Protein AF-0000000078974202 (afdb_homodimer)

Sequence (650 aa):
YDWSQITDLAWVPPQRVDVICAAHAAGVRVLLNADDVSLAIADTDFRRKWIAKQVDLARSYWYDGINFDHELPAKMGSDLALNYTALVRDTATAMRQLNPHAKISVDVPWAPFGNDGRDYDYVGLAAAADRLFVMSYDMQAQIFGRCAAAANSPLPQILKGVRQYLDLGISPSKLILGVAWYGYDYPCERDEHGTAPEAHIDVCLIRPVEYRGCPCSDAAGAQRDYKDIMALLRSGRNTTSLVWDPLAESPRFNYVDEKSGAVHQVWFETPESLTLRYALARDLGFRGVGAWNMGSLEHSEGAEPAARAETSAMWGVVKTFTGGPYDWSQITDLAWVPPQRVDVICAAHAAGVRVLLNADDVSLAIADTDFRRKWIAKQVDLARSYWYDGINFDHELPAKMGSDLALNYTALVRDTATAMRQLNPHAKISVDVPWAPFGNDGRDYDYVGLAAAADRLFVMSYDMQAQIFGRCAAAANSPLPQILKGVRQYLDLGISPSKLILGVAWYGYDYPCERDEHGTAPEAHIDVCLIRPVEYRGCPCSDAAGAQRDYKDIMALLRSGRNTTSLVWDPLAESPRFNYVDEKSGAVHQVWFETPESLTLRYALARDLGFRGVGAWNMGSLEHSEGAEPAARAETSAMWGVVKTFTGGP

Structure (mmCIF, N/CA/C/O backbone):
data_AF-0000000078974202-model_v1
#
loop_
_entity.id
_entity.type
_entity.pdbx_description
1 polymer 'GH18 domain-containing protein'
#
loop_
_atom_site.group_PDB
_atom_site.id
_atom_site.type_symbol
_atom_site.label_atom_id
_atom_site.label_alt_id
_atom_site.label_comp_id
_atom_site.label_asym_id
_atom_site.label_entity_id
_atom_site.label_seq_id
_atom_site.pdbx_PDB_ins_code
_atom_site.Cartn_x
_atom_site.Cartn_y
_atom_site.Cartn_z
_atom_site.occupancy
_atom_site.B_iso_or_equiv
_atom_site.auth_seq_id
_atom_site.auth_comp_id
_atom_site.auth_asym_id
_atom_site.auth_atom_id
_atom_site.pdbx_PDB_model_num
ATOM 1 N N . TYR A 1 1 ? 4.863 -34.219 -12.133 1 88.88 1 TYR A N 1
ATOM 2 C CA . TYR A 1 1 ? 4.551 -33.469 -10.906 1 88.88 1 TYR A CA 1
ATOM 3 C C . TYR A 1 1 ? 4.414 -34.438 -9.719 1 88.88 1 TYR A C 1
ATOM 5 O O . TYR A 1 1 ? 4.324 -35.625 -9.898 1 88.88 1 TYR A O 1
ATOM 13 N N . ASP A 1 2 ? 4.559 -33.812 -8.562 1 89.12 2 ASP A N 1
ATOM 14 C CA . ASP A 1 2 ? 4.121 -34.562 -7.41 1 89.12 2 ASP A CA 1
ATOM 15 C C . ASP A 1 2 ? 2.598 -34.562 -7.293 1 89.12 2 ASP A C 1
ATOM 17 O O . ASP A 1 2 ? 2.031 -33.812 -6.508 1 89.12 2 ASP A O 1
ATOM 21 N N . TRP A 1 3 ? 1.969 -35.469 -7.992 1 93.56 3 TRP A N 1
ATOM 22 C CA . TRP A 1 3 ? 0.518 -35.531 -8.141 1 93.56 3 TRP A CA 1
ATOM 23 C C . TRP A 1 3 ? -0.157 -35.75 -6.789 1 93.56 3 TRP A C 1
ATOM 25 O O . TRP A 1 3 ? -1.312 -35.344 -6.594 1 93.56 3 TRP A O 1
ATOM 35 N N . SER A 1 4 ? 0.528 -36.344 -5.852 1 92.94 4 SER A N 1
ATOM 36 C CA . SER A 1 4 ? -0.063 -36.656 -4.559 1 92.94 4 SER A CA 1
ATOM 37 C C . SER A 1 4 ? -0.356 -35.406 -3.752 1 92.94 4 SER A C 1
ATOM 39 O O . SER A 1 4 ? -1.124 -35.438 -2.787 1 92.94 4 SER A O 1
ATOM 41 N N . GLN A 1 5 ? 0.199 -34.281 -4.191 1 94.19 5 GLN A N 1
ATOM 42 C CA . GLN A 1 5 ? 0.045 -33.031 -3.441 1 94.19 5 GLN A CA 1
ATOM 43 C C . GLN A 1 5 ? -0.852 -32.062 -4.184 1 94.19 5 GLN A C 1
ATOM 45 O O . GLN A 1 5 ? -1.026 -30.922 -3.75 1 94.19 5 GLN A O 1
ATOM 50 N N . ILE A 1 6 ? -1.407 -32.438 -5.285 1 96.19 6 ILE A N 1
ATOM 51 C CA . ILE A 1 6 ? -2.217 -31.531 -6.109 1 96.19 6 ILE A CA 1
ATOM 52 C C . ILE A 1 6 ? -3.678 -31.969 -6.062 1 96.19 6 ILE A C 1
ATOM 54 O O . ILE A 1 6 ? -3.982 -33.156 -6.211 1 96.19 6 ILE A O 1
ATOM 58 N N . THR A 1 7 ? -4.535 -31.062 -5.742 1 97.06 7 THR A N 1
ATOM 59 C CA . THR A 1 7 ? -5.961 -31.359 -5.801 1 97.06 7 THR A CA 1
ATOM 60 C C . THR A 1 7 ? -6.578 -30.812 -7.086 1 97.06 7 THR A C 1
ATOM 62 O O . THR A 1 7 ? -7.461 -31.453 -7.672 1 97.06 7 THR A O 1
ATOM 65 N N . ASP A 1 8 ? -6.059 -29.641 -7.512 1 97.75 8 ASP A N 1
ATOM 66 C CA . ASP A 1 8 ? -6.559 -28.984 -8.719 1 97.75 8 ASP A CA 1
ATOM 67 C C . ASP A 1 8 ? -5.41 -28.453 -9.562 1 97.75 8 ASP A C 1
ATOM 69 O O . ASP A 1 8 ? -4.461 -27.859 -9.039 1 97.75 8 ASP A O 1
ATOM 73 N N . LEU A 1 9 ? -5.453 -28.719 -10.781 1 97.81 9 LEU A N 1
ATOM 74 C CA . LEU A 1 9 ? -4.562 -28.125 -11.773 1 97.81 9 LEU A CA 1
ATOM 75 C C . LEU A 1 9 ? -5.332 -27.219 -12.719 1 97.81 9 LEU A C 1
ATOM 77 O O . LEU A 1 9 ? -6.148 -27.688 -13.516 1 97.81 9 LEU A O 1
ATOM 81 N N . ALA A 1 10 ? -5.004 -25.922 -12.641 1 97.94 10 ALA A N 1
ATOM 82 C CA . ALA A 1 10 ? -5.758 -24.953 -13.43 1 97.94 10 ALA A CA 1
ATOM 83 C C . ALA A 1 10 ? -5.008 -24.578 -14.703 1 97.94 10 ALA A C 1
ATOM 85 O O . ALA A 1 10 ? -3.791 -24.766 -14.789 1 97.94 10 ALA A O 1
ATOM 86 N N . TRP A 1 11 ? -5.668 -24.156 -15.695 1 97.31 11 TRP A N 1
ATOM 87 C CA . TRP A 1 11 ? -5.18 -23.562 -16.938 1 97.31 11 TRP A CA 1
ATOM 88 C C . TRP A 1 11 ? -4.531 -24.625 -17.828 1 97.31 11 TRP A C 1
ATOM 90 O O . TRP A 1 11 ? -3.494 -24.375 -18.438 1 97.31 11 TRP A O 1
ATOM 100 N N . VAL A 1 12 ? -5.066 -25.797 -17.812 1 95.38 12 VAL A N 1
ATOM 101 C CA . VAL A 1 12 ? -4.59 -26.828 -18.719 1 95.38 12 VAL A CA 1
ATOM 102 C C . VAL A 1 12 ? -5.254 -26.656 -20.094 1 95.38 12 VAL A C 1
ATOM 104 O O . VAL A 1 12 ? -6.48 -26.734 -20.203 1 95.38 12 VAL A O 1
ATOM 107 N N . PRO A 1 13 ? -4.477 -26.406 -21.109 1 95.25 13 PRO A N 1
ATOM 108 C CA . PRO A 1 13 ? -5.09 -26.25 -22.438 1 95.25 13 PRO A CA 1
ATOM 109 C C . PRO A 1 13 ? -5.746 -27.547 -22.938 1 95.25 13 PRO A C 1
ATOM 111 O O . PRO A 1 13 ? -5.242 -28.641 -22.672 1 95.25 13 PRO A O 1
ATOM 114 N N . PRO A 1 14 ? -6.812 -27.359 -23.703 1 93 14 PRO A N 1
ATOM 115 C CA . PRO A 1 14 ? -7.531 -28.547 -24.188 1 93 14 PRO A CA 1
ATOM 116 C C . PRO A 1 14 ? -6.66 -29.438 -25.062 1 93 14 PRO A C 1
ATOM 118 O O . PRO A 1 14 ? -6.902 -30.641 -25.156 1 93 14 PRO A O 1
ATOM 121 N N . GLN A 1 15 ? -5.617 -28.906 -25.625 1 91.5 15 GLN A N 1
ATOM 122 C CA . GLN A 1 15 ? -4.742 -29.672 -26.516 1 91.5 15 GLN A CA 1
ATOM 123 C C . GLN A 1 15 ? -3.848 -30.609 -25.719 1 91.5 15 GLN A C 1
ATOM 125 O O . GLN A 1 15 ? -3.277 -31.547 -26.266 1 91.5 15 GLN A O 1
ATOM 130 N N . ARG A 1 16 ? -3.748 -30.344 -24.422 1 94.06 16 ARG A N 1
ATOM 131 C CA . ARG A 1 16 ? -2.871 -31.172 -23.594 1 94.06 16 ARG A CA 1
ATOM 132 C C . ARG A 1 16 ? -3.646 -32.312 -22.922 1 94.06 16 ARG A C 1
ATOM 134 O O . ARG A 1 16 ? -3.662 -32.406 -21.703 1 94.06 16 ARG A O 1
ATOM 141 N N . VAL A 1 17 ? -4.16 -33.125 -23.781 1 93.25 17 VAL A N 1
ATOM 142 C CA . VAL A 1 17 ? -4.949 -34.281 -23.344 1 93.25 17 VAL A CA 1
ATOM 143 C C . VAL A 1 17 ? -4.09 -35.188 -22.469 1 93.25 17 VAL A C 1
ATOM 145 O O . VAL A 1 17 ? -4.582 -35.812 -21.531 1 93.25 17 VAL A O 1
ATOM 148 N N . ASP A 1 18 ? -2.848 -35.219 -22.781 1 93.56 18 ASP A N 1
ATOM 149 C CA . ASP A 1 18 ? -1.915 -36.031 -22.016 1 93.56 18 ASP A CA 1
ATOM 150 C C . ASP A 1 18 ? -1.861 -35.562 -20.562 1 93.56 18 ASP A C 1
ATOM 152 O O . ASP A 1 18 ? -1.845 -36.375 -19.641 1 93.56 18 ASP A O 1
ATOM 156 N N . VAL A 1 19 ? -1.84 -34.281 -20.328 1 94.38 19 VAL A N 1
ATOM 157 C CA . VAL A 1 19 ? -1.789 -33.688 -18.984 1 94.38 19 VAL A CA 1
ATOM 158 C C . VAL A 1 19 ? -3.125 -33.938 -18.281 1 94.38 19 VAL A C 1
ATOM 160 O O . VAL A 1 19 ? -3.16 -34.281 -17.094 1 94.38 19 VAL A O 1
ATOM 163 N N . ILE A 1 20 ? -4.219 -33.75 -19 1 96.44 20 ILE A N 1
ATOM 164 C CA . ILE A 1 20 ? -5.551 -33.969 -18.453 1 96.44 20 ILE A CA 1
ATOM 165 C C . ILE A 1 20 ? -5.707 -35.406 -17.984 1 96.44 20 ILE A C 1
ATOM 167 O O . ILE A 1 20 ? -6.133 -35.656 -16.844 1 96.44 20 ILE A O 1
ATOM 171 N N . CYS A 1 21 ? -5.273 -36.344 -18.812 1 96.56 21 CYS A N 1
ATOM 172 C CA . CYS A 1 21 ? -5.387 -37.75 -18.5 1 96.56 21 CYS A CA 1
ATOM 173 C C . CYS A 1 21 ? -4.508 -38.125 -17.312 1 96.56 21 CYS A C 1
ATOM 175 O O . CYS A 1 21 ? -4.934 -38.844 -16.422 1 96.56 21 CYS A O 1
ATOM 177 N N . ALA A 1 22 ? -3.342 -37.594 -17.328 1 95.62 22 ALA A N 1
ATOM 178 C CA . ALA A 1 22 ? -2.424 -37.875 -16.219 1 95.62 22 ALA A CA 1
ATOM 179 C C . ALA A 1 22 ? -2.982 -37.344 -14.898 1 95.62 22 ALA A C 1
ATOM 181 O O . ALA A 1 22 ? -2.891 -38 -13.867 1 95.62 22 ALA A O 1
ATOM 182 N N . ALA A 1 23 ? -3.545 -36.156 -14.906 1 97.5 23 ALA A N 1
ATOM 183 C CA . ALA A 1 23 ? -4.145 -35.562 -13.711 1 97.5 23 ALA A CA 1
ATOM 184 C C . ALA A 1 23 ? -5.309 -36.406 -13.203 1 97.5 23 ALA A C 1
ATOM 186 O O . ALA A 1 23 ? -5.355 -36.75 -12.023 1 97.5 23 ALA A O 1
ATOM 187 N N . HIS A 1 24 ? -6.188 -36.812 -14.086 1 97.56 24 HIS A N 1
ATOM 188 C CA . HIS A 1 24 ? -7.348 -37.625 -13.711 1 97.56 24 HIS A CA 1
ATOM 189 C C . HIS A 1 24 ? -6.926 -38.969 -13.164 1 97.56 24 HIS A C 1
ATOM 191 O O . HIS A 1 24 ? -7.516 -39.469 -12.203 1 97.56 24 HIS A O 1
ATOM 197 N N . ALA A 1 25 ? -5.949 -39.5 -13.812 1 97.88 25 ALA A N 1
ATOM 198 C CA . ALA A 1 25 ? -5.441 -40.781 -13.344 1 97.88 25 ALA A CA 1
ATOM 199 C C . ALA A 1 25 ? -4.926 -40.688 -11.906 1 97.88 25 ALA A C 1
ATOM 201 O O . ALA A 1 25 ? -4.996 -41.656 -11.148 1 97.88 25 ALA A O 1
ATOM 202 N N . ALA A 1 26 ? -4.469 -39.562 -11.555 1 97.56 26 ALA A N 1
ATOM 203 C CA . ALA A 1 26 ? -3.906 -39.344 -10.227 1 97.56 26 ALA A CA 1
ATOM 204 C C . ALA A 1 26 ? -4.965 -38.812 -9.266 1 97.56 26 ALA A C 1
ATOM 206 O O . ALA A 1 26 ? -4.664 -38.5 -8.109 1 97.56 26 ALA A O 1
ATOM 207 N N . GLY A 1 27 ? -6.211 -38.562 -9.742 1 97.56 27 GLY A N 1
ATOM 208 C CA . GLY A 1 27 ? -7.289 -38.062 -8.906 1 97.56 27 GLY A CA 1
ATOM 209 C C . GLY A 1 27 ? -7.277 -36.562 -8.758 1 97.56 27 GLY A C 1
ATOM 210 O O . GLY A 1 27 ? -7.859 -36 -7.816 1 97.56 27 GLY A O 1
ATOM 211 N N . VAL A 1 28 ? -6.562 -35.906 -9.641 1 98.12 28 VAL A N 1
ATOM 212 C CA . VAL A 1 28 ? -6.441 -34.438 -9.617 1 98.12 28 VAL A CA 1
ATOM 213 C C . VAL A 1 28 ? -7.453 -33.844 -10.578 1 98.12 28 VAL A C 1
ATOM 215 O O . VAL A 1 28 ? -7.59 -34.281 -11.719 1 98.12 28 VAL A O 1
ATOM 218 N N . ARG A 1 29 ? -8.156 -32.844 -10.078 1 98.12 29 ARG A N 1
ATOM 219 C CA . ARG A 1 29 ? -9.102 -32.125 -10.938 1 98.12 29 ARG A CA 1
ATOM 220 C C . ARG A 1 29 ? -8.383 -31.203 -11.906 1 98.12 29 ARG A C 1
ATOM 222 O O . ARG A 1 29 ? -7.336 -30.641 -11.57 1 98.12 29 ARG A O 1
ATOM 229 N N . VAL A 1 30 ? -8.969 -31.062 -13.07 1 98.31 30 VAL A N 1
ATOM 230 C CA . VAL A 1 30 ? -8.422 -30.172 -14.086 1 98.31 30 VAL A CA 1
ATOM 231 C C . VAL A 1 30 ? -9.414 -29.047 -14.367 1 98.31 30 VAL A C 1
ATOM 233 O O . VAL A 1 30 ? -10.578 -29.297 -14.68 1 98.31 30 VAL A O 1
ATOM 236 N N . LEU A 1 31 ? -8.945 -27.781 -14.242 1 98.44 31 LEU A N 1
ATOM 237 C CA . LEU A 1 31 ? -9.805 -26.625 -14.43 1 98.44 31 LEU A CA 1
ATOM 238 C C . LEU A 1 31 ? -9.43 -25.875 -15.703 1 98.44 31 LEU A C 1
ATOM 240 O O . LEU A 1 31 ? -8.25 -25.625 -15.961 1 98.44 31 LEU A O 1
ATOM 244 N N . LEU A 1 32 ? -10.453 -25.5 -16.422 1 97.56 32 LEU A N 1
ATOM 245 C CA . LEU A 1 32 ? -10.312 -24.672 -17.609 1 97.56 32 LEU A CA 1
ATOM 246 C C . LEU A 1 32 ? -9.938 -23.234 -17.234 1 97.56 32 LEU A C 1
ATOM 248 O O . LEU A 1 32 ? -10.297 -22.766 -16.156 1 97.56 32 LEU A O 1
ATOM 252 N N . ASN A 1 33 ? -9.117 -22.594 -18.125 1 98.12 33 ASN A N 1
ATOM 253 C CA . ASN A 1 33 ? -8.859 -21.156 -18.031 1 98.12 33 ASN A CA 1
ATOM 254 C C . ASN A 1 33 ? -9.977 -20.344 -18.672 1 98.12 33 ASN A C 1
ATOM 256 O O . ASN A 1 33 ? -10.227 -20.469 -19.875 1 98.12 33 ASN A O 1
ATOM 260 N N . ALA A 1 34 ? -10.578 -19.469 -17.891 1 98.44 34 ALA A N 1
ATOM 261 C CA . ALA A 1 34 ? -11.656 -18.656 -18.438 1 98.44 34 ALA A CA 1
ATOM 262 C C . ALA A 1 34 ? -11.141 -17.688 -19.5 1 98.44 34 ALA A C 1
ATOM 264 O O . ALA A 1 34 ? -11.914 -17.172 -20.312 1 98.44 34 ALA A O 1
ATOM 265 N N . ASP A 1 35 ? -9.891 -17.438 -19.422 1 96.75 35 ASP A N 1
ATOM 266 C CA . ASP A 1 35 ? -9.25 -16.531 -20.359 1 96.75 35 ASP A CA 1
ATOM 267 C C . ASP A 1 35 ? -9.875 -15.133 -20.281 1 96.75 35 ASP A C 1
ATOM 269 O O . ASP A 1 35 ? -10.195 -14.648 -19.203 1 96.75 35 ASP A O 1
ATOM 273 N N . ASP A 1 36 ? -9.938 -14.398 -21.469 1 97.44 36 ASP A N 1
ATOM 274 C CA . ASP A 1 36 ? -10.477 -13.039 -21.469 1 97.44 36 ASP A CA 1
ATOM 275 C C . ASP A 1 36 ? -12 -13.055 -21.328 1 97.44 36 ASP A C 1
ATOM 277 O O . ASP A 1 36 ? -12.703 -13.539 -22.219 1 97.44 36 ASP A O 1
ATOM 281 N N . VAL A 1 37 ? -12.484 -12.453 -20.266 1 98.56 37 VAL A N 1
ATOM 282 C CA . VAL A 1 37 ? -13.922 -12.484 -20 1 98.56 37 VAL A CA 1
ATOM 283 C C . VAL A 1 37 ? -14.484 -11.062 -20.062 1 98.56 37 VAL A C 1
ATOM 285 O O . VAL A 1 37 ? -15.594 -10.812 -19.578 1 98.56 37 VAL A O 1
ATOM 288 N N . SER A 1 38 ? -13.742 -10.094 -20.609 1 98.12 38 SER A N 1
ATOM 289 C CA . SER A 1 38 ? -14.117 -8.68 -20.609 1 98.12 38 SER A CA 1
ATOM 290 C C . SER A 1 38 ? -15.484 -8.477 -21.266 1 98.12 38 SER A C 1
ATOM 292 O O . SER A 1 38 ? -16.344 -7.805 -20.719 1 98.12 38 SER A O 1
ATOM 294 N N . LEU A 1 39 ? -15.68 -9.102 -22.406 1 97.94 39 LEU A N 1
ATOM 295 C CA . LEU A 1 39 ? -16.938 -8.93 -23.125 1 97.94 39 LEU A CA 1
ATOM 296 C C . LEU A 1 39 ? -18.078 -9.617 -22.391 1 97.94 39 LEU A C 1
ATOM 298 O O . LEU A 1 39 ? -19.219 -9.109 -22.391 1 97.94 39 LEU A O 1
ATOM 302 N N . ALA A 1 40 ? -17.781 -10.789 -21.766 1 98.5 40 ALA A N 1
ATOM 303 C CA . ALA A 1 40 ? -18.812 -11.5 -21.016 1 98.5 40 ALA A CA 1
ATOM 304 C C . ALA A 1 40 ? -19.25 -10.703 -19.781 1 98.5 40 ALA A C 1
ATOM 306 O O . ALA A 1 40 ? -20.375 -10.836 -19.312 1 98.5 40 ALA A O 1
ATOM 307 N N . ILE A 1 41 ? -18.344 -9.883 -19.266 1 98.56 41 ILE A N 1
ATOM 308 C CA . ILE A 1 41 ? -18.656 -9.008 -18.141 1 98.56 41 ILE A CA 1
ATOM 309 C C . ILE A 1 41 ? -19.5 -7.828 -18.625 1 98.56 41 ILE A C 1
ATOM 311 O O . ILE A 1 41 ? -20.484 -7.461 -17.984 1 98.56 41 ILE A O 1
ATOM 315 N N . ALA A 1 42 ? -19.219 -7.297 -19.812 1 96.88 42 ALA A N 1
ATOM 316 C CA . ALA A 1 42 ? -19.797 -6.039 -20.281 1 96.88 42 ALA A CA 1
ATOM 317 C C . ALA A 1 42 ? -21.156 -6.262 -20.906 1 96.88 42 ALA A C 1
ATOM 319 O O . ALA A 1 42 ? -21.984 -5.352 -20.953 1 96.88 42 ALA A O 1
ATOM 320 N N . ASP A 1 43 ? -21.375 -7.551 -21.453 1 97.06 43 ASP A N 1
ATOM 321 C CA . ASP A 1 43 ? -22.562 -7.797 -22.266 1 97.06 43 ASP A CA 1
ATOM 322 C C . ASP A 1 43 ? -23.266 -9.086 -21.844 1 97.06 43 ASP A C 1
ATOM 324 O O . ASP A 1 43 ? -22.703 -10.18 -22 1 97.06 43 ASP A O 1
ATOM 328 N N . THR A 1 44 ? -24.578 -8.961 -21.469 1 96.06 44 THR A N 1
ATOM 329 C CA . THR A 1 44 ? -25.328 -10.086 -20.938 1 96.06 44 THR A CA 1
ATOM 330 C C . THR A 1 44 ? -25.594 -11.133 -22.016 1 96.06 44 THR A C 1
ATOM 332 O O . THR A 1 44 ? -25.578 -12.328 -21.734 1 96.06 44 THR A O 1
ATOM 335 N N . ASP A 1 45 ? -25.906 -10.695 -23.172 1 97.25 45 ASP A N 1
ATOM 336 C CA . ASP A 1 45 ? -26.109 -11.648 -24.25 1 97.25 45 ASP A CA 1
ATOM 337 C C . ASP A 1 45 ? -24.828 -12.406 -24.578 1 97.25 45 ASP A C 1
ATOM 339 O O . ASP A 1 45 ? -24.859 -13.625 -24.766 1 97.25 45 ASP A O 1
ATOM 343 N N . PHE A 1 46 ? -23.797 -11.664 -24.656 1 98.19 46 PHE A N 1
ATOM 344 C CA . PHE A 1 46 ? -22.516 -12.312 -24.875 1 98.19 46 PHE A CA 1
ATOM 345 C C . PHE A 1 46 ? -22.172 -13.25 -23.719 1 98.19 46 PHE A C 1
ATOM 347 O O . PHE A 1 46 ? -21.594 -14.32 -23.938 1 98.19 46 PHE A O 1
ATOM 354 N N . ARG A 1 47 ? -22.5 -12.891 -22.531 1 98.56 47 ARG A N 1
ATOM 355 C CA . ARG A 1 47 ? -22.25 -13.711 -21.344 1 98.56 47 ARG A CA 1
ATOM 356 C C . ARG A 1 47 ? -22.875 -15.094 -21.5 1 98.56 47 ARG A C 1
ATOM 358 O O . ARG A 1 47 ? -22.203 -16.109 -21.266 1 98.56 47 ARG A O 1
ATOM 365 N N . ARG A 1 48 ? -24.094 -15.109 -21.922 1 98.25 48 ARG A N 1
ATOM 366 C CA . ARG A 1 48 ? -24.797 -16.375 -22.094 1 98.25 48 ARG A CA 1
ATOM 367 C C . ARG A 1 48 ? -24.109 -17.266 -23.125 1 98.25 48 ARG A C 1
ATOM 369 O O . ARG A 1 48 ? -23.938 -18.453 -22.906 1 98.25 48 ARG A O 1
ATOM 376 N N . LYS A 1 49 ? -23.719 -16.656 -24.203 1 98.44 49 LYS A N 1
ATOM 377 C CA . LYS A 1 49 ? -23.031 -17.406 -25.266 1 98.44 49 LYS A CA 1
ATOM 378 C C . LYS A 1 49 ? -21.672 -17.906 -24.797 1 98.44 49 LYS A C 1
ATOM 380 O O . LYS A 1 49 ? -21.281 -19.031 -25.109 1 98.44 49 LYS A O 1
ATOM 385 N N . TRP A 1 50 ? -20.969 -17.031 -24.125 1 98.81 50 TRP A N 1
ATOM 386 C CA . TRP A 1 50 ? -19.656 -17.391 -23.594 1 98.81 50 TRP A CA 1
ATOM 387 C C . TRP A 1 50 ? -19.75 -18.562 -22.641 1 98.81 50 TRP A C 1
ATOM 389 O O . TRP A 1 50 ? -18.984 -19.516 -22.734 1 98.81 50 TRP A O 1
ATOM 399 N N . ILE A 1 51 ? -20.734 -18.562 -21.766 1 98.81 51 ILE A N 1
ATOM 400 C CA . ILE A 1 51 ? -20.922 -19.625 -20.781 1 98.81 51 ILE A CA 1
ATOM 401 C C . ILE A 1 51 ? -21.234 -20.938 -21.484 1 98.81 51 ILE A C 1
ATOM 403 O O . ILE A 1 51 ? -20.656 -21.984 -21.156 1 98.81 51 ILE A O 1
ATOM 407 N N . ALA A 1 52 ? -22.094 -20.875 -22.453 1 98.44 52 ALA A N 1
ATOM 408 C CA . ALA A 1 52 ? -22.422 -22.078 -23.203 1 98.44 52 ALA A CA 1
ATOM 409 C C . ALA A 1 52 ? -21.188 -22.688 -23.859 1 98.44 52 ALA A C 1
ATOM 411 O O . ALA A 1 52 ? -21 -23.906 -23.859 1 98.44 52 ALA A O 1
ATOM 412 N N . LYS A 1 53 ? -20.391 -21.812 -24.375 1 98.19 53 LYS A N 1
ATOM 413 C CA . LYS A 1 53 ? -19.156 -22.266 -25 1 98.19 53 LYS A CA 1
ATOM 414 C C . LYS A 1 53 ? -18.234 -22.938 -23.984 1 98.19 53 LYS A C 1
ATOM 416 O O . LYS A 1 53 ? -17.609 -23.953 -24.297 1 98.19 53 LYS A O 1
ATOM 421 N N . GLN A 1 54 ? -18.078 -22.375 -22.812 1 98.31 54 GLN A N 1
ATOM 422 C CA . GLN A 1 54 ? -17.219 -22.953 -21.781 1 98.31 54 GLN A CA 1
ATOM 423 C C . GLN A 1 54 ? -17.766 -24.297 -21.297 1 98.31 54 GLN A C 1
ATOM 425 O O . GLN A 1 54 ? -16.984 -25.219 -21.047 1 98.31 54 GLN A O 1
ATOM 430 N N . VAL A 1 55 ? -19.078 -24.391 -21.172 1 98.38 55 VAL A N 1
ATOM 431 C CA . VAL A 1 55 ? -19.688 -25.656 -20.766 1 98.38 55 VAL A CA 1
ATOM 432 C C . VAL A 1 55 ? -19.422 -26.734 -21.828 1 98.38 55 VAL A C 1
ATOM 434 O O . VAL A 1 55 ? -19.094 -27.875 -21.484 1 98.38 55 VAL A O 1
ATOM 437 N N . ASP A 1 56 ? -19.5 -26.344 -23.078 1 98 56 ASP A N 1
ATOM 438 C CA . ASP A 1 56 ? -19.219 -27.281 -24.156 1 98 56 ASP A CA 1
ATOM 439 C C . ASP A 1 56 ? -17.766 -27.734 -24.125 1 98 56 ASP A C 1
ATOM 441 O O . ASP A 1 56 ? -17.469 -28.906 -24.344 1 98 56 ASP A O 1
ATOM 445 N N . LEU A 1 57 ? -16.922 -26.797 -23.875 1 97 57 LEU A N 1
ATOM 446 C CA . LEU A 1 57 ? -15.5 -27.125 -23.766 1 97 57 LEU A CA 1
ATOM 447 C C . LEU A 1 57 ? -15.25 -28.062 -22.594 1 97 57 LEU A C 1
ATOM 449 O O . LEU A 1 57 ? -14.5 -29.031 -22.719 1 97 57 LEU A O 1
ATOM 453 N N . ALA A 1 58 ? -15.867 -27.766 -21.5 1 97.69 58 ALA A N 1
ATOM 454 C CA . ALA A 1 58 ? -15.719 -28.625 -20.328 1 97.69 58 ALA A CA 1
ATOM 455 C C . ALA A 1 58 ? -16.234 -30.031 -20.594 1 97.69 58 ALA A C 1
ATOM 457 O O . ALA A 1 58 ? -15.617 -31.016 -20.172 1 97.69 58 ALA A O 1
ATOM 458 N N . ARG A 1 59 ? -17.344 -30.125 -21.297 1 97 59 ARG A N 1
ATOM 459 C CA . ARG A 1 59 ? -17.906 -31.422 -21.656 1 97 59 ARG A CA 1
ATOM 460 C C . ARG A 1 59 ? -16.984 -32.188 -22.609 1 97 59 ARG A C 1
ATOM 462 O O . ARG A 1 59 ? -16.672 -33.344 -22.375 1 97 59 ARG A O 1
ATOM 469 N N . SER A 1 60 ? -16.453 -31.516 -23.531 1 96.88 60 SER A N 1
ATOM 470 C CA . SER A 1 60 ? -15.695 -32.156 -24.609 1 96.88 60 SER A CA 1
ATOM 471 C C . SER A 1 60 ? -14.336 -32.656 -24.109 1 96.88 60 SER A C 1
ATOM 473 O O . SER A 1 60 ? -13.828 -33.656 -24.594 1 96.88 60 SER A O 1
ATOM 475 N N . TYR A 1 61 ? -13.812 -31.906 -23.141 1 96 61 TYR A N 1
ATOM 476 C CA . TYR A 1 61 ? -12.461 -32.25 -22.734 1 96 61 TYR A CA 1
ATOM 477 C C . TYR A 1 61 ? -12.43 -32.688 -21.281 1 96 61 TYR A C 1
ATOM 479 O O . TYR A 1 61 ? -11.359 -32.781 -20.672 1 96 61 TYR A O 1
ATOM 487 N N . TRP A 1 62 ? -13.602 -32.906 -20.734 1 95.75 62 TRP A N 1
ATOM 488 C CA . TRP A 1 62 ? -13.766 -33.5 -19.422 1 95.75 62 TRP A CA 1
ATOM 489 C C . TRP A 1 62 ? -13.109 -32.656 -18.344 1 95.75 62 TRP A C 1
ATOM 491 O O . TRP A 1 62 ? -12.398 -33.156 -17.469 1 95.75 62 TRP A O 1
ATOM 501 N N . TYR A 1 63 ? -13.234 -31.344 -18.5 1 98.12 63 TYR A N 1
ATOM 502 C CA . TYR A 1 63 ? -12.773 -30.453 -17.438 1 98.12 63 TYR A CA 1
ATOM 503 C C . TYR A 1 63 ? -13.633 -30.594 -16.188 1 98.12 63 TYR A C 1
ATOM 505 O O . TYR A 1 63 ? -14.82 -30.922 -16.281 1 98.12 63 TYR A O 1
ATOM 513 N N . ASP A 1 64 ? -13.023 -30.375 -15.039 1 98.5 64 ASP A N 1
ATOM 514 C CA . ASP A 1 64 ? -13.688 -30.531 -13.75 1 98.5 64 ASP A CA 1
ATOM 515 C C . ASP A 1 64 ? -14.148 -29.188 -13.203 1 98.5 64 ASP A C 1
ATOM 517 O O . ASP A 1 64 ? -14.625 -29.109 -12.062 1 98.5 64 ASP A O 1
ATOM 521 N N . GLY A 1 65 ? -14.008 -28.141 -13.93 1 98.56 65 GLY A N 1
ATOM 522 C CA . GLY A 1 65 ? -14.375 -26.797 -13.523 1 98.56 65 GLY A CA 1
ATOM 523 C C . GLY A 1 65 ? -13.664 -25.703 -14.312 1 98.56 65 GLY A C 1
ATOM 524 O O . GLY A 1 65 ? -13.234 -25.953 -15.445 1 98.56 65 GLY A O 1
ATOM 525 N N . ILE A 1 66 ? -13.656 -24.531 -13.711 1 98.81 66 ILE A N 1
ATOM 526 C CA . ILE A 1 66 ? -13.117 -23.391 -14.438 1 98.81 66 ILE A CA 1
ATOM 527 C C . ILE A 1 66 ? -12.492 -22.391 -13.461 1 98.81 66 ILE A C 1
ATOM 529 O O . ILE A 1 66 ? -12.953 -22.25 -12.328 1 98.81 66 ILE A O 1
ATOM 533 N N . ASN A 1 67 ? -11.391 -21.844 -13.883 1 98.88 67 ASN A N 1
ATOM 534 C CA . ASN A 1 67 ? -10.703 -20.797 -13.133 1 98.88 67 ASN A CA 1
ATOM 535 C C . ASN A 1 67 ? -10.797 -19.438 -13.828 1 98.88 67 ASN A C 1
ATOM 537 O O . ASN A 1 67 ? -10.578 -19.344 -15.039 1 98.88 67 ASN A O 1
ATOM 541 N N . PHE A 1 68 ? -11.18 -18.406 -13.047 1 98.94 68 PHE A N 1
ATOM 542 C CA . PHE A 1 68 ? -11.25 -17.031 -13.539 1 98.94 68 PHE A CA 1
ATOM 543 C C . PHE A 1 68 ? -10.047 -16.234 -13.055 1 98.94 68 PHE A C 1
ATOM 545 O O . PHE A 1 68 ? -9.641 -16.344 -11.898 1 98.94 68 PHE A O 1
ATOM 552 N N . ASP A 1 69 ? -9.508 -15.422 -13.984 1 98.5 69 ASP A N 1
ATOM 553 C CA . ASP A 1 69 ? -8.398 -14.539 -13.641 1 98.5 69 ASP A CA 1
ATOM 554 C C . ASP A 1 69 ? -8.516 -13.203 -14.383 1 98.5 69 ASP A C 1
ATOM 556 O O . ASP A 1 69 ? -7.59 -12.789 -15.078 1 98.5 69 ASP A O 1
ATOM 560 N N . HIS A 1 70 ? -9.656 -12.547 -14.188 1 98.25 70 HIS A N 1
ATOM 561 C CA . HIS A 1 70 ? -9.828 -11.203 -14.727 1 98.25 70 HIS A CA 1
ATOM 562 C C . HIS A 1 70 ? -9.031 -10.18 -13.914 1 98.25 70 HIS A C 1
ATOM 564 O O . HIS A 1 70 ? -9.18 -10.094 -12.695 1 98.25 70 HIS A O 1
ATOM 570 N N . GLU A 1 71 ? -8.18 -9.375 -14.633 1 97.12 71 GLU A N 1
ATOM 571 C CA . GLU A 1 71 ? -7.281 -8.508 -13.867 1 97.12 71 GLU A CA 1
ATOM 572 C C . GLU A 1 71 ? -7.332 -7.07 -14.375 1 97.12 71 GLU A C 1
ATOM 574 O O . GLU A 1 71 ? -6.41 -6.293 -14.133 1 97.12 71 GLU A O 1
ATOM 579 N N . LEU A 1 72 ? -8.398 -6.684 -15.023 1 96.88 72 LEU A N 1
ATOM 580 C CA . LEU A 1 72 ? -8.578 -5.297 -15.438 1 96.88 72 LEU A CA 1
ATOM 581 C C . LEU A 1 72 ? -9.219 -4.473 -14.328 1 96.88 72 LEU A C 1
ATOM 583 O O . LEU A 1 72 ? -10.016 -5 -13.539 1 96.88 72 LEU A O 1
ATOM 587 N N . PRO A 1 73 ? -8.898 -3.195 -14.273 1 94.81 73 PRO A N 1
ATOM 588 C CA . PRO A 1 73 ? -9.438 -2.354 -13.203 1 94.81 73 PRO A CA 1
ATOM 589 C C . PRO A 1 73 ? -10.961 -2.244 -13.25 1 94.81 73 PRO A C 1
ATOM 591 O O . PRO A 1 73 ? -11.547 -2.281 -14.336 1 94.81 73 PRO A O 1
ATOM 594 N N . ALA A 1 74 ? -11.523 -2.195 -12.117 1 94.81 74 ALA A N 1
ATOM 595 C CA . ALA A 1 74 ? -12.938 -1.886 -11.914 1 94.81 74 ALA A CA 1
ATOM 596 C C . ALA A 1 74 ? -13.156 -1.149 -10.602 1 94.81 74 ALA A C 1
ATOM 598 O O . ALA A 1 74 ? -12.617 -1.541 -9.562 1 94.81 74 ALA A O 1
ATOM 599 N N . LYS A 1 75 ? -13.969 -0.09 -10.664 1 90.25 75 LYS A N 1
ATOM 600 C CA . LYS A 1 75 ? -14.266 0.682 -9.461 1 90.25 75 LYS A CA 1
ATOM 601 C C . LYS A 1 75 ? -15.164 -0.107 -8.508 1 90.25 75 LYS A C 1
ATOM 603 O O . LYS A 1 75 ? -16 -0.896 -8.945 1 90.25 75 LYS A O 1
ATOM 608 N N . MET A 1 76 ? -14.961 0.161 -7.277 1 89.38 76 MET A N 1
ATOM 609 C CA . MET A 1 76 ? -15.797 -0.475 -6.262 1 89.38 76 MET A CA 1
ATOM 610 C C . MET A 1 76 ? -17.266 -0.183 -6.512 1 89.38 76 MET A C 1
ATOM 612 O O . MET A 1 76 ? -17.656 0.968 -6.73 1 89.38 76 MET A O 1
ATOM 616 N N . GLY A 1 77 ? -18 -1.228 -6.551 1 90.19 77 GLY A N 1
ATOM 617 C CA . GLY A 1 77 ? -19.438 -1.08 -6.699 1 90.19 77 GLY A CA 1
ATOM 618 C C . GLY A 1 77 ? -19.875 -0.8 -8.125 1 90.19 77 GLY A C 1
ATOM 619 O O . GLY A 1 77 ? -21.062 -0.68 -8.414 1 90.19 77 GLY A O 1
ATOM 620 N N . SER A 1 78 ? -18.969 -0.741 -9.023 1 93.62 78 SER A N 1
ATOM 621 C CA . SER A 1 78 ? -19.297 -0.459 -10.414 1 93.62 78 SER A CA 1
ATOM 622 C C . SER A 1 78 ? -20.016 -1.635 -11.062 1 93.62 78 SER A C 1
ATOM 624 O O . SER A 1 78 ? -20 -2.746 -10.531 1 93.62 78 SER A O 1
ATOM 626 N N . ASP A 1 79 ? -20.625 -1.339 -12.195 1 96.12 79 ASP A N 1
ATOM 627 C CA . ASP A 1 79 ? -21.266 -2.387 -12.977 1 96.12 79 ASP A CA 1
ATOM 628 C C . ASP A 1 79 ? -20.266 -3.459 -13.398 1 96.12 79 ASP A C 1
ATOM 630 O O . ASP A 1 79 ? -20.578 -4.652 -13.375 1 96.12 79 ASP A O 1
ATOM 634 N N . LEU A 1 80 ? -19.094 -3.041 -13.688 1 96.56 80 LEU A N 1
ATOM 635 C CA . LEU A 1 80 ? -18.078 -3.994 -14.109 1 96.56 80 LEU A CA 1
ATOM 636 C C . LEU A 1 80 ? -17.75 -4.969 -12.984 1 96.56 80 LEU A C 1
ATOM 638 O O . LEU A 1 80 ? -17.656 -6.18 -13.211 1 96.56 80 LEU A O 1
ATOM 642 N N . ALA A 1 81 ? -17.578 -4.441 -11.805 1 96.62 81 ALA A N 1
ATOM 643 C CA . ALA A 1 81 ? -17.266 -5.281 -10.648 1 96.62 81 ALA A CA 1
ATOM 644 C C . ALA A 1 81 ? -18.406 -6.246 -10.344 1 96.62 81 ALA A C 1
ATOM 646 O O . ALA A 1 81 ? -18.188 -7.441 -10.141 1 96.62 81 ALA A O 1
ATOM 647 N N . LEU A 1 82 ? -19.625 -5.75 -10.359 1 98 82 LEU A N 1
ATOM 648 C CA . LEU A 1 82 ? -20.797 -6.555 -10.031 1 98 82 LEU A CA 1
ATOM 649 C C . LEU A 1 82 ? -21.078 -7.57 -11.133 1 98 82 LEU A C 1
ATOM 651 O O . LEU A 1 82 ? -21.484 -8.703 -10.852 1 98 82 LEU A O 1
ATOM 655 N N . ASN A 1 83 ? -20.844 -7.137 -12.375 1 98.69 83 ASN A N 1
ATOM 656 C CA . ASN A 1 83 ? -21.047 -8.039 -13.5 1 98.69 83 ASN A CA 1
ATOM 657 C C . ASN A 1 83 ? -20.047 -9.188 -13.492 1 98.69 83 ASN A C 1
ATOM 659 O O . ASN A 1 83 ? -20.359 -10.297 -13.906 1 98.69 83 ASN A O 1
ATOM 663 N N . TYR A 1 84 ? -18.844 -8.961 -13.062 1 98.81 84 TYR A N 1
ATOM 664 C CA . TYR A 1 84 ? -17.875 -10.039 -12.93 1 98.81 84 TYR A CA 1
ATOM 665 C C . TYR A 1 84 ? -18.391 -11.109 -11.969 1 98.81 84 TYR A C 1
ATOM 667 O O . TYR A 1 84 ? -18.297 -12.305 -12.266 1 98.81 84 TYR A O 1
ATOM 675 N N . THR A 1 85 ? -18.953 -10.656 -10.867 1 98.81 85 THR A N 1
ATOM 676 C CA . THR A 1 85 ? -19.547 -11.578 -9.906 1 98.81 85 THR A CA 1
ATOM 677 C C . THR A 1 85 ? -20.703 -12.352 -10.531 1 98.81 85 THR A C 1
ATOM 679 O O . THR A 1 85 ? -20.812 -13.562 -10.352 1 98.81 85 THR A O 1
ATOM 682 N N . ALA A 1 86 ? -21.516 -11.648 -11.258 1 98.81 86 ALA A N 1
ATOM 683 C CA . ALA A 1 86 ? -22.641 -12.297 -11.922 1 98.81 86 ALA A CA 1
ATOM 684 C C . ALA A 1 86 ? -22.156 -13.352 -12.914 1 98.81 86 ALA A C 1
ATOM 686 O O . ALA A 1 86 ? -22.734 -14.438 -13 1 98.81 86 ALA A O 1
ATOM 687 N N . LEU A 1 87 ? -21.109 -12.977 -13.641 1 98.94 87 LEU A N 1
ATOM 688 C CA . LEU A 1 87 ? -20.547 -13.93 -14.586 1 98.94 87 LEU A CA 1
ATOM 689 C C . LEU A 1 87 ? -20.078 -15.203 -13.875 1 98.94 87 LEU A C 1
ATOM 691 O O . LEU A 1 87 ? -20.391 -16.312 -14.312 1 98.94 87 LEU A O 1
ATOM 695 N N . VAL A 1 88 ? -19.344 -15.062 -12.805 1 98.94 88 VAL A N 1
ATOM 696 C CA . VAL A 1 88 ? -18.844 -16.203 -12.055 1 98.94 88 VAL A CA 1
ATOM 697 C C . VAL A 1 88 ? -20 -17.031 -11.523 1 98.94 88 VAL A C 1
ATOM 699 O O . VAL A 1 88 ? -20 -18.266 -11.648 1 98.94 88 VAL A O 1
ATOM 702 N N . ARG A 1 89 ? -21 -16.375 -10.984 1 98.88 89 ARG A N 1
ATOM 703 C CA . ARG A 1 89 ? -22.172 -17.047 -10.43 1 98.88 89 ARG A CA 1
ATOM 704 C C . ARG A 1 89 ? -22.922 -17.844 -11.508 1 98.88 89 ARG A C 1
ATOM 706 O O . ARG A 1 89 ? -23.25 -19.016 -11.305 1 98.88 89 ARG A O 1
ATOM 713 N N . ASP A 1 90 ? -23.172 -17.188 -12.617 1 98.81 90 ASP A N 1
ATOM 714 C CA . ASP A 1 90 ? -23.891 -17.828 -13.703 1 98.81 90 ASP A CA 1
ATOM 715 C C . ASP A 1 90 ? -23.109 -19 -14.273 1 98.81 90 ASP A C 1
ATOM 717 O O . ASP A 1 90 ? -23.688 -20.031 -14.609 1 98.81 90 ASP A O 1
ATOM 721 N N . THR A 1 91 ? -21.828 -18.828 -14.383 1 98.94 91 THR A N 1
ATOM 722 C CA . THR A 1 91 ? -20.969 -19.906 -14.875 1 98.94 91 THR A CA 1
ATOM 723 C C . THR A 1 91 ? -20.984 -21.094 -13.914 1 98.94 91 THR A C 1
ATOM 725 O O . THR A 1 91 ? -21.062 -22.25 -14.352 1 98.94 91 THR A O 1
ATOM 728 N N . ALA A 1 92 ? -20.891 -20.797 -12.641 1 98.88 92 ALA A N 1
ATOM 729 C CA . ALA A 1 92 ? -20.953 -21.844 -11.625 1 98.88 92 ALA A CA 1
ATOM 730 C C . ALA A 1 92 ? -22.234 -22.672 -11.766 1 98.88 92 ALA A C 1
ATOM 732 O O . ALA A 1 92 ? -22.188 -23.906 -11.758 1 98.88 92 ALA A O 1
ATOM 733 N N . THR A 1 93 ? -23.312 -22.016 -11.945 1 98.75 93 THR A N 1
ATOM 734 C CA . THR A 1 93 ? -24.594 -22.672 -12.094 1 98.75 93 THR A CA 1
ATOM 735 C C . THR A 1 93 ? -24.609 -23.578 -13.32 1 98.75 93 THR A C 1
ATOM 737 O O . THR A 1 93 ? -25 -24.75 -13.234 1 98.75 93 THR A O 1
ATOM 740 N N . ALA A 1 94 ? -24.156 -23.078 -14.391 1 98.81 94 ALA A N 1
ATOM 741 C CA . ALA A 1 94 ? -24.172 -23.828 -15.641 1 98.81 94 ALA A CA 1
ATOM 742 C C . ALA A 1 94 ? -23.234 -25.031 -15.57 1 98.81 94 ALA A C 1
ATOM 744 O O . ALA A 1 94 ? -23.594 -26.125 -16.016 1 98.81 94 ALA A O 1
ATOM 745 N N . MET A 1 95 ? -22.031 -24.828 -15.039 1 98.75 95 MET A N 1
ATOM 746 C CA . MET A 1 95 ? -21.047 -25.906 -14.922 1 98.75 95 MET A CA 1
ATOM 747 C C . MET A 1 95 ? -21.578 -27.016 -14.031 1 98.75 95 MET A C 1
ATOM 749 O O . MET A 1 95 ? -21.344 -28.203 -14.297 1 98.75 95 MET A O 1
ATOM 753 N N . ARG A 1 96 ? -22.312 -26.672 -13.039 1 98.38 96 ARG A N 1
ATOM 754 C CA . ARG A 1 96 ? -22.797 -27.656 -12.078 1 98.38 96 ARG A CA 1
ATOM 755 C C . ARG A 1 96 ? -24 -28.406 -12.617 1 98.38 96 ARG A C 1
ATOM 757 O O . ARG A 1 96 ? -24.359 -29.469 -12.102 1 98.38 96 ARG A O 1
ATOM 764 N N . GLN A 1 97 ? -24.656 -27.859 -13.578 1 98.12 97 GLN A N 1
ATOM 765 C CA . GLN A 1 97 ? -25.656 -28.625 -14.305 1 98.12 97 GLN A CA 1
ATOM 766 C C . GLN A 1 97 ? -25 -29.766 -15.094 1 98.12 97 GLN A C 1
ATOM 768 O O . GLN A 1 97 ? -25.594 -30.844 -15.234 1 98.12 97 GLN A O 1
ATOM 773 N N . LEU A 1 98 ? -23.844 -29.484 -15.547 1 97.19 98 LEU A N 1
ATOM 774 C CA . LEU A 1 98 ? -23.062 -30.484 -16.266 1 97.19 98 LEU A CA 1
ATOM 775 C C . LEU A 1 98 ? -22.422 -31.469 -15.289 1 97.19 98 LEU A C 1
ATOM 777 O O . LEU A 1 98 ? -22.438 -32.688 -15.516 1 97.19 98 LEU A O 1
ATOM 781 N N . ASN A 1 99 ? -21.781 -31 -14.305 1 97.5 99 ASN A N 1
ATOM 782 C CA . ASN A 1 99 ? -21.078 -31.719 -13.25 1 97.5 99 ASN A CA 1
ATOM 783 C C . ASN A 1 99 ? -21.359 -31.109 -11.875 1 97.5 99 ASN A C 1
ATOM 785 O O . ASN A 1 99 ? -20.797 -30.062 -11.531 1 97.5 99 ASN A O 1
ATOM 789 N N . PRO A 1 100 ? -22.156 -31.75 -11.07 1 97.62 100 PRO A N 1
ATOM 790 C CA . PRO A 1 100 ? -22.562 -31.188 -9.781 1 97.62 100 PRO A CA 1
ATOM 791 C C . PRO A 1 100 ? -21.359 -30.891 -8.875 1 97.62 100 PRO A C 1
ATOM 793 O O . PRO A 1 100 ? -21.5 -30.156 -7.895 1 97.62 100 PRO A O 1
ATOM 796 N N . HIS A 1 101 ? -20.25 -31.406 -9.164 1 97.19 101 HIS A N 1
ATOM 797 C CA . HIS A 1 101 ? -19.062 -31.219 -8.328 1 97.19 101 HIS A CA 1
ATOM 798 C C . HIS A 1 101 ? -18.047 -30.297 -9.008 1 97.19 101 HIS A C 1
ATOM 800 O O . HIS A 1 101 ? -16.891 -30.234 -8.594 1 97.19 101 HIS A O 1
ATOM 806 N N . ALA A 1 102 ? -18.469 -29.594 -10.023 1 98.5 102 ALA A N 1
ATOM 807 C CA . ALA A 1 102 ? -17.562 -28.688 -10.734 1 98.5 102 ALA A CA 1
ATOM 808 C C . ALA A 1 102 ? -16.953 -27.672 -9.789 1 98.5 102 ALA A C 1
ATOM 810 O O . ALA A 1 102 ? -17.641 -27.094 -8.945 1 98.5 102 ALA A O 1
ATOM 811 N N . LYS A 1 103 ? -15.648 -27.469 -9.93 1 98.62 103 LYS A N 1
ATOM 812 C CA . LYS A 1 103 ? -14.922 -26.516 -9.094 1 98.62 103 LYS A CA 1
ATOM 813 C C . LYS A 1 103 ? -14.773 -25.172 -9.789 1 98.62 103 LYS A C 1
ATOM 815 O O . LYS A 1 103 ? -14.289 -25.109 -10.922 1 98.62 103 LYS A O 1
ATOM 820 N N . ILE A 1 104 ? -15.258 -24.141 -9.094 1 98.88 104 ILE A N 1
ATOM 821 C CA . ILE A 1 104 ? -15.156 -22.766 -9.578 1 98.88 104 ILE A CA 1
ATOM 822 C C . ILE A 1 104 ? -14.148 -22 -8.719 1 98.88 104 ILE A C 1
ATOM 824 O O . ILE A 1 104 ? -14.297 -21.922 -7.5 1 98.88 104 ILE A O 1
ATOM 828 N N . SER A 1 105 ? -13.102 -21.484 -9.359 1 98.81 105 SER A N 1
ATOM 829 C CA . SER A 1 105 ? -12.117 -20.703 -8.617 1 98.81 105 SER A CA 1
ATOM 830 C C . SER A 1 105 ? -11.859 -19.359 -9.289 1 98.81 105 SER A C 1
ATOM 832 O O . SER A 1 105 ? -12.031 -19.219 -10.5 1 98.81 105 SER A O 1
ATOM 834 N N . VAL A 1 106 ? -11.562 -18.391 -8.5 1 98.94 106 VAL A N 1
ATOM 835 C CA . VAL A 1 106 ? -11.25 -17.031 -8.961 1 98.94 106 VAL A CA 1
ATOM 836 C C . VAL A 1 106 ? -9.906 -16.594 -8.391 1 98.94 106 VAL A C 1
ATOM 838 O O . VAL A 1 106 ? -9.688 -16.656 -7.176 1 98.94 106 VAL A O 1
ATOM 841 N N . ASP A 1 107 ? -8.992 -16.203 -9.312 1 98.75 107 ASP A N 1
ATOM 842 C CA . ASP A 1 107 ? -7.766 -15.555 -8.867 1 98.75 107 ASP A CA 1
ATOM 843 C C . ASP A 1 107 ? -8.031 -14.102 -8.477 1 98.75 107 ASP A C 1
ATOM 845 O O . ASP A 1 107 ? -8.664 -13.359 -9.219 1 98.75 107 ASP A O 1
ATOM 849 N N . VAL A 1 108 ? -7.609 -13.766 -7.289 1 98.69 108 VAL A N 1
ATOM 850 C CA . VAL A 1 108 ? -7.82 -12.422 -6.77 1 98.69 108 VAL A CA 1
ATOM 851 C C . VAL A 1 108 ? -6.484 -11.805 -6.355 1 98.69 108 VAL A C 1
ATOM 853 O O . VAL A 1 108 ? -5.527 -12.531 -6.062 1 98.69 108 VAL A O 1
ATOM 856 N N . PRO A 1 109 ? -6.391 -10.469 -6.359 1 98.12 109 PRO A N 1
ATOM 857 C CA . PRO A 1 109 ? -5.125 -9.844 -5.969 1 98.12 109 PRO A CA 1
ATOM 858 C C . PRO A 1 109 ? -4.734 -10.148 -4.523 1 98.12 109 PRO A C 1
ATOM 860 O O . PRO A 1 109 ? -5.52 -10.742 -3.781 1 98.12 109 PRO A O 1
ATOM 863 N N . TRP A 1 110 ? -3.527 -9.75 -4.18 1 97.81 110 TRP A N 1
ATOM 864 C CA . TRP A 1 110 ? -2.975 -10.109 -2.879 1 97.81 110 TRP A CA 1
ATOM 865 C C . TRP A 1 110 ? -3.74 -9.43 -1.75 1 97.81 110 TRP A C 1
ATOM 867 O O . TRP A 1 110 ? -3.646 -9.836 -0.591 1 97.81 110 TRP A O 1
ATOM 877 N N . ALA A 1 111 ? -4.504 -8.398 -2.094 1 96.12 111 ALA A N 1
ATOM 878 C CA . ALA A 1 111 ? -5.371 -7.699 -1.15 1 96.12 111 ALA A CA 1
ATOM 879 C C . ALA A 1 111 ? -6.629 -7.18 -1.843 1 96.12 111 ALA A C 1
ATOM 881 O O . ALA A 1 111 ? -6.613 -6.906 -3.045 1 96.12 111 ALA A O 1
ATOM 882 N N . PRO A 1 112 ? -7.699 -7.008 -1.111 1 94.94 112 PRO A N 1
ATOM 883 C CA . PRO A 1 112 ? -8.977 -6.684 -1.75 1 94.94 112 PRO A CA 1
ATOM 884 C C . PRO A 1 112 ? -9.141 -5.191 -2.025 1 94.94 112 PRO A C 1
ATOM 886 O O . PRO A 1 112 ? -10.055 -4.789 -2.75 1 94.94 112 PRO A O 1
ATOM 889 N N . PHE A 1 113 ? -8.211 -4.344 -1.476 1 88.5 113 PHE A N 1
ATOM 890 C CA . PHE A 1 113 ? -8.422 -2.912 -1.644 1 88.5 113 PHE A CA 1
ATOM 891 C C . PHE A 1 113 ? -7.18 -2.244 -2.221 1 88.5 113 PHE A C 1
ATOM 893 O O . PHE A 1 113 ? -6.062 -2.527 -1.789 1 88.5 113 PHE A O 1
ATOM 900 N N . GLY A 1 114 ? -7.371 -1.471 -3.229 1 78.12 114 GLY A N 1
ATOM 901 C CA . GLY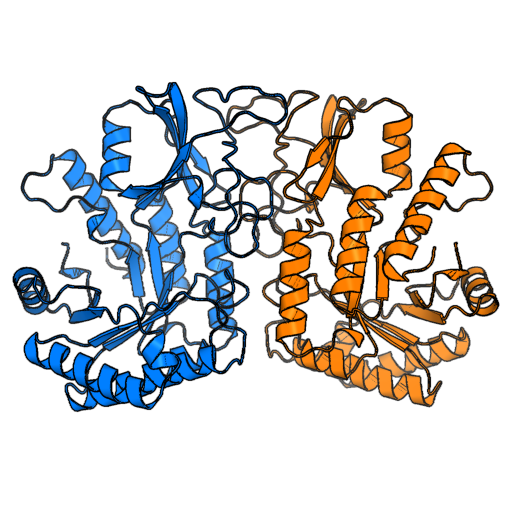 A 1 114 ? -6.348 -0.551 -3.697 1 78.12 114 GLY A CA 1
ATOM 902 C C . GLY A 1 114 ? -5.25 -1.233 -4.492 1 78.12 114 GLY A C 1
ATOM 903 O O . GLY A 1 114 ? -4.172 -0.668 -4.688 1 78.12 114 GLY A O 1
ATOM 904 N N . ASN A 1 115 ? -5.555 -2.416 -4.891 1 89.06 115 ASN A N 1
ATOM 905 C CA . ASN A 1 115 ? -4.531 -3.113 -5.66 1 89.06 115 ASN A CA 1
ATOM 906 C C . ASN A 1 115 ? -4.703 -2.885 -7.16 1 89.06 115 ASN A C 1
ATOM 908 O O . ASN A 1 115 ? -5.406 -3.641 -7.832 1 89.06 115 ASN A O 1
ATOM 912 N N . ASP A 1 116 ? -4.008 -1.873 -7.613 1 91.06 116 ASP A N 1
ATOM 913 C CA . ASP A 1 116 ? -3.9 -1.495 -9.016 1 91.06 116 ASP A CA 1
ATOM 914 C C . ASP A 1 116 ? -5.281 -1.304 -9.648 1 91.06 116 ASP A C 1
ATOM 916 O O . ASP A 1 116 ? -5.504 -1.688 -10.797 1 91.06 116 ASP A O 1
ATOM 920 N N . GLY A 1 117 ? -6.223 -0.949 -8.859 1 90.88 117 GLY A N 1
ATOM 921 C CA . GLY A 1 117 ? -7.539 -0.56 -9.344 1 90.88 117 GLY A CA 1
ATOM 922 C C . GLY A 1 117 ? -8.523 -1.711 -9.383 1 90.88 117 GLY A C 1
ATOM 923 O O . GLY A 1 117 ? -9.68 -1.534 -9.789 1 90.88 117 GLY A O 1
ATOM 924 N N . ARG A 1 118 ? -8.141 -2.873 -9 1 95.19 118 ARG A N 1
ATOM 925 C CA . ARG A 1 118 ? -9.023 -4.035 -9.016 1 95.19 118 ARG A CA 1
ATOM 926 C C . ARG A 1 118 ? -9.867 -4.098 -7.746 1 95.19 118 ARG A C 1
ATOM 928 O O . ARG A 1 118 ? -9.531 -4.824 -6.809 1 95.19 118 ARG A O 1
ATOM 935 N N . ASP A 1 119 ? -10.891 -3.359 -7.789 1 93.94 119 ASP A N 1
ATOM 936 C CA . ASP A 1 119 ? -11.812 -3.309 -6.656 1 93.94 119 ASP A CA 1
ATOM 937 C C . ASP A 1 119 ? -13.102 -4.062 -6.965 1 93.94 119 ASP A C 1
ATOM 939 O O . ASP A 1 119 ? -14.156 -3.451 -7.16 1 93.94 119 ASP A O 1
ATOM 943 N N . TYR A 1 120 ? -12.992 -5.355 -6.91 1 97.12 120 TYR A N 1
ATOM 944 C CA . TYR A 1 120 ? -14.109 -6.23 -7.254 1 97.12 120 TYR A CA 1
ATOM 945 C C . TYR A 1 120 ? -15 -6.477 -6.047 1 97.12 120 TYR A C 1
ATOM 947 O O . TYR A 1 120 ? -14.742 -5.953 -4.961 1 97.12 120 TYR A O 1
ATOM 955 N N . ASP A 1 121 ? -16.109 -7.125 -6.32 1 97 121 ASP A N 1
ATOM 956 C CA . ASP A 1 121 ? -17 -7.602 -5.273 1 97 121 ASP A CA 1
ATOM 957 C C . ASP A 1 121 ? -16.5 -8.906 -4.668 1 97 121 ASP A C 1
ATOM 959 O O . ASP A 1 121 ? -17.062 -9.977 -4.906 1 97 121 ASP A O 1
ATOM 963 N N . TYR A 1 122 ? -15.555 -8.781 -3.791 1 97.94 122 TYR A N 1
ATOM 964 C CA . TYR A 1 122 ? -14.836 -9.961 -3.328 1 97.94 122 TYR A CA 1
ATOM 965 C C . TYR A 1 122 ? -15.727 -10.836 -2.457 1 97.94 122 TYR A C 1
ATOM 967 O O . TYR A 1 122 ? -15.586 -12.062 -2.445 1 97.94 122 TYR A O 1
ATOM 975 N N . VAL A 1 123 ? -16.578 -10.219 -1.697 1 97.56 123 VAL A N 1
ATOM 976 C CA . VAL A 1 123 ? -17.516 -11.008 -0.906 1 97.56 123 VAL A CA 1
ATOM 977 C C . VAL A 1 123 ? -18.453 -11.781 -1.833 1 97.56 123 VAL A C 1
ATOM 979 O O . VAL A 1 123 ? -18.688 -12.977 -1.637 1 97.56 123 VAL A O 1
ATOM 982 N N . GLY A 1 124 ? -18.938 -11.086 -2.834 1 98.62 124 GLY A N 1
ATOM 983 C CA . GLY A 1 124 ? -19.781 -11.742 -3.824 1 98.62 124 GLY A CA 1
ATOM 984 C C . GLY A 1 124 ? -19.047 -12.828 -4.598 1 98.62 124 GLY A C 1
ATOM 985 O O . GLY A 1 124 ? -19.609 -13.891 -4.863 1 98.62 124 GLY A O 1
ATOM 986 N N . LEU A 1 125 ? -17.797 -12.578 -4.965 1 98.88 125 LEU A N 1
ATOM 987 C CA . LEU A 1 125 ? -16.984 -13.562 -5.672 1 98.88 125 LEU A CA 1
ATOM 988 C C . LEU A 1 125 ? -16.75 -14.805 -4.812 1 98.88 125 LEU A C 1
ATOM 990 O O . LEU A 1 125 ? -16.812 -15.93 -5.305 1 98.88 125 LEU A O 1
ATOM 994 N N . ALA A 1 126 ? -16.516 -14.523 -3.555 1 98.81 126 ALA A N 1
ATOM 995 C CA . ALA A 1 126 ? -16.312 -15.641 -2.633 1 98.81 126 ALA A CA 1
ATOM 996 C C . ALA A 1 126 ? -17.578 -16.484 -2.521 1 98.81 126 ALA A C 1
ATOM 998 O O . ALA A 1 126 ? -17.5 -17.719 -2.412 1 98.81 126 ALA A O 1
ATOM 999 N N . ALA A 1 127 ? -18.703 -15.867 -2.545 1 98.69 127 ALA A N 1
ATOM 1000 C CA . ALA A 1 127 ? -19.969 -16.594 -2.463 1 98.69 127 ALA A CA 1
ATOM 1001 C C . ALA A 1 127 ? -20.25 -17.375 -3.742 1 98.69 127 ALA A C 1
ATOM 1003 O O . ALA A 1 127 ? -20.781 -18.484 -3.695 1 98.69 127 ALA A O 1
ATOM 1004 N N . ALA A 1 128 ? -19.828 -16.844 -4.844 1 98.75 128 ALA A N 1
ATOM 1005 C CA . ALA A 1 128 ? -20.141 -17.422 -6.145 1 98.75 128 ALA A CA 1
ATOM 1006 C C . ALA A 1 128 ? -19.172 -18.547 -6.488 1 98.75 128 ALA A C 1
ATOM 1008 O O . ALA A 1 128 ? -19.531 -19.453 -7.246 1 98.75 128 ALA A O 1
ATOM 1009 N N . ALA A 1 129 ? -17.969 -18.5 -5.93 1 98.81 129 ALA A N 1
ATOM 1010 C CA . ALA A 1 129 ? -16.938 -19.469 -6.273 1 98.81 129 ALA A CA 1
ATOM 1011 C C . ALA A 1 129 ? -16.703 -20.453 -5.129 1 98.81 129 ALA A C 1
ATOM 1013 O O . ALA A 1 129 ? -17.188 -20.25 -4.016 1 98.81 129 ALA A O 1
ATOM 1014 N N . ASP A 1 130 ? -16.016 -21.531 -5.457 1 98.69 130 ASP A N 1
ATOM 1015 C CA . ASP A 1 130 ? -15.609 -22.484 -4.422 1 98.69 130 ASP A CA 1
ATOM 1016 C C . ASP A 1 130 ? -14.375 -21.969 -3.682 1 98.69 130 ASP A C 1
ATOM 1018 O O . ASP A 1 130 ? -14.227 -22.203 -2.479 1 98.69 130 ASP A O 1
ATOM 1022 N N . ARG A 1 131 ? -13.516 -21.312 -4.469 1 98.5 131 ARG A N 1
ATOM 1023 C CA . ARG A 1 131 ? -12.234 -20.875 -3.92 1 98.5 131 ARG A CA 1
ATOM 1024 C C . ARG A 1 131 ? -11.828 -19.531 -4.508 1 98.5 131 ARG A C 1
ATOM 1026 O O . ARG A 1 131 ? -12.062 -19.266 -5.688 1 98.5 131 ARG A O 1
ATOM 1033 N N . LEU A 1 132 ? -11.281 -18.75 -3.648 1 98.88 132 LEU A N 1
ATOM 1034 C CA . LEU A 1 132 ? -10.492 -17.609 -4.09 1 98.88 132 LEU A CA 1
ATOM 1035 C C . LEU A 1 132 ? -9 -17.906 -3.98 1 98.88 132 LEU A C 1
ATOM 1037 O O . LEU A 1 132 ? -8.508 -18.266 -2.908 1 98.88 132 LEU A O 1
ATOM 1041 N N . PHE A 1 133 ? -8.32 -17.875 -5.109 1 98.81 133 PHE A N 1
ATOM 1042 C CA . PHE A 1 133 ? -6.871 -18.016 -5.172 1 98.81 133 PHE A CA 1
ATOM 1043 C C . PHE A 1 133 ? -6.188 -16.672 -5.012 1 98.81 133 PHE A C 1
ATOM 1045 O O . PHE A 1 133 ? -6.152 -15.867 -5.949 1 98.81 133 PHE A O 1
ATOM 1052 N N . VAL A 1 134 ? -5.656 -16.375 -3.824 1 98.88 134 VAL A N 1
ATOM 1053 C CA . VAL A 1 134 ? -5.055 -15.086 -3.521 1 98.88 134 VAL A CA 1
ATOM 1054 C C . VAL A 1 134 ? -3.641 -15.023 -4.102 1 98.88 134 VAL A C 1
ATOM 1056 O O . VAL A 1 134 ? -2.756 -15.766 -3.67 1 98.88 134 VAL A O 1
ATOM 1059 N N . MET A 1 135 ? -3.447 -14.148 -5.008 1 98.62 135 MET A N 1
ATOM 1060 C CA . MET A 1 135 ? -2.17 -14.047 -5.707 1 98.62 135 MET A CA 1
ATOM 1061 C C . MET A 1 135 ? -1.164 -13.242 -4.895 1 98.62 135 MET A C 1
ATOM 1063 O O . MET A 1 135 ? -0.834 -12.109 -5.254 1 98.62 135 MET A O 1
ATOM 1067 N N . SER A 1 136 ? -0.65 -13.875 -3.852 1 98.06 136 SER A N 1
ATOM 1068 C CA . SER A 1 136 ? 0.285 -13.219 -2.947 1 98.06 136 SER A CA 1
ATOM 1069 C C . SER A 1 136 ? 1.674 -13.109 -3.568 1 98.06 136 SER A C 1
ATOM 1071 O O . SER A 1 136 ? 2.666 -13.516 -2.957 1 98.06 136 SER A O 1
ATOM 1073 N N . TYR A 1 137 ? 1.741 -12.633 -4.793 1 97.56 137 TYR A N 1
ATOM 1074 C CA . TYR A 1 137 ? 2.975 -12.391 -5.535 1 97.56 137 TYR A CA 1
ATOM 1075 C C . TYR A 1 137 ? 2.838 -11.18 -6.445 1 97.56 137 TYR A C 1
ATOM 1077 O O . TYR A 1 137 ? 1.77 -10.57 -6.52 1 97.56 137 TYR A O 1
ATOM 1085 N N . ASP A 1 138 ? 3.977 -10.734 -6.98 1 97.25 138 ASP A N 1
ATOM 1086 C CA . ASP A 1 138 ? 4.051 -9.539 -7.812 1 97.25 138 ASP A CA 1
ATOM 1087 C C . ASP A 1 138 ? 3.574 -8.305 -7.051 1 97.25 138 ASP A C 1
ATOM 1089 O O . ASP A 1 138 ? 2.879 -7.453 -7.605 1 97.25 138 ASP A O 1
ATOM 1093 N N . MET A 1 139 ? 3.973 -8.258 -5.824 1 97.25 139 MET A N 1
ATOM 1094 C CA . MET A 1 139 ? 3.486 -7.195 -4.953 1 97.25 139 MET A CA 1
ATOM 1095 C C . MET A 1 139 ? 4.305 -5.922 -5.145 1 97.25 139 MET A C 1
ATOM 1097 O O . MET A 1 139 ? 3.969 -4.875 -4.586 1 97.25 139 MET A O 1
ATOM 1101 N N . GLN A 1 140 ? 5.363 -5.988 -6.016 1 97.69 140 GLN A N 1
ATOM 1102 C CA . GLN A 1 140 ? 6.094 -4.816 -6.473 1 97.69 140 GLN A CA 1
ATOM 1103 C C . GLN A 1 140 ? 5.48 -4.246 -7.75 1 97.69 140 GLN A C 1
ATOM 1105 O O . GLN A 1 140 ? 6.09 -3.406 -8.414 1 97.69 140 GLN A O 1
ATOM 1110 N N . ALA A 1 141 ? 4.301 -4.629 -8.023 1 97.19 141 ALA A N 1
ATOM 1111 C CA . ALA A 1 141 ? 3.629 -4.059 -9.188 1 97.19 141 ALA A CA 1
ATOM 1112 C C . ALA A 1 141 ? 3.424 -2.557 -9.031 1 97.19 141 ALA A C 1
ATOM 1114 O O . ALA A 1 141 ? 3.338 -1.825 -10.016 1 97.19 141 ALA A O 1
ATOM 1115 N N . GLN A 1 142 ? 3.324 -2.102 -7.797 1 96.44 142 GLN A N 1
ATOM 1116 C CA . GLN A 1 142 ? 3.246 -0.673 -7.504 1 96.44 142 GLN A CA 1
ATOM 1117 C C . GLN A 1 142 ? 4.199 -0.289 -6.375 1 96.44 142 GLN A C 1
ATOM 1119 O O . GLN A 1 142 ? 4.066 -0.779 -5.254 1 96.44 142 GLN A O 1
ATOM 1124 N N . ILE A 1 143 ? 5.121 0.555 -6.695 1 97.75 143 ILE A N 1
ATOM 1125 C CA . ILE A 1 143 ? 6.141 1.004 -5.75 1 97.75 143 ILE A CA 1
ATOM 1126 C C . ILE A 1 143 ? 6.031 2.516 -5.559 1 97.75 143 ILE A C 1
ATOM 1128 O O . ILE A 1 143 ? 6.418 3.289 -6.434 1 97.75 143 ILE A O 1
ATOM 1132 N N . PHE A 1 144 ? 5.578 2.943 -4.375 1 96.25 144 PHE A N 1
ATOM 1133 C CA . PHE A 1 144 ? 5.355 4.367 -4.16 1 96.25 144 PHE A CA 1
ATOM 1134 C C . PHE A 1 144 ? 6.516 4.992 -3.395 1 96.25 144 PHE A C 1
ATOM 1136 O O . PHE A 1 144 ? 6.645 6.215 -3.336 1 96.25 144 PHE A O 1
ATOM 1143 N N . GLY A 1 145 ? 7.402 4.105 -2.805 1 96.94 145 GLY A N 1
ATOM 1144 C CA . GLY A 1 145 ? 8.617 4.578 -2.156 1 96.94 145 GLY A CA 1
ATOM 1145 C C . GLY A 1 145 ? 9.789 4.711 -3.107 1 96.94 145 GLY A C 1
ATOM 1146 O O . GLY A 1 145 ? 9.625 5.156 -4.246 1 96.94 145 GLY A O 1
ATOM 1147 N N . ARG A 1 146 ? 10.969 4.43 -2.578 1 98.12 146 ARG A N 1
ATOM 1148 C CA . ARG A 1 146 ? 12.125 4.434 -3.467 1 98.12 146 ARG A CA 1
ATOM 1149 C C . ARG A 1 146 ? 11.992 3.363 -4.547 1 98.12 146 ARG A C 1
ATOM 1151 O O . ARG A 1 146 ? 11.578 2.236 -4.262 1 98.12 146 ARG A O 1
ATOM 1158 N N . CYS A 1 147 ? 12.266 3.75 -5.77 1 98.56 147 CYS A N 1
ATOM 1159 C CA . CYS A 1 147 ? 12.18 2.809 -6.879 1 98.56 147 CYS A CA 1
ATOM 1160 C C . CYS A 1 147 ? 13.359 1.838 -6.859 1 98.56 147 CYS A C 1
ATOM 1162 O O . CYS A 1 147 ? 14.367 2.061 -7.535 1 98.56 147 CYS A O 1
ATOM 1164 N N . ALA A 1 148 ? 13.211 0.77 -6.086 1 98.81 148 ALA A N 1
ATOM 1165 C CA . ALA A 1 148 ? 14.289 -0.191 -5.848 1 98.81 148 ALA A CA 1
ATOM 1166 C C . ALA A 1 148 ? 13.758 -1.623 -5.883 1 98.81 148 ALA A C 1
ATOM 1168 O O . ALA A 1 148 ? 12.594 -1.868 -5.578 1 98.81 148 ALA A O 1
ATOM 1169 N N . ALA A 1 149 ? 14.602 -2.523 -6.266 1 98.88 149 ALA A N 1
ATOM 1170 C CA . ALA A 1 149 ? 14.273 -3.945 -6.199 1 98.88 149 ALA A CA 1
ATOM 1171 C C . ALA A 1 149 ? 14.016 -4.383 -4.762 1 98.88 149 ALA A C 1
ATOM 1173 O O . ALA A 1 149 ? 14.703 -3.947 -3.838 1 98.88 149 ALA A O 1
ATOM 1174 N N . ALA A 1 150 ? 13 -5.145 -4.586 1 98.81 150 ALA A N 1
ATOM 1175 C CA . ALA A 1 150 ? 12.625 -5.754 -3.312 1 98.81 150 ALA A CA 1
ATOM 1176 C C . ALA A 1 150 ? 11.859 -7.055 -3.535 1 98.81 150 ALA A C 1
ATOM 1178 O O . ALA A 1 150 ? 11.656 -7.477 -4.676 1 98.81 150 ALA A O 1
ATOM 1179 N N . ALA A 1 151 ? 11.539 -7.633 -2.41 1 98.69 151 ALA A N 1
ATOM 1180 C CA . ALA A 1 151 ? 10.773 -8.875 -2.506 1 98.69 151 ALA A CA 1
ATOM 1181 C C . ALA A 1 151 ? 9.422 -8.641 -3.172 1 98.69 151 ALA A C 1
ATOM 1183 O O . ALA A 1 151 ? 8.734 -7.668 -2.855 1 98.69 151 ALA A O 1
ATOM 1184 N N . ASN A 1 152 ? 9.078 -9.539 -4.074 1 98.06 152 ASN A N 1
ATOM 1185 C CA . ASN A 1 152 ? 7.801 -9.422 -4.766 1 98.06 152 ASN A CA 1
ATOM 1186 C C . ASN A 1 152 ? 6.688 -10.141 -4.012 1 98.06 152 ASN A C 1
ATOM 1188 O O . ASN A 1 152 ? 5.527 -10.102 -4.426 1 98.06 152 ASN A O 1
ATOM 1192 N N . SER A 1 153 ? 7.031 -10.773 -2.949 1 98.12 153 SER A N 1
ATOM 1193 C CA . SER A 1 153 ? 6.074 -11.438 -2.074 1 98.12 153 SER A CA 1
ATOM 1194 C C . SER A 1 153 ? 6.496 -11.336 -0.613 1 98.12 153 SER A C 1
ATOM 1196 O O . SER A 1 153 ? 6.574 -12.352 0.088 1 98.12 153 SER A O 1
ATOM 1198 N N . PRO A 1 154 ? 6.664 -10.148 -0.104 1 98.56 154 PRO A N 1
ATOM 1199 C CA . PRO A 1 154 ? 7.102 -10.039 1.291 1 98.56 154 PRO A CA 1
ATOM 1200 C C . PRO A 1 154 ? 6.047 -10.539 2.277 1 98.56 154 PRO A C 1
ATOM 1202 O O . PRO A 1 154 ? 4.879 -10.156 2.184 1 98.56 154 PRO A O 1
ATOM 1205 N N . LEU A 1 155 ? 6.457 -11.344 3.225 1 98.75 155 LEU A N 1
ATOM 1206 C CA . LEU A 1 155 ? 5.555 -12.086 4.102 1 98.75 155 LEU A CA 1
ATOM 1207 C C . LEU A 1 155 ? 4.66 -11.133 4.887 1 98.75 155 LEU A C 1
ATOM 1209 O O . LEU A 1 155 ? 3.445 -11.336 4.965 1 98.75 155 LEU A O 1
ATOM 1213 N N . PRO A 1 156 ? 5.152 -9.992 5.461 1 98.19 156 PRO A N 1
ATOM 1214 C CA . PRO A 1 156 ? 4.266 -9.117 6.223 1 98.19 156 PRO A CA 1
ATOM 1215 C C . PRO A 1 156 ? 3.166 -8.492 5.363 1 98.19 156 PRO A C 1
ATOM 1217 O O . PRO A 1 156 ? 2.053 -8.266 5.848 1 98.19 156 PRO A O 1
ATOM 1220 N N . GLN A 1 157 ? 3.521 -8.227 4.16 1 97 157 GLN A N 1
ATOM 1221 C CA . GLN A 1 157 ? 2.525 -7.66 3.26 1 97 157 GLN A CA 1
ATOM 1222 C C . GLN A 1 157 ? 1.485 -8.703 2.859 1 97 157 GLN A C 1
ATOM 1224 O O . GLN A 1 157 ? 0.307 -8.383 2.697 1 97 157 GLN A O 1
ATOM 1229 N N . ILE A 1 158 ? 1.927 -9.969 2.666 1 98.5 158 ILE A N 1
ATOM 1230 C CA . ILE A 1 158 ? 0.99 -11.062 2.441 1 98.5 158 ILE A CA 1
ATOM 1231 C C . ILE A 1 158 ? -0.001 -11.141 3.602 1 98.5 158 ILE A C 1
ATOM 1233 O O . ILE A 1 158 ? -1.214 -11.195 3.387 1 98.5 158 ILE A O 1
ATOM 1237 N N . LEU A 1 159 ? 0.546 -11.109 4.777 1 97.44 159 LEU A N 1
ATOM 1238 C CA . LEU A 1 159 ? -0.297 -11.188 5.965 1 97.44 159 LEU A CA 1
ATOM 1239 C C . LEU A 1 159 ? -1.3 -10.039 5.996 1 97.44 159 LEU A C 1
ATOM 1241 O O . LEU A 1 159 ? -2.482 -10.25 6.277 1 97.44 159 LEU A O 1
ATOM 1245 N N . LYS A 1 160 ? -0.844 -8.852 5.676 1 95.25 160 LYS A N 1
ATOM 1246 C CA . LYS A 1 160 ? -1.725 -7.691 5.625 1 95.25 160 LYS A CA 1
ATOM 1247 C C . LYS A 1 160 ? -2.875 -7.914 4.648 1 95.25 160 LYS A C 1
ATOM 1249 O O . LYS A 1 160 ? -4.035 -7.676 4.984 1 95.25 160 LYS A O 1
ATOM 1254 N N . GLY A 1 161 ? -2.553 -8.383 3.471 1 95.81 161 GLY A N 1
ATOM 1255 C CA . GLY A 1 161 ? -3.555 -8.586 2.438 1 95.81 161 GLY A CA 1
ATOM 1256 C C . GLY A 1 161 ? -4.57 -9.656 2.789 1 95.81 161 GLY A C 1
ATOM 1257 O O . GLY A 1 161 ? -5.777 -9.43 2.689 1 95.81 161 GLY A O 1
ATOM 1258 N N . VAL A 1 162 ? -4.094 -10.797 3.23 1 97.06 162 VAL A N 1
ATOM 1259 C CA . VAL A 1 162 ? -5.004 -11.906 3.488 1 97.06 162 VAL A CA 1
ATOM 1260 C C . VAL A 1 162 ? -5.891 -11.578 4.688 1 97.06 162 VAL A C 1
ATOM 1262 O O . VAL A 1 162 ? -7.051 -11.984 4.738 1 97.06 162 VAL A O 1
ATOM 1265 N N . ARG A 1 163 ? -5.398 -10.805 5.652 1 93.81 163 ARG A N 1
ATOM 1266 C CA . ARG A 1 163 ? -6.219 -10.383 6.781 1 93.81 163 ARG A CA 1
ATOM 1267 C C . ARG A 1 163 ? -7.375 -9.5 6.324 1 93.81 163 ARG A C 1
ATOM 1269 O O . ARG A 1 163 ? -8.469 -9.562 6.891 1 93.81 163 ARG A O 1
ATOM 1276 N N . GLN A 1 164 ? -7.137 -8.742 5.328 1 93.75 164 GLN A N 1
ATOM 1277 C CA . GLN A 1 164 ? -8.211 -7.902 4.812 1 93.75 164 GLN A CA 1
ATOM 1278 C C . GLN A 1 164 ? -9.328 -8.742 4.199 1 93.75 164 GLN A C 1
ATOM 1280 O O . GLN A 1 164 ? -10.508 -8.414 4.328 1 93.75 164 GLN A O 1
ATOM 1285 N N . TYR A 1 165 ? -8.953 -9.797 3.523 1 96.75 165 TYR A N 1
ATOM 1286 C CA . TYR A 1 165 ? -9.969 -10.703 3.016 1 96.75 165 TYR A CA 1
ATOM 1287 C C . TYR A 1 165 ? -10.781 -11.312 4.156 1 96.75 165 TYR A C 1
ATOM 1289 O O . TYR A 1 165 ? -12.008 -11.422 4.066 1 96.75 165 TYR A O 1
ATOM 1297 N N . LEU A 1 166 ? -10.094 -11.68 5.203 1 95.62 166 LEU A N 1
ATOM 1298 C CA . LEU A 1 166 ? -10.766 -12.25 6.363 1 95.62 166 LEU A CA 1
ATOM 1299 C C . LEU A 1 166 ? -11.656 -11.219 7.047 1 95.62 166 LEU A C 1
ATOM 1301 O O . LEU A 1 166 ? -12.766 -11.539 7.469 1 95.62 166 LEU A O 1
ATOM 1305 N N . ASP A 1 167 ? -11.234 -10.039 7.078 1 90.06 167 ASP A N 1
ATOM 1306 C CA . ASP A 1 167 ? -11.984 -8.961 7.719 1 90.06 167 ASP A CA 1
ATOM 1307 C C . ASP A 1 167 ? -13.273 -8.656 6.957 1 90.06 167 ASP A C 1
ATOM 1309 O O . ASP A 1 167 ? -14.219 -8.117 7.523 1 90.06 167 ASP A O 1
ATOM 1313 N N . LEU A 1 168 ? -13.281 -8.977 5.691 1 92.75 168 LEU A N 1
ATOM 1314 C CA . LEU A 1 168 ? -14.484 -8.812 4.883 1 92.75 168 LEU A CA 1
ATOM 1315 C C . LEU A 1 168 ? -15.516 -9.883 5.219 1 92.75 168 LEU A C 1
ATOM 1317 O O . LEU A 1 168 ? -16.641 -9.859 4.691 1 92.75 168 LEU A O 1
ATOM 1321 N N . GLY A 1 169 ? -15.102 -10.828 6.023 1 94.62 169 GLY A N 1
ATOM 1322 C CA . GLY A 1 169 ? -15.992 -11.906 6.41 1 94.62 169 GLY A CA 1
ATOM 1323 C C . GLY A 1 169 ? -15.883 -13.125 5.52 1 94.62 169 GLY A C 1
ATOM 1324 O O . GLY A 1 169 ? -16.703 -14.039 5.602 1 94.62 169 GLY A O 1
ATOM 1325 N N . ILE A 1 170 ? -14.914 -13.156 4.691 1 97.94 170 ILE A N 1
ATOM 1326 C CA . ILE A 1 170 ? -14.703 -14.32 3.838 1 97.94 170 ILE A CA 1
ATOM 1327 C C . ILE A 1 170 ? -14.07 -15.445 4.652 1 97.94 170 ILE A C 1
ATOM 1329 O O . ILE A 1 170 ? -13.039 -15.258 5.293 1 97.94 170 ILE A O 1
ATOM 1333 N N . SER A 1 171 ? -14.68 -16.562 4.609 1 98.31 171 SER A N 1
ATOM 1334 C CA . SER A 1 171 ? -14.195 -17.703 5.375 1 98.31 171 SER A CA 1
ATOM 1335 C C . SER A 1 171 ? -12.812 -18.141 4.891 1 98.31 171 SER A C 1
ATOM 1337 O O . SER A 1 171 ? -12.562 -18.219 3.688 1 98.31 171 SER A O 1
ATOM 1339 N N . PRO A 1 172 ? -11.93 -18.453 5.82 1 98.44 172 PRO A N 1
ATOM 1340 C CA . PRO A 1 172 ? -10.617 -18.953 5.402 1 98.44 172 PRO A CA 1
ATOM 1341 C C . PRO A 1 172 ? -10.719 -20.234 4.562 1 98.44 172 PRO A C 1
ATOM 1343 O O . PRO A 1 172 ? -9.852 -20.5 3.734 1 98.44 172 PRO A O 1
ATOM 1346 N N . SER A 1 173 ? -11.789 -20.938 4.695 1 98.25 173 SER A N 1
ATOM 1347 C CA . SER A 1 173 ? -11.977 -22.172 3.951 1 98.25 173 SER A CA 1
ATOM 1348 C C . SER A 1 173 ? -12.242 -21.906 2.477 1 98.25 173 SER A C 1
ATOM 1350 O O . SER A 1 173 ? -12.242 -22.828 1.656 1 98.25 173 SER A O 1
ATOM 1352 N N . LYS A 1 174 ? -12.422 -20.641 2.131 1 98.44 174 LYS A N 1
ATOM 1353 C CA . LYS A 1 174 ? -12.609 -20.234 0.741 1 98.44 174 LYS A CA 1
ATOM 1354 C C . LYS A 1 174 ? -11.289 -19.797 0.114 1 98.44 174 LYS A C 1
ATOM 1356 O O . LYS A 1 174 ? -11.203 -19.594 -1.099 1 98.44 174 LYS A O 1
ATOM 1361 N N . LEU A 1 175 ? -10.25 -19.734 0.893 1 98.88 175 LEU A N 1
ATOM 1362 C CA . LEU A 1 175 ? -9.047 -19.062 0.428 1 98.88 175 LEU A CA 1
ATOM 1363 C C . LEU A 1 175 ? -7.926 -20.062 0.173 1 98.88 175 LEU A C 1
ATOM 1365 O O . LEU A 1 175 ? -7.75 -21.016 0.939 1 98.88 175 LEU A O 1
ATOM 1369 N N . ILE A 1 176 ? -7.262 -19.922 -0.942 1 98.81 176 ILE A N 1
ATOM 1370 C CA . ILE A 1 176 ? -6.008 -20.578 -1.299 1 98.81 176 ILE A CA 1
ATOM 1371 C C . ILE A 1 176 ? -4.883 -19.547 -1.34 1 98.81 176 ILE A C 1
ATOM 1373 O O . ILE A 1 176 ? -5.008 -18.5 -1.995 1 98.81 176 ILE A O 1
ATOM 1377 N N . LEU A 1 177 ? -3.838 -19.781 -0.584 1 98.81 177 LEU A N 1
ATOM 1378 C CA . LEU A 1 177 ? -2.697 -18.875 -0.679 1 98.81 177 LEU A CA 1
ATOM 1379 C C . LEU A 1 177 ? -1.842 -19.203 -1.898 1 98.81 177 LEU A C 1
ATOM 1381 O O . LEU A 1 177 ? -1.186 -20.25 -1.938 1 98.81 177 LEU A O 1
ATOM 1385 N N . GLY A 1 178 ? -1.88 -18.328 -2.875 1 98.69 178 GLY A N 1
ATOM 1386 C CA . GLY A 1 178 ? -0.987 -18.453 -4.016 1 98.69 178 GLY A CA 1
ATOM 1387 C C . GLY A 1 178 ? 0.415 -17.953 -3.736 1 98.69 178 GLY A C 1
ATOM 1388 O O . GLY A 1 178 ? 0.591 -16.844 -3.229 1 98.69 178 GLY A O 1
ATOM 1389 N N . VAL A 1 179 ? 1.396 -18.766 -4.055 1 98.38 179 VAL A N 1
ATOM 1390 C CA . VAL A 1 179 ? 2.787 -18.375 -3.869 1 98.38 179 VAL A CA 1
ATOM 1391 C C . VAL A 1 179 ? 3.521 -18.422 -5.207 1 98.38 179 VAL A C 1
ATOM 1393 O O . VAL A 1 179 ? 3.072 -19.078 -6.148 1 98.38 179 VAL A O 1
ATOM 1396 N N . ALA A 1 180 ? 4.621 -17.719 -5.285 1 98.06 180 ALA A N 1
ATOM 1397 C CA . ALA A 1 180 ? 5.398 -17.672 -6.52 1 98.06 180 ALA A CA 1
ATOM 1398 C C . ALA A 1 180 ? 6.473 -18.766 -6.531 1 98.06 180 ALA A C 1
ATOM 1400 O O . ALA A 1 180 ? 7.258 -18.875 -5.586 1 98.06 180 ALA A O 1
ATOM 1401 N N . TRP A 1 181 ? 6.492 -19.531 -7.539 1 98.31 181 TRP A N 1
ATOM 1402 C CA . TRP A 1 181 ? 7.613 -20.422 -7.812 1 98.31 181 TRP A CA 1
ATOM 1403 C C . TRP A 1 181 ? 8.531 -19.844 -8.883 1 98.31 181 TRP A C 1
ATOM 1405 O O . TRP A 1 181 ? 9.102 -20.578 -9.688 1 98.31 181 TRP A O 1
ATOM 1415 N N . TYR A 1 182 ? 8.516 -18.578 -8.984 1 98.38 182 TYR A N 1
ATOM 1416 C CA . TYR A 1 182 ? 9.391 -17.75 -9.797 1 98.38 182 TYR A CA 1
ATOM 1417 C C . TYR A 1 182 ? 9.906 -16.562 -9.008 1 98.38 182 TYR A C 1
ATOM 1419 O O . TYR A 1 182 ? 9.586 -16.406 -7.824 1 98.38 182 TYR A O 1
ATOM 1427 N N . GLY A 1 183 ? 10.805 -15.852 -9.641 1 98.62 183 GLY A N 1
ATOM 1428 C CA . GLY A 1 183 ? 11.328 -14.633 -9.055 1 98.62 183 GLY A CA 1
ATOM 1429 C C . GLY A 1 183 ? 11.438 -13.492 -10.055 1 98.62 183 GLY A C 1
ATOM 1430 O O . GLY A 1 183 ? 10.93 -13.586 -11.172 1 98.62 183 GLY A O 1
ATOM 1431 N N . TYR A 1 184 ? 11.969 -12.414 -9.555 1 98.81 184 TYR A N 1
ATOM 1432 C CA . TYR A 1 184 ? 12.195 -11.258 -10.406 1 98.81 184 TYR A CA 1
ATOM 1433 C C . TYR A 1 184 ? 13.68 -10.938 -10.523 1 98.81 184 TYR A C 1
ATOM 1435 O O . TYR A 1 184 ? 14.414 -11 -9.531 1 98.81 184 TYR A O 1
ATOM 1443 N N . ASP A 1 185 ? 14.094 -10.734 -11.734 1 98.88 185 ASP A N 1
ATOM 1444 C CA . ASP A 1 185 ? 15.438 -10.312 -12.109 1 98.88 185 ASP A CA 1
ATOM 1445 C C . ASP A 1 185 ? 15.469 -8.836 -12.492 1 98.88 185 ASP A C 1
ATOM 1447 O O . ASP A 1 185 ? 14.938 -8.453 -13.539 1 98.88 185 ASP A O 1
ATOM 1451 N N . TYR A 1 186 ? 16.125 -8.023 -11.602 1 98.94 186 TYR A N 1
ATOM 1452 C CA . TYR A 1 186 ? 16.109 -6.574 -11.797 1 98.94 186 TYR A CA 1
ATOM 1453 C C . TYR A 1 186 ? 17.484 -6.078 -12.227 1 98.94 186 TYR A C 1
ATOM 1455 O O . TYR A 1 186 ? 18.484 -6.285 -11.523 1 98.94 186 TYR A O 1
ATOM 1463 N N . PRO A 1 187 ? 17.625 -5.445 -13.414 1 98.88 187 PRO A N 1
ATOM 1464 C CA . PRO A 1 187 ? 18.844 -4.68 -13.656 1 98.88 187 PRO A CA 1
ATOM 1465 C C . PRO A 1 187 ? 18.969 -3.451 -12.766 1 98.88 187 PRO A C 1
ATOM 1467 O O . PRO A 1 187 ? 18 -2.707 -12.594 1 98.88 187 PRO A O 1
ATOM 1470 N N . CYS A 1 188 ? 20.109 -3.252 -12.195 1 98.88 188 CYS A N 1
ATOM 1471 C CA . CYS A 1 188 ? 20.328 -2.135 -11.289 1 98.88 188 CYS A CA 1
ATOM 1472 C C . CYS A 1 188 ? 20.781 -0.892 -12.047 1 98.88 188 CYS A C 1
ATOM 1474 O O . CYS A 1 188 ? 21.578 -0.983 -12.969 1 98.88 188 CYS A O 1
ATOM 1476 N N . GLU A 1 189 ? 20.25 0.228 -11.648 1 98.5 189 GLU A N 1
ATOM 1477 C CA . GLU A 1 189 ? 20.516 1.506 -12.297 1 98.5 189 GLU A CA 1
ATOM 1478 C C . GLU A 1 189 ? 21.531 2.328 -11.492 1 98.5 189 GLU A C 1
ATOM 1480 O O . GLU A 1 189 ? 21.781 2.033 -10.32 1 98.5 189 GLU A O 1
ATOM 1485 N N . ARG A 1 190 ? 22.094 3.326 -12.188 1 98.06 190 ARG A N 1
ATOM 1486 C CA . ARG A 1 190 ? 22.922 4.324 -11.508 1 98.06 190 ARG A CA 1
ATOM 1487 C C . ARG A 1 190 ? 22.094 5.133 -10.516 1 98.06 190 ARG A C 1
ATOM 1489 O O . ARG A 1 190 ? 20.891 5.297 -10.695 1 98.06 190 ARG A O 1
ATOM 1496 N N . ASP A 1 191 ? 22.766 5.586 -9.477 1 96.38 191 ASP A N 1
ATOM 1497 C CA . ASP A 1 191 ? 22.047 6.391 -8.492 1 96.38 191 ASP A CA 1
ATOM 1498 C C . ASP A 1 191 ? 21.938 7.844 -8.953 1 96.38 191 ASP A C 1
ATOM 1500 O O . ASP A 1 191 ? 22.25 8.164 -10.094 1 96.38 191 ASP A O 1
ATOM 1504 N N . GLU A 1 192 ? 21.391 8.688 -8.078 1 93.12 192 GLU A N 1
ATOM 1505 C CA . GLU A 1 192 ? 21.078 10.07 -8.422 1 93.12 192 GLU A CA 1
ATOM 1506 C C . GLU A 1 192 ? 22.344 10.844 -8.781 1 93.12 192 GLU A C 1
ATOM 1508 O O . GLU A 1 192 ? 22.281 11.883 -9.438 1 93.12 192 GLU A O 1
ATOM 1513 N N . HIS A 1 193 ? 23.5 10.383 -8.383 1 93.25 193 HIS A N 1
ATOM 1514 C CA . HIS A 1 193 ? 24.766 11.055 -8.641 1 93.25 193 HIS A CA 1
ATOM 1515 C C . HIS A 1 193 ? 25.469 10.461 -9.867 1 93.25 193 HIS A C 1
ATOM 1517 O O . HIS A 1 193 ? 26.594 10.836 -10.188 1 93.25 193 HIS A O 1
ATOM 1523 N N . GLY A 1 194 ? 24.828 9.516 -10.508 1 95.38 194 GLY A N 1
ATOM 1524 C CA . GLY A 1 194 ? 25.406 8.883 -11.688 1 95.38 194 GLY A CA 1
ATOM 1525 C C . GLY A 1 194 ? 26.359 7.754 -11.352 1 95.38 194 GLY A C 1
ATOM 1526 O O . GLY A 1 194 ? 27.062 7.246 -12.227 1 95.38 194 GLY A O 1
ATOM 1527 N N . THR A 1 195 ? 26.391 7.359 -10.094 1 95.62 195 THR A N 1
ATOM 1528 C CA . THR A 1 195 ? 27.297 6.297 -9.664 1 95.62 195 THR A CA 1
ATOM 1529 C C . THR A 1 195 ? 26.781 4.934 -10.102 1 95.62 195 THR A C 1
ATOM 1531 O O . THR A 1 195 ? 25.625 4.59 -9.836 1 95.62 195 THR A O 1
ATOM 1534 N N . ALA A 1 196 ? 27.594 4.18 -10.766 1 97.31 196 ALA A N 1
ATOM 1535 C CA . ALA A 1 196 ? 27.234 2.834 -11.203 1 97.31 196 ALA A CA 1
ATOM 1536 C C . ALA A 1 196 ? 27.156 1.875 -10.016 1 97.31 196 ALA A C 1
ATOM 1538 O O . ALA A 1 196 ? 27.969 1.948 -9.094 1 97.31 196 ALA A O 1
ATOM 1539 N N . PRO A 1 197 ? 26.203 0.97 -10.078 1 98.06 197 PRO A N 1
ATOM 1540 C CA . PRO A 1 197 ? 26.125 -0.015 -8.992 1 98.06 197 PRO A CA 1
ATOM 1541 C C . PRO A 1 197 ? 27.312 -0.991 -9.016 1 98.06 197 PRO A C 1
ATOM 1543 O O . PRO A 1 197 ? 27.734 -1.42 -10.086 1 98.06 197 PRO A O 1
ATOM 1546 N N . GLU A 1 198 ? 27.797 -1.278 -7.836 1 97 198 GLU A N 1
ATOM 1547 C CA . GLU A 1 198 ? 28.812 -2.318 -7.703 1 97 198 GLU A CA 1
ATOM 1548 C C . GLU A 1 198 ? 28.188 -3.709 -7.73 1 97 198 GLU A C 1
ATOM 1550 O O . GLU A 1 198 ? 27 -3.859 -7.477 1 97 198 GLU A O 1
ATOM 1555 N N . ALA A 1 199 ? 28.969 -4.734 -7.953 1 98 199 ALA A N 1
ATOM 1556 C CA . ALA A 1 199 ? 28.516 -6.109 -8.141 1 98 199 ALA A CA 1
ATOM 1557 C C . ALA A 1 199 ? 27.797 -6.625 -6.898 1 98 199 ALA A C 1
ATOM 1559 O O . ALA A 1 199 ? 26.953 -7.52 -6.984 1 98 199 ALA A O 1
ATOM 1560 N N . HIS A 1 200 ? 28.109 -6.035 -5.715 1 97.62 200 HIS A N 1
ATOM 1561 C CA . HIS A 1 200 ? 27.531 -6.508 -4.469 1 97.62 200 HIS A CA 1
ATOM 1562 C C . HIS A 1 200 ? 26.594 -5.465 -3.867 1 97.62 200 HIS A C 1
ATOM 1564 O O . HIS A 1 200 ? 26.328 -5.484 -2.664 1 97.62 200 HIS A O 1
ATOM 1570 N N . ILE A 1 201 ? 26.094 -4.555 -4.738 1 97.94 201 ILE A N 1
ATOM 1571 C CA . ILE A 1 201 ? 25.266 -3.457 -4.262 1 97.94 201 ILE A CA 1
ATOM 1572 C C . ILE A 1 201 ? 24.125 -4.012 -3.414 1 97.94 201 ILE A C 1
ATOM 1574 O O . ILE A 1 201 ? 23.531 -5.047 -3.746 1 97.94 201 ILE A O 1
ATOM 1578 N N . ASP A 1 202 ? 23.797 -3.373 -2.307 1 98 202 ASP A N 1
ATOM 1579 C CA . ASP A 1 202 ? 22.703 -3.779 -1.417 1 98 202 ASP A CA 1
ATOM 1580 C C . ASP A 1 202 ? 21.344 -3.342 -1.968 1 98 202 ASP A C 1
ATOM 1582 O O . ASP A 1 202 ? 20.5 -4.18 -2.275 1 98 202 ASP A O 1
ATOM 1586 N N . VAL A 1 203 ? 21.266 -2.027 -2.213 1 98.5 203 VAL A N 1
ATOM 1587 C CA . VAL A 1 203 ? 20 -1.514 -2.744 1 98.5 203 VAL A CA 1
ATOM 1588 C C . VAL A 1 203 ? 20.125 -1.309 -4.25 1 98.5 203 VAL A C 1
ATOM 1590 O O . VAL A 1 203 ? 20.859 -0.431 -4.707 1 98.5 203 VAL A O 1
ATOM 1593 N N . CYS A 1 204 ? 19.438 -2.125 -5.008 1 98.75 204 CYS A N 1
ATOM 1594 C CA . CYS A 1 204 ? 19.375 -2.045 -6.465 1 98.75 204 CYS A CA 1
ATOM 1595 C C . CYS A 1 204 ? 18.281 -1.079 -6.91 1 98.75 204 CYS A C 1
ATOM 1597 O O . CYS A 1 204 ? 17.094 -1.417 -6.879 1 98.75 204 CYS A O 1
ATOM 1599 N N . LEU A 1 205 ? 18.656 0.152 -7.234 1 98.81 205 LEU A N 1
ATOM 1600 C CA . LEU A 1 205 ? 17.688 1.046 -7.875 1 98.81 205 LEU A CA 1
ATOM 1601 C C . LEU A 1 205 ? 17.297 0.525 -9.25 1 98.81 205 LEU A C 1
ATOM 1603 O O . LEU A 1 205 ? 18.141 0.008 -9.992 1 98.81 205 LEU A O 1
ATOM 1607 N N . ILE A 1 206 ? 16.062 0.639 -9.539 1 98.88 206 ILE A N 1
ATOM 1608 C CA . ILE A 1 206 ? 15.594 0.111 -10.82 1 98.88 206 ILE A CA 1
ATOM 1609 C C . ILE A 1 206 ? 14.992 1.238 -11.648 1 98.88 206 ILE A C 1
ATOM 1611 O O . ILE A 1 206 ? 14.648 2.297 -11.117 1 98.88 206 ILE A O 1
ATOM 1615 N N . ARG A 1 207 ? 14.914 1.016 -12.953 1 98.44 207 ARG A N 1
ATOM 1616 C CA . ARG A 1 207 ? 14.305 2 -13.844 1 98.44 207 ARG A CA 1
ATOM 1617 C C . ARG A 1 207 ? 12.836 2.219 -13.492 1 98.44 207 ARG A C 1
ATOM 1619 O O . ARG A 1 207 ? 12.07 1.259 -13.359 1 98.44 207 ARG A O 1
ATOM 1626 N N . PRO A 1 208 ? 12.438 3.484 -13.336 1 98.56 208 PRO A N 1
ATOM 1627 C CA . PRO A 1 208 ? 11.008 3.719 -13.117 1 98.56 208 PRO A CA 1
ATOM 1628 C C . PRO A 1 208 ? 10.148 3.32 -14.312 1 98.56 208 PRO A C 1
ATOM 1630 O O . PRO A 1 208 ? 10.406 3.762 -15.438 1 98.56 208 PRO A O 1
ATOM 1633 N N . VAL A 1 209 ? 9.234 2.465 -14.117 1 98.69 209 VAL A N 1
ATOM 1634 C CA . VAL A 1 209 ? 8.234 2.086 -15.109 1 98.69 209 VAL A CA 1
ATOM 1635 C C . VAL A 1 209 ? 6.836 2.244 -14.508 1 98.69 209 VAL A C 1
ATOM 1637 O O . VAL A 1 209 ? 6.484 1.559 -13.547 1 98.69 209 VAL A O 1
ATOM 1640 N N . GLU A 1 210 ? 6.082 3.129 -15.062 1 97.88 210 GLU A N 1
ATOM 1641 C CA . GLU A 1 210 ? 4.746 3.428 -14.555 1 97.88 210 GLU A CA 1
ATOM 1642 C C . GLU A 1 210 ? 3.799 2.252 -14.773 1 97.88 210 GLU A C 1
ATOM 1644 O O . GLU A 1 210 ? 3.848 1.589 -15.805 1 97.88 210 GLU A O 1
ATOM 1649 N N . TYR A 1 211 ? 3 1.97 -13.828 1 97.62 211 TYR A N 1
ATOM 1650 C CA . TYR A 1 211 ? 1.938 0.976 -13.93 1 97.62 211 TYR A CA 1
ATOM 1651 C C . TYR A 1 211 ? 0.699 1.423 -13.164 1 97.62 211 TYR A C 1
ATOM 1653 O O . TYR A 1 211 ? 0.708 1.47 -11.93 1 97.62 211 TYR A O 1
ATOM 1661 N N . ARG A 1 212 ? -0.367 1.792 -13.883 1 95.44 212 ARG A N 1
ATOM 1662 C CA . ARG A 1 212 ? -1.688 2.145 -13.375 1 95.44 212 ARG A CA 1
ATOM 1663 C C . ARG A 1 212 ? -1.587 3.211 -12.289 1 95.44 212 ARG A C 1
ATOM 1665 O O . ARG A 1 212 ? -2.145 3.051 -11.195 1 95.44 212 ARG A O 1
ATOM 1672 N N . GLY A 1 213 ? -0.868 4.273 -12.57 1 94.25 213 GLY A N 1
ATOM 1673 C CA . GLY A 1 213 ? -0.83 5.441 -11.703 1 94.25 213 GLY A CA 1
ATOM 1674 C C . GLY A 1 213 ? 0.332 5.422 -10.727 1 94.25 213 GLY A C 1
ATOM 1675 O O . GLY A 1 213 ? 0.562 6.398 -10.008 1 94.25 213 GLY A O 1
ATOM 1676 N N . CYS A 1 214 ? 1.04 4.348 -10.703 1 97.31 214 CYS A N 1
ATOM 1677 C CA . CYS A 1 214 ? 2.223 4.25 -9.852 1 97.31 214 CYS A CA 1
ATOM 1678 C C . CYS A 1 214 ? 3.496 4.461 -10.664 1 97.31 214 CYS A C 1
ATOM 1680 O O . CYS A 1 214 ? 3.695 3.809 -11.688 1 97.31 214 CYS A O 1
ATOM 1682 N N . PRO A 1 215 ? 4.344 5.293 -10.188 1 98.06 215 PRO A N 1
ATOM 1683 C CA . PRO A 1 215 ? 5.457 5.727 -11.039 1 98.06 215 PRO A CA 1
ATOM 1684 C C . PRO A 1 215 ? 6.527 4.652 -11.203 1 98.06 215 PRO A C 1
ATOM 1686 O O . PRO A 1 215 ? 7.398 4.77 -12.062 1 98.06 215 PRO A O 1
ATOM 1689 N N . CYS A 1 216 ? 6.543 3.664 -10.367 1 98.56 216 CYS A N 1
ATOM 1690 C CA . CYS A 1 216 ? 7.539 2.602 -10.406 1 98.56 216 CYS A CA 1
ATOM 1691 C C . CYS A 1 216 ? 6.891 1.237 -10.195 1 98.56 216 CYS A C 1
ATOM 1693 O O . CYS A 1 216 ? 5.91 1.12 -9.461 1 98.56 216 CYS A O 1
ATOM 1695 N N . SER A 1 217 ? 7.422 0.221 -10.852 1 98.56 217 SER A N 1
ATOM 1696 C CA . SER A 1 217 ? 6.836 -1.114 -10.781 1 98.56 217 SER A CA 1
ATOM 1697 C C . SER A 1 217 ? 7.875 -2.189 -11.086 1 98.56 217 SER A C 1
ATOM 1699 O O . SER A 1 217 ? 8.977 -1.882 -11.531 1 98.56 217 SER A O 1
ATOM 1701 N N . ASP A 1 218 ? 7.523 -3.379 -10.859 1 98.31 218 ASP A N 1
ATOM 1702 C CA . ASP A 1 218 ? 8.414 -4.508 -11.117 1 98.31 218 ASP A CA 1
ATOM 1703 C C . ASP A 1 218 ? 8.492 -4.82 -12.609 1 98.31 218 ASP A C 1
ATOM 1705 O O . ASP A 1 218 ? 9.25 -5.691 -13.031 1 98.31 218 ASP A O 1
ATOM 1709 N N . ALA A 1 219 ? 7.75 -4.023 -13.414 1 98.31 219 ALA A N 1
ATOM 1710 C CA . ALA A 1 219 ? 7.883 -4.141 -14.867 1 98.31 219 ALA A CA 1
ATOM 1711 C C . ALA A 1 219 ? 9.289 -3.762 -15.32 1 98.31 219 ALA A C 1
ATOM 1713 O O . ALA A 1 219 ? 9.688 -4.051 -16.453 1 98.31 219 ALA A O 1
ATOM 1714 N N . ALA A 1 220 ? 10.016 -3.146 -14.438 1 98.62 220 ALA A N 1
ATOM 1715 C CA . ALA A 1 220 ? 11.414 -2.803 -14.695 1 98.62 220 ALA A CA 1
ATOM 1716 C C . ALA A 1 220 ? 12.281 -4.055 -14.766 1 98.62 220 ALA A C 1
ATOM 1718 O O . ALA A 1 220 ? 13.414 -4.008 -15.25 1 98.62 220 ALA A O 1
ATOM 1719 N N . GLY A 1 221 ? 11.812 -5.152 -14.148 1 98.5 221 GLY A N 1
ATOM 1720 C CA . GLY A 1 221 ? 12.531 -6.414 -14.164 1 98.5 221 GLY A CA 1
ATOM 1721 C C . GLY A 1 221 ? 11.883 -7.461 -15.055 1 98.5 221 GLY A C 1
ATOM 1722 O O . GLY A 1 221 ? 11.156 -7.121 -15.992 1 98.5 221 GLY A O 1
ATOM 1723 N N . ALA A 1 222 ? 12.305 -8.68 -14.852 1 98.31 222 ALA A N 1
ATOM 1724 C CA . ALA A 1 222 ? 11.758 -9.812 -15.602 1 98.31 222 ALA A CA 1
ATOM 1725 C C . ALA A 1 222 ? 11.5 -11 -14.68 1 98.31 222 ALA A C 1
ATOM 1727 O O . ALA A 1 222 ? 12.305 -11.297 -13.789 1 98.31 222 ALA A O 1
ATOM 1728 N N . GLN A 1 223 ? 10.391 -11.602 -14.945 1 98.19 223 GLN A N 1
ATOM 1729 C CA . GLN A 1 223 ? 10.133 -12.852 -14.234 1 98.19 223 GLN A CA 1
ATOM 1730 C C . GLN A 1 223 ? 11.062 -13.961 -14.711 1 98.19 223 GLN A C 1
ATOM 1732 O O . GLN A 1 223 ? 11.336 -14.078 -15.906 1 98.19 223 GLN A O 1
ATOM 1737 N N . ARG A 1 224 ? 11.57 -14.672 -13.766 1 98.5 224 ARG A N 1
ATOM 1738 C CA . ARG A 1 224 ? 12.398 -15.844 -14.039 1 98.5 224 ARG A CA 1
ATOM 1739 C C . ARG A 1 224 ? 11.898 -17.062 -13.273 1 98.5 224 ARG A C 1
ATOM 1741 O O . ARG A 1 224 ? 11.594 -16.969 -12.086 1 98.5 224 ARG A O 1
ATOM 1748 N N . ASP A 1 225 ? 11.82 -18.156 -14 1 98.5 225 ASP A N 1
ATOM 1749 C CA . ASP A 1 225 ? 11.406 -19.391 -13.352 1 98.5 225 ASP A CA 1
ATOM 1750 C C . ASP A 1 225 ? 12.406 -19.812 -12.281 1 98.5 225 ASP A C 1
ATOM 1752 O O . ASP A 1 225 ? 13.617 -19.609 -12.438 1 98.5 225 ASP A O 1
ATOM 1756 N N . TYR A 1 226 ? 11.898 -20.453 -11.234 1 98.62 226 TYR A N 1
ATOM 1757 C CA . TYR A 1 226 ? 12.742 -20.953 -10.156 1 98.62 226 TYR A CA 1
ATOM 1758 C C . TYR A 1 226 ? 13.898 -21.781 -10.711 1 98.62 226 TYR A C 1
ATOM 1760 O O . TYR A 1 226 ? 15.047 -21.609 -10.297 1 98.62 226 TYR A O 1
ATOM 1768 N N . LYS A 1 227 ? 13.625 -22.672 -11.695 1 98.25 227 LYS A N 1
ATOM 1769 C CA . LYS A 1 227 ? 14.656 -23.547 -12.25 1 98.25 227 LYS A CA 1
ATOM 1770 C C . LYS A 1 227 ? 15.773 -22.75 -12.906 1 98.25 227 LYS A C 1
ATOM 1772 O O . LYS A 1 227 ? 16.938 -23.125 -12.828 1 98.25 227 LYS A O 1
ATOM 1777 N N . ASP A 1 228 ? 15.383 -21.625 -13.539 1 98.06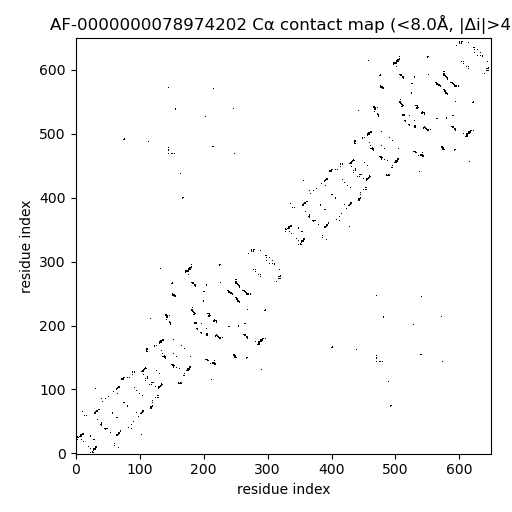 228 ASP A N 1
ATOM 1778 C CA . ASP A 1 228 ? 16.375 -20.797 -14.203 1 98.06 228 ASP A CA 1
ATOM 1779 C C . ASP A 1 228 ? 17.203 -20.016 -13.188 1 98.06 228 ASP A C 1
ATOM 1781 O O . ASP A 1 228 ? 18.422 -19.828 -13.367 1 98.06 228 ASP A O 1
ATOM 1785 N N . ILE A 1 229 ? 16.562 -19.562 -12.156 1 98.56 229 ILE A N 1
ATOM 1786 C CA . ILE A 1 229 ? 17.266 -18.859 -11.094 1 98.56 229 ILE A CA 1
ATOM 1787 C C . ILE A 1 229 ? 18.281 -19.781 -10.43 1 98.56 229 ILE A C 1
ATOM 1789 O O . ILE A 1 229 ? 19.438 -19.406 -10.227 1 98.56 229 ILE A O 1
ATOM 1793 N N . MET A 1 230 ? 17.828 -21 -10.156 1 98.25 230 MET A N 1
ATOM 1794 C CA . MET A 1 230 ? 18.703 -21.969 -9.508 1 98.25 230 MET A CA 1
ATOM 1795 C C . MET A 1 230 ? 19.859 -22.359 -10.422 1 98.25 230 MET A C 1
ATOM 1797 O O . MET A 1 230 ? 20.984 -22.594 -9.953 1 98.25 230 MET A O 1
ATOM 1801 N N . ALA A 1 231 ? 19.594 -22.469 -11.695 1 97.62 231 ALA A N 1
ATOM 1802 C CA . ALA A 1 231 ? 20.656 -22.766 -12.648 1 97.62 231 ALA A CA 1
ATOM 1803 C C . ALA A 1 231 ? 21.719 -21.672 -12.625 1 97.62 231 ALA A C 1
ATOM 1805 O O . ALA A 1 231 ? 22.922 -21.969 -12.695 1 97.62 231 ALA A O 1
ATOM 1806 N N . LEU A 1 232 ? 21.312 -20.438 -12.523 1 97.62 232 LEU A N 1
ATOM 1807 C CA . LEU A 1 232 ? 22.234 -19.328 -12.414 1 97.62 232 LEU A CA 1
ATOM 1808 C C . LEU A 1 232 ? 23.094 -19.438 -11.156 1 97.62 232 LEU A C 1
ATOM 1810 O O . LEU A 1 232 ? 24.312 -19.266 -11.211 1 97.62 232 LEU A O 1
ATOM 1814 N N . LEU A 1 233 ? 22.5 -19.75 -10.086 1 97.75 233 LEU A N 1
ATOM 1815 C CA . LEU A 1 233 ? 23.219 -19.906 -8.828 1 97.75 233 LEU A CA 1
ATOM 1816 C C . LEU A 1 233 ? 24.203 -21.078 -8.914 1 97.75 233 LEU A C 1
ATOM 1818 O O . LEU A 1 233 ? 25.359 -20.953 -8.477 1 97.75 233 LEU A O 1
ATOM 1822 N N . ARG A 1 234 ? 23.797 -22.188 -9.523 1 96.38 234 ARG A N 1
ATOM 1823 C CA . ARG A 1 234 ? 24.656 -23.359 -9.656 1 96.38 234 ARG A CA 1
ATOM 1824 C C . ARG A 1 234 ? 25.875 -23.047 -10.531 1 96.38 234 ARG A C 1
ATOM 1826 O O . ARG A 1 234 ? 26.938 -23.641 -10.352 1 96.38 234 ARG A O 1
ATOM 1833 N N . SER A 1 235 ? 25.703 -22.172 -11.43 1 96.06 235 SER A N 1
ATOM 1834 C CA . SER A 1 235 ? 26.766 -21.828 -12.352 1 96.06 235 SER A CA 1
ATOM 1835 C C . SER A 1 235 ? 27.891 -21.062 -11.648 1 96.06 235 SER A C 1
ATOM 1837 O O . SER A 1 235 ? 28.984 -20.938 -12.18 1 96.06 235 SER A O 1
ATOM 1839 N N . GLY A 1 236 ? 27.562 -20.469 -10.523 1 96.25 236 GLY A N 1
ATOM 1840 C CA . GLY A 1 236 ? 28.562 -19.703 -9.797 1 96.25 236 GLY A CA 1
ATOM 1841 C C . GLY A 1 236 ? 28.75 -18.297 -10.336 1 96.25 236 GLY A C 1
ATOM 1842 O O . GLY A 1 236 ? 29.719 -17.609 -9.992 1 96.25 236 GLY A O 1
ATOM 1843 N N . ARG A 1 237 ? 27.828 -17.828 -11.094 1 96 237 ARG A N 1
ATOM 1844 C CA . ARG A 1 237 ? 27.938 -16.531 -11.727 1 96 237 ARG A CA 1
ATOM 1845 C C . ARG A 1 237 ? 27.469 -15.414 -10.805 1 96 237 ARG A C 1
ATOM 1847 O O . ARG A 1 237 ? 27.609 -14.234 -11.109 1 96 237 ARG A O 1
ATOM 1854 N N . ASN A 1 2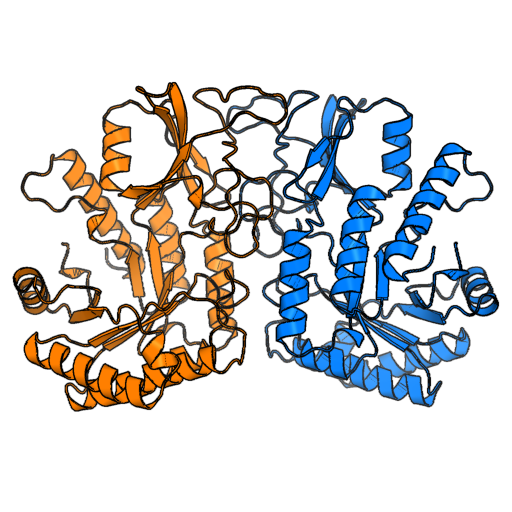38 ? 26.828 -15.797 -9.727 1 97.94 238 ASN A N 1
ATOM 1855 C CA . ASN A 1 238 ? 26.406 -14.789 -8.758 1 97.94 238 ASN A CA 1
ATOM 1856 C C . ASN A 1 238 ? 27.609 -14.07 -8.141 1 97.94 238 ASN A C 1
ATOM 1858 O O . ASN A 1 238 ? 28.656 -14.672 -7.934 1 97.94 238 ASN A O 1
ATOM 1862 N N . THR A 1 239 ? 27.438 -12.82 -7.844 1 98.06 239 THR A N 1
ATOM 1863 C CA . THR A 1 239 ? 28.516 -12.023 -7.25 1 98.06 239 THR A CA 1
ATOM 1864 C C . THR A 1 239 ? 28.297 -11.867 -5.746 1 98.06 239 THR A C 1
ATOM 1866 O O . THR A 1 239 ? 29.188 -11.383 -5.039 1 98.06 239 THR A O 1
ATOM 1869 N N . THR A 1 240 ? 27.156 -12.164 -5.258 1 97.62 240 THR A N 1
ATOM 1870 C CA . THR A 1 240 ? 26.891 -12.289 -3.83 1 97.62 240 THR A CA 1
ATOM 1871 C C . THR A 1 240 ? 26.375 -13.688 -3.498 1 97.62 240 THR A C 1
ATOM 1873 O O . THR A 1 240 ? 25.859 -14.391 -4.371 1 97.62 240 THR A O 1
ATOM 1876 N N . SER A 1 241 ? 26.594 -14.102 -2.227 1 96.12 241 SER A N 1
ATOM 1877 C CA . SER A 1 241 ? 25.828 -15.25 -1.738 1 96.12 241 SER A CA 1
ATOM 1878 C C . SER A 1 241 ? 24.344 -14.938 -1.659 1 96.12 241 SER A C 1
ATOM 1880 O O . SER A 1 241 ? 23.922 -13.82 -1.974 1 96.12 241 SER A O 1
ATOM 1882 N N . LEU A 1 242 ? 23.625 -15.945 -1.406 1 97.38 242 LEU A N 1
ATOM 1883 C CA . LEU A 1 242 ? 22.219 -15.695 -1.068 1 97.38 242 LEU A CA 1
ATOM 1884 C C . LEU A 1 242 ? 22.109 -14.836 0.191 1 97.38 242 LEU A C 1
ATOM 1886 O O . LEU A 1 242 ? 22.625 -15.219 1.248 1 97.38 242 LEU A O 1
ATOM 1890 N N . VAL A 1 243 ? 21.5 -13.695 0.007 1 97.56 243 VAL A N 1
ATOM 1891 C CA . VAL A 1 243 ? 21.328 -12.773 1.127 1 97.56 243 VAL A CA 1
ATOM 1892 C C . VAL A 1 243 ? 19.875 -12.789 1.595 1 97.56 243 VAL A C 1
ATOM 1894 O O . VAL A 1 243 ? 18.969 -12.539 0.809 1 97.56 243 VAL A O 1
ATOM 1897 N N . TRP A 1 244 ? 19.688 -13.141 2.871 1 98.06 244 TRP A N 1
ATOM 1898 C CA . TRP A 1 244 ? 18.359 -13.18 3.459 1 98.06 244 TRP A CA 1
ATOM 1899 C C . TRP A 1 244 ? 17.906 -11.789 3.879 1 98.06 244 TRP A C 1
ATOM 1901 O O . TRP A 1 244 ? 18.641 -11.062 4.555 1 98.06 244 TRP A O 1
ATOM 1911 N N . ASP A 1 245 ? 16.75 -11.352 3.4 1 98 245 ASP A N 1
ATOM 1912 C CA . ASP A 1 245 ? 16.109 -10.141 3.9 1 98 245 ASP A CA 1
ATOM 1913 C C . ASP A 1 245 ? 15.164 -10.453 5.059 1 98 245 ASP A C 1
ATOM 1915 O O . ASP A 1 245 ? 14.078 -11 4.848 1 98 245 ASP A O 1
ATOM 1919 N N . PRO A 1 246 ? 15.523 -10.102 6.234 1 97.69 246 PRO A N 1
ATOM 1920 C CA . PRO A 1 246 ? 14.695 -10.5 7.379 1 97.69 246 PRO A CA 1
ATOM 1921 C C . PRO A 1 246 ? 13.375 -9.734 7.449 1 97.69 246 PRO A C 1
ATOM 1923 O O . PRO A 1 246 ? 12.445 -10.164 8.141 1 97.69 246 PRO A O 1
ATOM 1926 N N . LEU A 1 247 ? 13.273 -8.625 6.812 1 98.19 247 LEU A N 1
ATOM 1927 C CA . LEU A 1 247 ? 12.039 -7.84 6.852 1 98.19 247 LEU A CA 1
ATOM 1928 C C . LEU A 1 247 ? 10.977 -8.453 5.945 1 98.19 247 LEU A C 1
ATOM 1930 O O . LEU A 1 247 ? 9.805 -8.523 6.316 1 98.19 247 LEU A O 1
ATOM 1934 N N . ALA A 1 248 ? 11.438 -8.906 4.789 1 98.5 248 ALA A N 1
ATOM 1935 C CA . ALA A 1 248 ? 10.516 -9.5 3.82 1 98.5 248 ALA A CA 1
ATOM 1936 C C . ALA A 1 248 ? 10.438 -11.016 3.998 1 98.5 248 ALA A C 1
ATOM 1938 O O . ALA A 1 248 ? 9.539 -11.664 3.457 1 98.5 248 ALA A O 1
ATOM 1939 N N . GLU A 1 249 ? 11.406 -11.562 4.762 1 98.5 249 GLU A N 1
ATOM 1940 C CA . GLU A 1 249 ? 11.57 -13.016 4.867 1 98.5 249 GLU A CA 1
ATOM 1941 C C . GLU A 1 249 ? 11.719 -13.648 3.488 1 98.5 249 GLU A C 1
ATOM 1943 O O . GLU A 1 249 ? 11.023 -14.609 3.16 1 98.5 249 GLU A O 1
ATOM 1948 N N . SER A 1 250 ? 12.625 -13.062 2.674 1 98.62 250 SER A N 1
ATOM 1949 C CA . SER A 1 250 ? 12.914 -13.5 1.313 1 98.62 250 SER A CA 1
ATOM 1950 C C . SER A 1 250 ? 14.391 -13.359 0.986 1 98.62 250 SER A C 1
ATOM 1952 O O . SER A 1 250 ? 15.055 -12.438 1.463 1 98.62 250 SER A O 1
ATOM 1954 N N . PRO A 1 251 ? 14.906 -14.219 0.176 1 98.5 251 PRO A N 1
ATOM 1955 C CA . PRO A 1 251 ? 16.297 -14.117 -0.237 1 98.5 251 PRO A CA 1
ATOM 1956 C C . PRO A 1 251 ? 16.484 -13.32 -1.529 1 98.5 251 PRO A C 1
ATOM 1958 O O . PRO A 1 251 ? 15.523 -13.141 -2.285 1 98.5 251 PRO A O 1
ATOM 1961 N N . ARG A 1 252 ? 17.688 -12.898 -1.735 1 98.75 252 ARG A N 1
ATOM 1962 C CA . ARG A 1 252 ? 18.125 -12.258 -2.973 1 98.75 252 ARG A CA 1
ATOM 1963 C C . ARG A 1 252 ? 19.609 -12.547 -3.246 1 98.75 252 ARG A C 1
ATOM 1965 O O . ARG A 1 252 ? 20.328 -13.008 -2.357 1 98.75 252 ARG A O 1
ATOM 1972 N N . PHE A 1 253 ? 20.031 -12.336 -4.43 1 98.81 253 PHE A N 1
ATOM 1973 C CA . PHE A 1 253 ? 21.453 -12.344 -4.781 1 98.81 253 PHE A CA 1
ATOM 1974 C C . PHE A 1 253 ? 21.719 -11.453 -5.988 1 98.81 253 PHE A C 1
ATOM 1976 O O . PHE A 1 253 ? 20.781 -11.023 -6.66 1 98.81 253 PHE A O 1
ATOM 1983 N N . ASN A 1 254 ? 22.922 -11.125 -6.172 1 98.88 254 ASN A N 1
ATOM 1984 C CA . ASN A 1 254 ? 23.344 -10.32 -7.32 1 98.88 254 ASN A CA 1
ATOM 1985 C C . ASN A 1 254 ? 24.156 -11.148 -8.305 1 98.88 254 ASN A C 1
ATOM 1987 O O . ASN A 1 254 ? 24.734 -12.172 -7.941 1 98.88 254 ASN A O 1
ATOM 1991 N N . TYR A 1 255 ? 24.141 -10.727 -9.516 1 98.81 255 TYR A N 1
ATOM 1992 C CA . TYR A 1 255 ? 25.094 -11.172 -10.523 1 98.81 255 TYR A CA 1
ATOM 1993 C C . TYR A 1 255 ? 25.344 -10.086 -11.562 1 98.81 255 TYR A C 1
ATOM 1995 O O . TYR A 1 255 ? 24.656 -9.055 -11.57 1 98.81 255 TYR A O 1
ATOM 2003 N N . VAL A 1 256 ? 26.391 -10.297 -12.352 1 98.62 256 VAL A N 1
ATOM 2004 C CA . VAL A 1 256 ? 26.703 -9.383 -13.445 1 98.62 256 VAL A CA 1
ATOM 2005 C C . VAL A 1 256 ? 26.422 -10.07 -14.781 1 98.62 256 VAL A C 1
ATOM 2007 O O . VAL A 1 256 ? 26.922 -11.164 -15.039 1 98.62 256 VAL A O 1
ATOM 2010 N N . ASP A 1 257 ? 25.547 -9.391 -15.516 1 97.38 257 ASP A N 1
ATOM 2011 C CA . ASP A 1 257 ? 25.281 -9.898 -16.859 1 97.38 257 ASP A CA 1
ATOM 2012 C C . ASP A 1 257 ? 26.531 -9.812 -17.734 1 97.38 257 ASP A C 1
ATOM 2014 O O . ASP A 1 257 ? 27.109 -8.734 -17.906 1 97.38 257 ASP A O 1
ATOM 2018 N N . GLU A 1 258 ? 26.938 -10.891 -18.312 1 94.69 258 GLU A N 1
ATOM 2019 C CA . GLU A 1 258 ? 28.203 -10.953 -19.031 1 94.69 258 GLU A CA 1
ATOM 2020 C C . GLU A 1 258 ? 28.141 -10.133 -20.328 1 94.69 258 GLU A C 1
ATOM 2022 O O . GLU A 1 258 ? 29.156 -9.57 -20.75 1 94.69 258 GLU A O 1
ATOM 2027 N N . LYS A 1 259 ? 27.031 -10.141 -20.922 1 94.75 259 LYS A N 1
ATOM 2028 C CA . LYS A 1 259 ? 26.891 -9.461 -22.203 1 94.75 259 LYS A CA 1
ATOM 2029 C C . LYS A 1 259 ? 26.812 -7.945 -22.016 1 94.75 259 LYS A C 1
ATOM 2031 O O . LYS A 1 259 ? 27.547 -7.199 -22.656 1 94.75 259 LYS A O 1
ATOM 2036 N N . SER A 1 260 ? 26.062 -7.441 -21.078 1 95.5 260 SER A N 1
ATOM 2037 C CA . SER A 1 260 ? 25.797 -6.016 -20.922 1 95.5 260 SER A CA 1
ATOM 2038 C C . SER A 1 260 ? 26.703 -5.406 -19.859 1 95.5 260 SER A C 1
ATOM 2040 O O . SER A 1 260 ? 26.891 -4.188 -19.797 1 95.5 260 SER A O 1
ATOM 2042 N N . GLY A 1 261 ? 27.219 -6.227 -18.969 1 97 261 GLY A N 1
ATOM 2043 C CA . GLY A 1 261 ? 27.984 -5.711 -17.828 1 97 261 GLY A CA 1
ATOM 2044 C C . GLY A 1 261 ? 27.094 -5.156 -16.734 1 97 261 GLY A C 1
ATOM 2045 O O . GLY A 1 261 ? 27.594 -4.676 -15.711 1 97 261 GLY A O 1
ATOM 2046 N N . ALA A 1 262 ? 25.844 -5.32 -16.875 1 98 262 ALA A N 1
ATOM 2047 C CA . ALA A 1 262 ? 24.906 -4.758 -15.914 1 98 262 ALA A CA 1
ATOM 2048 C C . ALA A 1 262 ? 24.828 -5.613 -14.656 1 98 262 ALA A C 1
ATOM 2050 O O . ALA A 1 262 ? 24.844 -6.844 -14.727 1 98 262 ALA A O 1
ATOM 2051 N N . VAL A 1 263 ? 24.766 -4.922 -13.523 1 98.81 263 VAL A N 1
ATOM 2052 C CA . VAL A 1 263 ? 24.5 -5.605 -12.258 1 98.81 263 VAL A CA 1
ATOM 2053 C C . VAL A 1 263 ? 23.016 -5.902 -12.125 1 98.81 263 VAL A C 1
ATOM 2055 O O . VAL A 1 263 ? 22.172 -5.031 -12.375 1 98.81 263 VAL A O 1
ATOM 2058 N N . HIS A 1 264 ? 22.75 -7.164 -11.797 1 98.88 264 HIS A N 1
ATOM 2059 C CA . HIS A 1 264 ? 21.375 -7.594 -11.555 1 98.88 264 HIS A CA 1
ATOM 2060 C C . HIS A 1 264 ? 21.172 -8.039 -10.109 1 98.88 264 HIS A C 1
ATOM 2062 O O . HIS A 1 264 ? 22.094 -8.586 -9.5 1 98.88 264 HIS A O 1
ATOM 2068 N N . GLN A 1 265 ? 20.047 -7.742 -9.617 1 98.94 265 GLN A N 1
ATOM 2069 C CA . GLN A 1 265 ? 19.609 -8.297 -8.336 1 98.94 265 GLN A CA 1
ATOM 2070 C C . GLN A 1 265 ? 18.359 -9.156 -8.508 1 98.94 265 GLN A C 1
ATOM 2072 O O . GLN A 1 265 ? 17.375 -8.719 -9.125 1 98.94 265 GLN A O 1
ATOM 2077 N N . VAL A 1 266 ? 18.406 -10.375 -8.031 1 98.94 266 VAL A N 1
ATOM 2078 C CA . VAL A 1 266 ? 17.328 -11.336 -8.195 1 98.94 266 VAL A CA 1
ATOM 2079 C C . VAL A 1 266 ? 16.641 -11.586 -6.852 1 98.94 266 VAL A C 1
ATOM 2081 O O . VAL A 1 266 ? 17.312 -11.898 -5.863 1 98.94 266 VAL A O 1
ATOM 2084 N N . TRP A 1 267 ? 15.359 -11.352 -6.809 1 98.88 267 TRP A N 1
ATOM 2085 C CA . TRP A 1 267 ? 14.531 -11.664 -5.656 1 98.88 267 TRP A CA 1
ATOM 2086 C C . TRP A 1 267 ? 13.617 -12.852 -5.949 1 98.88 267 TRP A C 1
ATOM 2088 O O . TRP A 1 267 ? 12.992 -12.914 -7.012 1 98.88 267 TRP A O 1
ATOM 2098 N N . PHE A 1 268 ? 13.578 -13.836 -5.074 1 98.75 268 PHE A N 1
ATOM 2099 C CA . PHE A 1 268 ? 12.781 -15.039 -5.312 1 98.75 268 PHE A CA 1
ATOM 2100 C C . PHE A 1 268 ? 12.516 -15.773 -4.008 1 98.75 268 PHE A C 1
ATOM 2102 O O . PHE A 1 268 ? 12.977 -15.352 -2.943 1 98.75 268 PHE A O 1
ATOM 2109 N N . GLU A 1 269 ? 11.703 -16.781 -4.066 1 98.5 269 GLU A N 1
ATOM 2110 C CA . GLU A 1 269 ? 11.398 -17.578 -2.885 1 98.5 269 GLU A CA 1
ATOM 2111 C C . GLU A 1 269 ? 12.117 -18.922 -2.936 1 98.5 269 GLU A C 1
ATOM 2113 O O . GLU A 1 269 ? 12.305 -19.484 -4.012 1 98.5 269 GLU A O 1
ATOM 2118 N N . THR A 1 270 ? 12.531 -19.391 -1.809 1 98.19 270 THR A N 1
ATOM 2119 C CA . THR A 1 270 ? 13.195 -20.672 -1.594 1 98.19 270 THR A CA 1
ATOM 2120 C C . THR A 1 270 ? 12.367 -21.562 -0.67 1 98.19 270 THR A C 1
ATOM 2122 O O . THR A 1 270 ? 11.367 -21.109 -0.098 1 98.19 270 THR A O 1
ATOM 2125 N N . PRO A 1 271 ? 12.758 -22.844 -0.6 1 98.25 271 PRO A N 1
ATOM 2126 C CA . PRO A 1 271 ? 12.062 -23.688 0.376 1 98.25 271 PRO A CA 1
ATOM 2127 C C . PRO A 1 271 ? 12.023 -23.078 1.77 1 98.25 271 PRO A C 1
ATOM 2129 O O . PRO A 1 271 ? 11 -23.156 2.457 1 98.25 271 PRO A O 1
ATOM 2132 N N . GLU A 1 272 ? 13.055 -22.406 2.119 1 98.19 272 GLU A N 1
ATOM 2133 C CA . GLU A 1 272 ? 13.102 -21.766 3.428 1 98.19 272 GLU A CA 1
ATOM 2134 C C . GLU A 1 272 ? 12.047 -20.672 3.547 1 98.19 272 GLU A C 1
ATOM 2136 O O . GLU A 1 272 ? 11.273 -20.641 4.508 1 98.19 272 GLU A O 1
ATOM 2141 N N . SER A 1 273 ? 11.992 -19.766 2.617 1 98.62 273 SER A N 1
ATOM 2142 C CA . SER A 1 273 ? 11.031 -18.672 2.682 1 98.62 273 SER A CA 1
ATOM 2143 C C . SER A 1 273 ? 9.609 -19.172 2.457 1 98.62 273 SER A C 1
ATOM 2145 O O . SER A 1 273 ? 8.656 -18.656 3.055 1 98.62 273 SER A O 1
ATOM 2147 N N . LEU A 1 274 ? 9.406 -20.203 1.629 1 98.56 274 LEU A N 1
ATOM 2148 C CA . LEU A 1 274 ? 8.086 -20.75 1.345 1 98.56 274 LEU A CA 1
ATOM 2149 C C . LEU A 1 274 ? 7.523 -21.469 2.564 1 98.56 274 LEU A C 1
ATOM 2151 O O . LEU A 1 274 ? 6.312 -21.469 2.785 1 98.56 274 LEU A O 1
ATOM 2155 N N . THR A 1 275 ? 8.414 -22.078 3.336 1 98.44 275 THR A N 1
ATOM 2156 C CA . THR A 1 275 ? 7.965 -22.703 4.574 1 98.44 275 THR A CA 1
ATOM 2157 C C . THR A 1 275 ? 7.184 -21.703 5.434 1 98.44 275 THR A C 1
ATOM 2159 O O . THR A 1 275 ? 6.137 -22.047 5.984 1 98.44 275 THR A O 1
ATOM 2162 N N . LEU A 1 276 ? 7.637 -20.5 5.52 1 98.69 276 LEU A N 1
ATOM 2163 C CA . LEU A 1 276 ? 6.984 -19.469 6.312 1 98.69 276 LEU A CA 1
ATOM 2164 C C . LEU A 1 276 ? 5.621 -19.125 5.73 1 98.69 276 LEU A C 1
ATOM 2166 O O . LEU A 1 276 ? 4.652 -18.922 6.473 1 98.69 276 LEU A O 1
ATOM 2170 N N . ARG A 1 277 ? 5.488 -19.047 4.426 1 98.62 277 ARG A N 1
ATOM 2171 C CA . ARG A 1 277 ? 4.238 -18.703 3.754 1 98.62 277 ARG A CA 1
ATOM 2172 C C . ARG A 1 277 ? 3.225 -19.844 3.881 1 98.62 277 ARG A C 1
ATOM 2174 O O . ARG A 1 277 ? 2.041 -19.594 4.121 1 98.62 277 ARG A O 1
ATOM 2181 N N . TYR A 1 278 ? 3.697 -21.062 3.752 1 98.56 278 TYR A N 1
ATOM 2182 C CA . TYR A 1 278 ? 2.811 -22.203 3.93 1 98.56 278 TYR A CA 1
ATOM 2183 C C . TYR A 1 278 ? 2.334 -22.312 5.371 1 98.56 278 TYR A C 1
ATOM 2185 O O . TYR A 1 278 ? 1.171 -22.625 5.629 1 98.56 278 TYR A O 1
ATOM 2193 N N . ALA A 1 279 ? 3.193 -22.062 6.312 1 98.25 279 ALA A N 1
ATOM 2194 C CA . ALA A 1 279 ? 2.809 -22.047 7.723 1 98.25 279 ALA A CA 1
ATOM 2195 C C . ALA A 1 279 ? 1.766 -20.969 8 1 98.25 279 ALA A C 1
ATOM 2197 O O . ALA A 1 279 ? 0.826 -21.203 8.773 1 98.25 279 ALA A O 1
ATOM 2198 N N . LEU A 1 280 ? 1.94 -19.844 7.387 1 98.38 280 LEU A N 1
ATOM 2199 C CA . LEU A 1 280 ? 0.971 -18.766 7.531 1 98.38 280 LEU A CA 1
ATOM 2200 C C . LEU A 1 280 ? -0.415 -19.203 7.082 1 98.38 280 LEU A C 1
ATOM 2202 O O . LEU A 1 280 ? -1.4 -19 7.797 1 98.38 280 LEU A O 1
ATOM 2206 N N . ALA A 1 281 ? -0.457 -19.797 5.93 1 98.56 281 ALA A N 1
ATOM 2207 C CA . ALA A 1 281 ? -1.731 -20.281 5.402 1 98.56 281 ALA A CA 1
ATOM 2208 C C . ALA A 1 281 ? -2.361 -21.297 6.348 1 98.56 281 ALA A C 1
ATOM 2210 O O . ALA A 1 281 ? -3.562 -21.234 6.625 1 98.56 281 ALA A O 1
ATOM 2211 N N . ARG A 1 282 ? -1.543 -22.203 6.824 1 98.06 282 ARG A N 1
ATOM 2212 C CA . ARG A 1 282 ? -2.01 -23.234 7.762 1 98.06 282 ARG A CA 1
ATOM 2213 C C . ARG A 1 282 ? -2.555 -22.594 9.039 1 98.06 282 ARG A C 1
ATOM 2215 O O . ARG A 1 282 ? -3.664 -22.906 9.469 1 98.06 282 ARG A O 1
ATOM 2222 N N . ASP A 1 283 ? -1.831 -21.672 9.578 1 97.75 283 ASP A N 1
ATOM 2223 C CA . ASP A 1 283 ? -2.17 -21.062 10.852 1 97.75 283 ASP A CA 1
ATOM 2224 C C . ASP A 1 283 ? -3.441 -20.219 10.742 1 97.75 283 ASP A C 1
ATOM 2226 O O . ASP A 1 283 ? -4.191 -20.078 11.711 1 97.75 283 ASP A O 1
ATOM 2230 N N . LEU A 1 284 ? -3.738 -19.719 9.531 1 97.88 284 LEU A N 1
ATOM 2231 C CA . LEU A 1 284 ? -4.922 -18.891 9.32 1 97.88 284 LEU A CA 1
ATOM 2232 C C . LEU A 1 284 ? -6.121 -19.75 8.93 1 97.88 284 LEU A C 1
ATOM 2234 O O . LEU A 1 284 ? -7.234 -19.25 8.789 1 97.88 284 LEU A O 1
ATOM 2238 N N . GLY A 1 285 ? -5.863 -21 8.68 1 97.88 285 GLY A N 1
ATOM 2239 C CA . GLY A 1 285 ? -6.949 -21.922 8.406 1 97.88 285 GLY A CA 1
ATOM 2240 C C . GLY A 1 285 ? -7.379 -21.922 6.945 1 97.88 285 GLY A C 1
ATOM 2241 O O . GLY A 1 285 ? -8.523 -22.25 6.633 1 97.88 285 GLY A O 1
ATOM 2242 N N . PHE A 1 286 ? -6.465 -21.562 6.086 1 98.62 286 PHE A N 1
ATOM 2243 C CA . PHE A 1 286 ? -6.793 -21.547 4.664 1 98.62 286 PHE A CA 1
ATOM 2244 C C . PHE A 1 286 ? -7.117 -22.953 4.184 1 98.62 286 PHE A C 1
ATOM 2246 O O . PHE A 1 286 ? -6.664 -23.938 4.77 1 98.62 286 PHE A O 1
ATOM 2253 N N . ARG A 1 287 ? -7.906 -23 3.129 1 97.75 287 ARG A N 1
ATOM 2254 C CA . ARG A 1 287 ? -8.273 -24.266 2.523 1 97.75 287 ARG A CA 1
ATOM 2255 C C . ARG A 1 287 ? -7.066 -24.953 1.896 1 97.75 287 ARG A C 1
ATOM 2257 O O . ARG A 1 287 ? -6.992 -26.188 1.852 1 97.75 287 ARG A O 1
ATOM 2264 N N . GLY A 1 288 ? -6.188 -24.094 1.371 1 97.94 288 GLY A N 1
ATOM 2265 C CA . GLY A 1 288 ? -5.047 -24.672 0.674 1 97.94 288 GLY A CA 1
ATOM 2266 C C . GLY A 1 288 ? -4.004 -23.641 0.286 1 97.94 288 GLY A C 1
ATOM 2267 O O . GLY A 1 288 ? -4.094 -22.469 0.68 1 97.94 288 GLY A O 1
ATOM 2268 N N . VAL A 1 289 ? -3.023 -24.172 -0.398 1 98.25 289 VAL A N 1
ATOM 2269 C CA . VAL A 1 289 ? -1.979 -23.359 -1.016 1 98.25 289 VAL A CA 1
ATOM 2270 C C . VAL A 1 289 ? -1.869 -23.703 -2.5 1 98.25 289 VAL A C 1
ATOM 2272 O O . VAL A 1 289 ? -2.332 -24.75 -2.936 1 98.25 289 VAL A O 1
ATOM 2275 N N . GLY A 1 290 ? -1.428 -22.781 -3.246 1 97.56 290 GLY A N 1
ATOM 2276 C CA . GLY A 1 290 ? -1.206 -22.953 -4.672 1 97.56 290 GLY A CA 1
ATOM 2277 C C . GLY A 1 290 ? -0.008 -22.188 -5.195 1 97.56 290 GLY A C 1
ATOM 2278 O O . GLY A 1 290 ? 0.442 -21.234 -4.566 1 97.56 290 GLY A O 1
ATOM 2279 N N . ALA A 1 291 ? 0.491 -22.656 -6.289 1 96.5 291 ALA A N 1
ATOM 2280 C CA . ALA A 1 291 ? 1.7 -22.031 -6.812 1 96.5 291 ALA A CA 1
ATOM 2281 C C . ALA A 1 291 ? 1.478 -21.516 -8.234 1 96.5 291 ALA A C 1
ATOM 2283 O O . ALA A 1 291 ? 0.808 -22.156 -9.039 1 96.5 291 ALA A O 1
ATOM 2284 N N . TRP A 1 292 ? 1.886 -20.344 -8.461 1 94.75 292 TRP A N 1
ATOM 2285 C CA . TRP A 1 292 ? 2.158 -19.859 -9.812 1 94.75 292 TRP A CA 1
ATOM 2286 C C . TRP A 1 292 ? 3.658 -19.828 -10.086 1 94.75 292 TRP A C 1
ATOM 2288 O O . TRP A 1 292 ? 4.414 -19.156 -9.391 1 94.75 292 TRP A O 1
ATOM 2298 N N . ASN A 1 293 ? 4.219 -20.656 -11.07 1 90.12 293 ASN A N 1
ATOM 2299 C CA . ASN A 1 293 ? 3.441 -21.672 -11.781 1 90.12 293 ASN A CA 1
ATOM 2300 C C . ASN A 1 293 ? 4.172 -23.016 -11.828 1 90.12 293 ASN A C 1
ATOM 2302 O O . ASN A 1 293 ? 5.348 -23.094 -11.461 1 90.12 293 ASN A O 1
ATOM 2306 N N . MET A 1 294 ? 3.471 -24.016 -12.219 1 90.25 294 MET A N 1
ATOM 2307 C CA . MET A 1 294 ? 3.986 -25.391 -12.227 1 90.25 294 MET A CA 1
ATOM 2308 C C . MET A 1 294 ? 5.172 -25.516 -13.172 1 90.25 294 MET A C 1
ATOM 2310 O O . MET A 1 294 ? 6.078 -26.312 -12.938 1 90.25 294 MET A O 1
ATOM 2314 N N . GLY A 1 295 ? 5.172 -24.688 -14.156 1 91.56 295 GLY A N 1
ATOM 2315 C CA . GLY A 1 295 ? 6.234 -24.75 -15.148 1 91.56 295 GLY A CA 1
ATOM 2316 C C . GLY A 1 295 ? 7.535 -24.141 -14.672 1 91.56 295 GLY A C 1
ATOM 2317 O O . GLY A 1 295 ? 8.578 -24.297 -15.312 1 91.56 295 GLY A O 1
ATOM 2318 N N . SER A 1 296 ? 7.531 -23.547 -13.531 1 96.38 296 SER A N 1
ATOM 2319 C CA . SER A 1 296 ? 8.695 -22.844 -13 1 96.38 296 SER A CA 1
ATOM 2320 C C . SER A 1 296 ? 9.703 -23.812 -12.398 1 96.38 296 SER A C 1
ATOM 2322 O O . SER A 1 296 ? 10.836 -23.438 -12.102 1 96.38 296 SER A O 1
ATOM 2324 N N . LEU A 1 297 ? 9.312 -25.062 -12.234 1 96.94 297 LEU A N 1
ATOM 2325 C CA . LEU A 1 297 ? 10.195 -26.094 -11.727 1 96.94 297 LEU A CA 1
ATOM 2326 C C . LEU A 1 297 ? 10.641 -27.031 -12.844 1 96.94 297 LEU A C 1
ATOM 2328 O O . LEU A 1 297 ? 10.039 -27.047 -13.922 1 96.94 297 LEU A O 1
ATOM 2332 N N . GLU A 1 298 ? 11.703 -27.719 -12.609 1 95.19 298 GLU A N 1
ATOM 2333 C CA . GLU A 1 298 ? 12.219 -28.688 -13.57 1 95.19 298 GLU A CA 1
ATOM 2334 C C . GLU A 1 298 ? 11.609 -30.078 -13.336 1 95.19 298 GLU A C 1
ATOM 2336 O O . GLU A 1 298 ? 12.023 -30.797 -12.422 1 95.19 298 GLU A O 1
ATOM 2341 N N . HIS A 1 299 ? 10.672 -30.453 -14.289 1 91.38 299 HIS A N 1
ATOM 2342 C CA . HIS A 1 299 ? 10 -31.734 -14.102 1 91.38 299 HIS A CA 1
ATOM 2343 C C . HIS A 1 299 ? 10.398 -32.719 -15.188 1 91.38 299 HIS A C 1
ATOM 2345 O O . HIS A 1 299 ? 9.93 -33.875 -15.203 1 91.38 299 HIS A O 1
ATOM 2351 N N . SER A 1 300 ? 11.32 -32.344 -16 1 90.5 300 SER A N 1
ATOM 2352 C CA . SER A 1 300 ? 11.68 -33.219 -17.125 1 90.5 300 SER A CA 1
ATOM 2353 C C . SER A 1 300 ? 12.43 -34.438 -16.641 1 90.5 300 SER A C 1
ATOM 2355 O O . SER A 1 300 ? 13.188 -34.406 -15.672 1 90.5 300 SER A O 1
ATOM 2357 N N . GLU A 1 301 ? 12.273 -35.531 -17.375 1 87.69 301 GLU A N 1
ATOM 2358 C CA . GLU A 1 301 ? 12.961 -36.781 -17.062 1 87.69 301 GLU A CA 1
ATOM 2359 C C . GLU A 1 301 ? 14.477 -36.625 -17.234 1 87.69 301 GLU A C 1
ATOM 2361 O O . GLU A 1 301 ? 15.25 -37.281 -16.531 1 87.69 301 GLU A O 1
ATOM 2366 N N . GLY A 1 302 ? 14.922 -35.781 -18.125 1 89.94 302 GLY A N 1
ATOM 2367 C CA . GLY A 1 302 ? 16.344 -35.594 -18.406 1 89.94 302 GLY A CA 1
ATOM 2368 C C . GLY A 1 302 ? 16.984 -34.5 -17.562 1 89.94 302 GLY A C 1
ATOM 2369 O O . GLY A 1 302 ? 18.109 -34.094 -17.844 1 89.94 302 GLY A O 1
ATOM 2370 N N . ALA A 1 303 ? 16.281 -34.188 -16.5 1 91.69 303 ALA A N 1
ATOM 2371 C CA . ALA A 1 303 ? 16.797 -33.094 -15.648 1 91.69 303 ALA A CA 1
ATOM 2372 C C . ALA A 1 303 ? 18.062 -33.531 -14.93 1 91.69 303 ALA A C 1
ATOM 2374 O O . ALA A 1 303 ? 18.188 -34.688 -14.508 1 91.69 303 ALA A O 1
ATOM 2375 N N . GLU A 1 304 ? 19.031 -32.625 -14.797 1 94.75 304 GLU A N 1
ATOM 2376 C CA . GLU A 1 304 ? 20.234 -32.875 -14 1 94.75 304 GLU A CA 1
ATOM 2377 C C . GLU A 1 304 ? 19.875 -33.188 -12.555 1 94.75 304 GLU A C 1
ATOM 2379 O O . GLU A 1 304 ? 18.891 -32.656 -12.023 1 94.75 304 GLU A O 1
ATOM 2384 N N . PRO A 1 305 ? 20.688 -34 -11.883 1 95.94 305 PRO A N 1
ATOM 2385 C CA . PRO A 1 305 ? 20.391 -34.438 -10.508 1 95.94 305 PRO A CA 1
ATOM 2386 C C . PRO A 1 305 ? 20.172 -33.25 -9.57 1 95.94 305 PRO A C 1
ATOM 2388 O O . PRO A 1 305 ? 19.25 -33.25 -8.75 1 95.94 305 PRO A O 1
ATOM 2391 N N . ALA A 1 306 ? 20.969 -32.25 -9.695 1 96.69 306 ALA A N 1
ATOM 2392 C CA . ALA A 1 306 ? 20.828 -31.078 -8.82 1 96.69 306 ALA A CA 1
ATOM 2393 C C . ALA A 1 306 ? 19.484 -30.391 -9.031 1 96.69 306 ALA A C 1
ATOM 2395 O O . ALA A 1 306 ? 18.828 -29.984 -8.07 1 96.69 306 ALA A O 1
ATOM 2396 N N . ALA A 1 307 ? 19.125 -30.203 -10.25 1 96.88 307 ALA A N 1
ATOM 2397 C CA . ALA A 1 307 ? 17.828 -29.594 -10.578 1 96.88 307 ALA A CA 1
ATOM 2398 C C . ALA A 1 307 ? 16.672 -30.422 -10.031 1 96.88 307 ALA A C 1
ATOM 2400 O O . ALA A 1 307 ? 15.695 -29.875 -9.531 1 96.88 307 ALA A O 1
ATOM 2401 N N . ARG A 1 308 ? 16.797 -31.703 -10.125 1 95.94 308 ARG A N 1
ATOM 2402 C CA . ARG A 1 308 ? 15.773 -32.594 -9.586 1 95.94 308 ARG A CA 1
ATOM 2403 C C . ARG A 1 308 ? 15.656 -32.469 -8.07 1 95.94 308 ARG A C 1
ATOM 2405 O O . ARG A 1 308 ? 14.555 -32.469 -7.527 1 95.94 308 ARG A O 1
ATOM 2412 N N . ALA A 1 309 ? 16.812 -32.406 -7.469 1 97 309 ALA A N 1
ATOM 2413 C CA . ALA A 1 309 ? 16.812 -32.219 -6.016 1 97 309 ALA A CA 1
ATOM 2414 C C . ALA A 1 309 ? 16.141 -30.922 -5.609 1 97 309 ALA A C 1
ATOM 2416 O O . ALA A 1 309 ? 15.414 -30.875 -4.613 1 97 309 ALA A O 1
ATOM 2417 N N . GLU A 1 310 ? 16.375 -29.875 -6.355 1 97.56 310 GLU A N 1
ATOM 2418 C CA . GLU A 1 310 ? 15.773 -28.578 -6.102 1 97.56 310 GLU A CA 1
ATOM 2419 C C . GLU A 1 310 ? 14.258 -28.625 -6.273 1 97.56 310 GLU A C 1
ATOM 2421 O O . GLU A 1 310 ? 13.516 -28.078 -5.457 1 97.56 310 GLU A O 1
ATOM 2426 N N . THR A 1 311 ? 13.828 -29.281 -7.305 1 97.25 311 THR A N 1
ATOM 2427 C CA . THR A 1 311 ? 12.398 -29.484 -7.527 1 97.25 311 THR A CA 1
ATOM 2428 C C . THR A 1 311 ? 11.781 -30.266 -6.371 1 97.25 311 THR A C 1
ATOM 2430 O O . THR A 1 311 ? 10.727 -29.891 -5.863 1 97.25 311 THR A O 1
ATOM 2433 N N . SER A 1 312 ? 12.469 -31.344 -5.961 1 96.38 312 SER A N 1
ATOM 2434 C CA . SER A 1 312 ? 11.992 -32.156 -4.848 1 96.38 312 SER A CA 1
ATOM 2435 C C . SER A 1 312 ? 11.883 -31.328 -3.566 1 96.38 312 SER A C 1
ATOM 2437 O O . SER A 1 312 ? 10.938 -31.5 -2.797 1 96.38 312 SER A O 1
ATOM 2439 N N . ALA A 1 313 ? 12.828 -30.469 -3.348 1 97.62 313 ALA A N 1
ATOM 2440 C CA . ALA A 1 313 ? 12.812 -29.625 -2.156 1 97.62 313 ALA A CA 1
ATOM 2441 C C . ALA A 1 313 ? 11.617 -28.688 -2.172 1 97.62 313 ALA A C 1
ATOM 2443 O O . ALA A 1 313 ? 10.977 -28.469 -1.14 1 97.62 313 ALA A O 1
ATOM 2444 N N . MET A 1 314 ? 11.289 -28.109 -3.33 1 97.38 314 MET A N 1
ATOM 2445 C CA . MET A 1 314 ? 10.141 -27.219 -3.477 1 97.38 314 MET A CA 1
ATOM 2446 C C . MET A 1 314 ? 8.844 -27.938 -3.145 1 97.38 314 MET A C 1
ATOM 2448 O O . MET A 1 314 ? 8.016 -27.422 -2.393 1 97.38 314 MET A O 1
ATOM 2452 N N . TRP A 1 315 ? 8.695 -29.125 -3.648 1 96.25 315 TRP A N 1
ATOM 2453 C CA . TRP A 1 315 ? 7.512 -29.922 -3.348 1 96.25 315 TRP A CA 1
ATOM 2454 C C . TRP A 1 315 ? 7.5 -30.344 -1.882 1 96.25 315 TRP A C 1
ATOM 2456 O O . TRP A 1 315 ? 6.438 -30.406 -1.26 1 96.25 315 TRP A O 1
ATOM 2466 N N . GLY A 1 316 ? 8.688 -30.625 -1.351 1 96.31 316 GLY A N 1
ATOM 2467 C CA . GLY A 1 316 ? 8.797 -31.062 0.032 1 96.31 316 GLY A CA 1
ATOM 2468 C C . GLY A 1 316 ? 8.234 -30.062 1.022 1 96.31 316 GLY A C 1
ATOM 2469 O O . GLY A 1 316 ? 7.605 -30.438 2.01 1 96.31 316 GLY A O 1
ATOM 2470 N N . VAL A 1 317 ? 8.375 -28.828 0.725 1 96.25 317 VAL A N 1
ATOM 2471 C CA . VAL A 1 317 ? 8.008 -27.812 1.694 1 96.25 317 VAL A CA 1
ATOM 2472 C C . VAL A 1 317 ? 6.504 -27.547 1.618 1 96.25 317 VAL A C 1
ATOM 2474 O O . VAL A 1 317 ? 5.93 -26.938 2.521 1 96.25 317 VAL A O 1
ATOM 2477 N N . VAL A 1 318 ? 5.828 -27.984 0.577 1 96.31 318 VAL A N 1
ATOM 2478 C CA . VAL A 1 318 ? 4.375 -27.875 0.517 1 96.31 318 VAL A CA 1
ATOM 2479 C C . VAL A 1 318 ? 3.746 -28.625 1.687 1 96.31 318 VAL A C 1
ATOM 2481 O O . VAL A 1 318 ? 2.684 -28.234 2.182 1 96.31 318 VAL A O 1
ATOM 2484 N N . LYS A 1 319 ? 4.379 -29.625 2.182 1 94.44 319 LYS A N 1
ATOM 2485 C CA . LYS A 1 319 ? 3.9 -30.469 3.275 1 94.44 319 LYS A CA 1
ATOM 2486 C C . LYS A 1 319 ? 3.818 -29.672 4.578 1 94.44 319 LYS A C 1
ATOM 2488 O O . LYS A 1 319 ? 3.174 -30.109 5.535 1 94.44 319 LYS A O 1
ATOM 2493 N N . THR A 1 320 ? 4.543 -28.594 4.598 1 93.5 320 THR A N 1
ATOM 2494 C CA . THR A 1 320 ? 4.391 -27.719 5.746 1 93.5 320 THR A CA 1
ATOM 2495 C C . THR A 1 320 ? 2.928 -27.328 5.941 1 93.5 320 THR A C 1
ATOM 2497 O O . THR A 1 320 ? 2.465 -27.172 7.074 1 93.5 320 THR A O 1
ATOM 2500 N N . PHE A 1 321 ? 2.217 -27.094 4.926 1 94.19 321 PHE A N 1
ATOM 2501 C CA . PHE A 1 321 ? 0.802 -26.75 4.996 1 94.19 321 PHE A CA 1
ATOM 2502 C C . PHE A 1 321 ? -0.033 -27.953 5.402 1 94.19 321 PHE A C 1
ATOM 2504 O O . PHE A 1 321 ? -0.954 -27.828 6.215 1 94.19 321 PHE A O 1
ATOM 2511 N N . THR A 1 322 ? 0.193 -29.109 4.926 1 84.25 322 THR A N 1
ATOM 2512 C CA . THR A 1 322 ? -0.659 -30.281 5.094 1 84.25 322 THR A CA 1
ATOM 2513 C C . THR A 1 322 ? -0.348 -31 6.406 1 84.25 322 THR A C 1
ATOM 2515 O O . THR A 1 322 ? -1.122 -31.844 6.859 1 84.25 322 THR A O 1
ATOM 2518 N N . GLY A 1 323 ? 0.6 -30.438 7.371 1 71.44 323 GLY A N 1
ATOM 2519 C CA . GLY A 1 323 ? 0.946 -31.078 8.625 1 71.44 323 GLY A CA 1
ATOM 2520 C C . GLY A 1 323 ? 1.576 -32.438 8.445 1 71.44 323 GLY A C 1
ATOM 2521 O O . GLY A 1 323 ? 1.651 -33.219 9.391 1 71.44 323 GLY A O 1
ATOM 2522 N N . GLY A 1 324 ? 1.713 -33.031 7.262 1 49.16 324 GLY A N 1
ATOM 2523 C CA . GLY A 1 324 ? 2.244 -34.375 7.164 1 49.16 324 GLY A CA 1
ATOM 2524 C C . GLY A 1 324 ? 3.738 -34.469 7.426 1 49.16 324 GLY A C 1
ATOM 2525 O O . GLY A 1 324 ? 4.441 -33.469 7.316 1 49.16 324 GLY A O 1
ATOM 2526 N N . PRO A 1 325 ? 4.297 -35.438 8.211 1 41.12 325 PRO A N 1
ATOM 2527 C CA . PRO A 1 325 ? 5.742 -35.656 8.312 1 41.12 325 PRO A CA 1
ATOM 2528 C C . PRO A 1 325 ? 6.445 -35.594 6.961 1 41.12 325 PRO A C 1
ATOM 2530 O O . PRO A 1 325 ? 5.812 -35.781 5.922 1 41.12 325 PRO A O 1
ATOM 2533 N N . TYR B 1 1 ? -0.69 34.594 11.727 1 89 1 TYR B N 1
ATOM 2534 C CA . TYR B 1 1 ? -1.054 33.781 10.57 1 89 1 TYR B CA 1
ATOM 2535 C C . TYR B 1 1 ? -1.604 34.656 9.445 1 89 1 TYR B C 1
ATOM 2537 O O . TYR B 1 1 ? -1.931 35.812 9.664 1 89 1 TYR B O 1
ATOM 2545 N N . ASP B 1 2 ? -1.531 34.062 8.273 1 89.25 2 ASP B N 1
ATOM 2546 C CA . ASP B 1 2 ? -2.326 34.688 7.23 1 89.25 2 ASP B CA 1
ATOM 2547 C C . ASP B 1 2 ? -3.809 34.344 7.383 1 89.25 2 ASP B C 1
ATOM 2549 O O . ASP B 1 2 ? -4.324 33.469 6.695 1 89.25 2 ASP B O 1
ATOM 2553 N N . TRP B 1 3 ? -4.48 35.094 8.203 1 93.56 3 TRP B N 1
ATOM 2554 C CA . TRP B 1 3 ? -5.859 34.844 8.602 1 93.56 3 TRP B CA 1
ATOM 2555 C C . TRP B 1 3 ? -6.793 34.875 7.395 1 93.56 3 TRP B C 1
ATOM 2557 O O . TRP B 1 3 ? -7.848 34.25 7.395 1 93.56 3 TRP B O 1
ATOM 2567 N N . SER B 1 4 ? -6.422 35.594 6.359 1 93 4 SER B N 1
ATOM 2568 C CA . SER B 1 4 ? -7.289 35.75 5.195 1 93 4 SER B CA 1
ATOM 2569 C C . SER B 1 4 ? -7.434 34.438 4.43 1 93 4 SER B C 1
ATOM 2571 O O . SER B 1 4 ? -8.344 34.312 3.611 1 93 4 SER B O 1
ATOM 2573 N N . GLN B 1 5 ? -6.59 33.469 4.746 1 94.25 5 GLN B N 1
ATOM 2574 C CA . GLN B 1 5 ? -6.598 32.219 4.008 1 94.25 5 GLN B CA 1
ATOM 2575 C C . GLN B 1 5 ? -7.109 31.078 4.879 1 94.25 5 GLN B C 1
ATOM 2577 O O . GLN B 1 5 ? -7.109 29.922 4.457 1 94.25 5 GLN B O 1
ATOM 2582 N N . ILE B 1 6 ? -7.527 31.344 6.062 1 96.19 6 ILE B N 1
ATOM 2583 C CA . ILE B 1 6 ? -7.961 30.312 7 1 96.19 6 ILE B CA 1
ATOM 2584 C C . ILE B 1 6 ? -9.469 30.406 7.215 1 96.19 6 ILE B C 1
ATOM 2586 O O . ILE B 1 6 ? -10 31.5 7.434 1 96.19 6 ILE B O 1
ATOM 2590 N N . THR B 1 7 ? -10.141 29.328 7.039 1 97.06 7 THR B N 1
ATOM 2591 C CA . THR B 1 7 ? -11.562 29.297 7.352 1 97.06 7 THR B CA 1
ATOM 2592 C C . THR B 1 7 ? -11.805 28.672 8.719 1 97.06 7 THR B C 1
ATOM 2594 O O . THR B 1 7 ? -12.688 29.109 9.461 1 97.06 7 THR B O 1
ATOM 2597 N N . ASP B 1 8 ? -10.977 27.641 9.016 1 97.81 8 ASP B N 1
ATOM 2598 C CA . ASP B 1 8 ? -11.094 26.922 10.273 1 97.81 8 ASP B CA 1
ATOM 2599 C C . ASP B 1 8 ? -9.727 26.656 10.898 1 97.81 8 ASP B C 1
ATOM 2601 O O . ASP B 1 8 ? -8.781 26.297 10.203 1 97.81 8 ASP B O 1
ATOM 2605 N N . LEU B 1 9 ? -9.617 26.938 12.117 1 97.81 9 LEU B N 1
ATOM 2606 C CA . LEU B 1 9 ? -8.461 26.578 12.922 1 97.81 9 LEU B CA 1
ATOM 2607 C C . LEU B 1 9 ? -8.836 25.531 13.969 1 97.81 9 LEU B C 1
ATOM 2609 O O . LEU B 1 9 ? -9.586 25.828 14.906 1 97.81 9 LEU B O 1
ATOM 2613 N N . ALA B 1 10 ? -8.234 24.344 13.797 1 98 10 ALA B N 1
ATOM 2614 C CA . ALA B 1 10 ? -8.602 23.25 14.688 1 98 10 ALA B CA 1
ATOM 2615 C C . ALA B 1 10 ? -7.582 23.094 15.812 1 98 10 ALA B C 1
ATOM 2617 O O . ALA B 1 10 ? -6.438 23.531 15.688 1 98 10 ALA B O 1
ATOM 2618 N N . TRP B 1 11 ? -7.949 22.516 16.891 1 97.38 11 TRP B N 1
ATOM 2619 C CA . TRP B 1 11 ? -7.133 22.078 18.016 1 97.38 11 TRP B CA 1
ATOM 2620 C C . TRP B 1 11 ? -6.59 23.281 18.781 1 97.38 11 TRP B C 1
ATOM 2622 O O . TRP B 1 11 ? -5.43 23.281 19.203 1 97.38 11 TRP B O 1
ATOM 2632 N N . VAL B 1 12 ? -7.371 24.297 18.891 1 95.44 12 VAL B N 1
ATOM 2633 C CA . VAL B 1 12 ? -6.98 25.438 19.734 1 95.44 12 VAL B CA 1
ATOM 2634 C C . VAL B 1 12 ? -7.344 25.156 21.188 1 95.44 12 VAL B C 1
ATOM 2636 O O . VAL B 1 12 ? -8.516 24.953 21.516 1 95.44 12 VAL B O 1
ATOM 2639 N N . PRO B 1 13 ? -6.363 25.109 22.047 1 95.25 13 PRO B N 1
ATOM 2640 C CA . PRO B 1 13 ? -6.684 24.844 23.453 1 95.25 13 PRO B CA 1
ATOM 2641 C C . PRO B 1 13 ? -7.508 25.969 24.094 1 95.25 13 PRO B C 1
ATOM 2643 O O . PRO B 1 13 ? -7.312 27.141 23.766 1 95.25 13 PRO B O 1
ATOM 2646 N N . PRO B 1 14 ? -8.352 25.562 25.031 1 93.06 14 PRO B N 1
ATOM 2647 C CA . PRO B 1 14 ? -9.211 26.562 25.656 1 93.06 14 PRO B CA 1
ATOM 2648 C C . PRO B 1 14 ? -8.414 27.656 26.391 1 93.06 14 PRO B C 1
ATOM 2650 O O . PRO B 1 14 ? -8.898 28.781 26.547 1 93.06 14 PRO B O 1
ATOM 2653 N N . GLN B 1 15 ? -7.195 27.359 26.75 1 91.5 15 GLN B N 1
ATOM 2654 C CA . GLN B 1 15 ? -6.367 28.328 27.469 1 91.5 15 GLN B CA 1
ATOM 2655 C C . GLN B 1 15 ? -5.859 29.422 26.547 1 91.5 15 GLN B C 1
ATOM 2657 O O . GLN B 1 15 ? -5.422 30.484 27.016 1 91.5 15 GLN B O 1
ATOM 2662 N N . ARG B 1 16 ? -5.938 29.172 25.25 1 94 16 ARG B N 1
ATOM 2663 C CA . ARG B 1 16 ? -5.426 30.156 24.297 1 94 16 ARG B CA 1
ATOM 2664 C C . ARG B 1 16 ? -6.535 31.078 23.812 1 94 16 ARG B C 1
ATOM 2666 O O . ARG B 1 16 ? -6.797 31.156 22.609 1 94 16 ARG B O 1
ATOM 2673 N N . VAL B 1 17 ? -7.047 31.781 24.75 1 93.12 17 VAL B N 1
ATOM 2674 C CA . VAL B 1 17 ? -8.133 32.719 24.484 1 93.12 17 VAL B CA 1
ATOM 2675 C C . VAL B 1 17 ? -7.66 33.781 23.5 1 93.12 17 VAL B C 1
ATOM 2677 O O . VAL B 1 17 ? -8.438 34.25 22.656 1 93.12 17 VAL B O 1
ATOM 2680 N N . ASP B 1 18 ? -6.426 34.062 23.578 1 93.44 18 ASP B N 1
ATOM 2681 C CA . ASP B 1 18 ? -5.844 35.062 22.672 1 93.44 18 ASP B CA 1
ATOM 2682 C C . ASP B 1 18 ? -5.949 34.594 21.219 1 93.44 18 ASP B C 1
ATOM 2684 O O . ASP B 1 18 ? -6.273 35.375 20.328 1 93.44 18 ASP B O 1
ATOM 2688 N N . VAL B 1 19 ? -5.691 33.344 20.969 1 94.38 19 VAL B N 1
ATOM 2689 C CA . VAL B 1 19 ? -5.758 32.75 19.625 1 94.38 19 VAL B CA 1
ATOM 2690 C C . VAL B 1 19 ? -7.211 32.688 19.172 1 94.38 19 VAL B C 1
ATOM 2692 O O . VAL B 1 19 ? -7.531 33 18.016 1 94.38 19 VAL B O 1
ATOM 2695 N N . ILE B 1 20 ? -8.094 32.281 20.078 1 96.38 20 ILE B N 1
ATOM 2696 C CA . ILE B 1 20 ? -9.516 32.188 19.766 1 96.38 20 ILE B CA 1
ATOM 2697 C C . ILE B 1 20 ? -10.062 33.562 19.359 1 96.38 20 ILE B C 1
ATOM 2699 O O . ILE B 1 20 ? -10.727 33.688 18.328 1 96.38 20 ILE B O 1
ATOM 2703 N N . CYS B 1 21 ? -9.695 34.562 20.125 1 96.5 21 CYS B N 1
ATOM 2704 C CA . CYS B 1 21 ? -10.164 35.906 19.859 1 96.5 21 CYS B CA 1
ATOM 2705 C C . CYS B 1 21 ? -9.617 36.438 18.531 1 96.5 21 CYS B C 1
ATOM 2707 O O . CYS B 1 21 ? -10.344 37.062 17.75 1 96.5 21 CYS B O 1
ATOM 2709 N N . ALA B 1 22 ? -8.383 36.188 18.328 1 95.62 22 ALA B N 1
ATOM 2710 C CA . ALA B 1 22 ? -7.758 36.625 17.094 1 95.62 22 ALA B CA 1
ATOM 2711 C C . ALA B 1 22 ? -8.414 35.969 15.883 1 95.62 22 ALA B C 1
ATOM 2713 O O . ALA B 1 22 ? -8.656 36.625 14.867 1 95.62 22 ALA B O 1
ATOM 2714 N N . ALA B 1 23 ? -8.695 34.688 15.977 1 97.5 23 ALA B N 1
ATOM 2715 C CA . ALA B 1 23 ? -9.352 33.969 14.898 1 97.5 23 ALA B CA 1
ATOM 2716 C C . ALA B 1 23 ? -10.742 34.531 14.625 1 97.5 23 ALA B C 1
ATOM 2718 O O . ALA B 1 23 ? -11.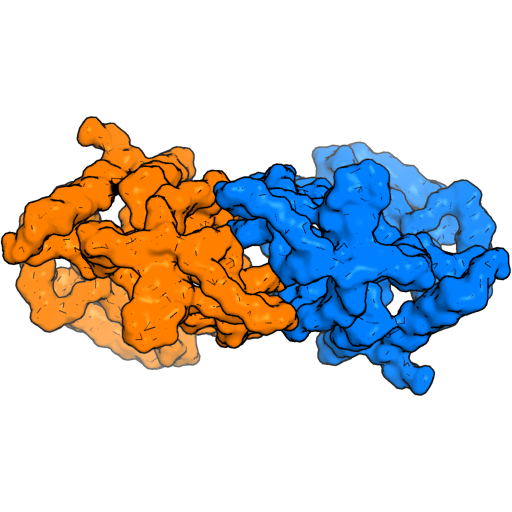078 34.844 13.477 1 97.5 23 ALA B O 1
ATOM 2719 N N . HIS B 1 24 ? -11.523 34.75 15.648 1 97.56 24 HIS B N 1
ATOM 2720 C CA . HIS B 1 24 ? -12.883 35.281 15.508 1 97.56 24 HIS B CA 1
ATOM 2721 C C . HIS B 1 24 ? -12.867 36.688 14.914 1 97.56 24 HIS B C 1
ATOM 2723 O O . HIS B 1 24 ? -13.719 37 14.086 1 97.56 24 HIS B O 1
ATOM 2729 N N . ALA B 1 25 ? -11.93 37.438 15.391 1 97.94 25 ALA B N 1
ATOM 2730 C CA . ALA B 1 25 ? -11.805 38.781 14.859 1 97.94 25 ALA B CA 1
ATOM 2731 C C . ALA B 1 25 ? -11.555 38.75 13.359 1 97.94 25 ALA B C 1
ATOM 2733 O O . ALA B 1 25 ? -11.969 39.688 12.641 1 97.94 25 ALA B O 1
ATOM 2734 N N . ALA B 1 26 ? -10.922 37.75 12.906 1 97.62 26 ALA B N 1
ATOM 2735 C CA . ALA B 1 26 ? -10.578 37.625 11.492 1 97.62 26 ALA B CA 1
ATOM 2736 C C . ALA B 1 26 ? -11.648 36.844 10.727 1 97.62 26 ALA B C 1
ATOM 2738 O O . ALA B 1 26 ? -11.5 36.594 9.531 1 97.62 26 ALA B O 1
ATOM 2739 N N . GLY B 1 27 ? -12.703 36.344 11.414 1 97.56 27 GLY B N 1
ATOM 2740 C CA . GLY B 1 27 ? -13.773 35.625 10.773 1 97.56 27 GLY B CA 1
ATOM 2741 C C . GLY B 1 27 ? -13.453 34.125 10.602 1 97.56 27 GLY B C 1
ATOM 2742 O O . GLY B 1 27 ? -14.062 33.469 9.773 1 97.56 27 GLY B O 1
ATOM 2743 N N . VAL B 1 28 ? -12.484 33.688 11.336 1 98.06 28 VAL B N 1
ATOM 2744 C CA . VAL B 1 28 ? -12.039 32.281 11.266 1 98.06 28 VAL B CA 1
ATOM 2745 C C . VAL B 1 28 ? -12.711 31.484 12.375 1 98.06 28 VAL B C 1
ATOM 2747 O O . VAL B 1 28 ? -12.742 31.922 13.531 1 98.06 28 VAL B O 1
ATOM 2750 N N . ARG B 1 29 ? -13.242 30.359 11.984 1 98.12 29 ARG B N 1
ATOM 2751 C CA . ARG B 1 29 ? -13.844 29.484 12.984 1 98.12 29 ARG B CA 1
ATOM 2752 C C . ARG B 1 29 ? -12.773 28.75 13.789 1 98.12 29 ARG B C 1
ATOM 2754 O O . ARG B 1 29 ? -11.711 28.422 13.258 1 98.12 29 ARG B O 1
ATOM 2761 N N . VAL B 1 30 ? -13.102 28.5 15.031 1 98.31 30 VAL B N 1
ATOM 2762 C CA . VAL B 1 30 ? -12.203 27.766 15.914 1 98.31 30 VAL B CA 1
ATOM 2763 C C . VAL B 1 30 ? -12.859 26.453 16.344 1 98.31 30 VAL B C 1
ATOM 2765 O O . VAL B 1 30 ? -13.977 26.453 16.859 1 98.31 30 VAL B O 1
ATOM 2768 N N . LEU B 1 31 ? -12.148 25.344 16.125 1 98.44 31 LEU B N 1
ATOM 2769 C CA . LEU B 1 31 ? -12.688 24.016 16.438 1 98.44 31 LEU B CA 1
ATOM 2770 C C . LEU B 1 31 ? -11.938 23.391 17.609 1 98.44 31 LEU B C 1
ATOM 2772 O O . LEU B 1 31 ? -10.703 23.438 17.656 1 98.44 31 LEU B O 1
ATOM 2776 N N . LEU B 1 32 ? -12.711 22.828 18.484 1 97.56 32 LEU B N 1
ATOM 2777 C CA . LEU B 1 32 ? -12.18 22.078 19.609 1 97.56 32 LEU B CA 1
ATOM 2778 C C . LEU B 1 32 ? -11.578 20.75 19.156 1 97.56 32 LEU B C 1
ATOM 2780 O O . LEU B 1 32 ? -12.016 20.188 18.141 1 97.56 32 LEU B O 1
ATOM 2784 N N . ASN B 1 33 ? -10.5 20.297 19.875 1 98.12 33 ASN B N 1
ATOM 2785 C CA . ASN B 1 33 ? -9.961 18.969 19.703 1 98.12 33 ASN B CA 1
ATOM 2786 C C . ASN B 1 33 ? -10.742 17.938 20.516 1 98.12 33 ASN B C 1
ATOM 2788 O O . ASN B 1 33 ? -10.797 18.016 21.734 1 98.12 33 ASN B O 1
ATOM 2792 N N . ALA B 1 34 ? -11.258 16.953 19.844 1 98.44 34 ALA B N 1
ATOM 2793 C CA . ALA B 1 34 ? -12.023 15.922 20.547 1 98.44 34 ALA B CA 1
ATOM 2794 C C . ALA B 1 34 ? -11.125 15.109 21.484 1 98.44 34 ALA B C 1
ATOM 2796 O O . ALA B 1 34 ? -11.609 14.461 22.406 1 98.44 34 ALA B O 1
ATOM 2797 N N . ASP B 1 35 ? -9.891 15.133 21.172 1 96.69 35 ASP B N 1
ATOM 2798 C CA . ASP B 1 35 ? -8.906 14.398 21.969 1 96.69 35 ASP B CA 1
ATOM 2799 C C . ASP B 1 35 ? -9.219 12.906 21.984 1 96.69 35 ASP B C 1
ATOM 2801 O O . ASP B 1 35 ? -9.617 12.336 20.953 1 96.69 35 ASP B O 1
ATOM 2805 N N . ASP B 1 36 ? -8.906 12.195 23.125 1 97.38 36 ASP B N 1
ATOM 2806 C CA . ASP B 1 36 ? -9.125 10.758 23.203 1 97.38 36 ASP B CA 1
ATOM 2807 C C . ASP B 1 36 ? -10.609 10.43 23.344 1 97.38 36 ASP B C 1
ATOM 2809 O O . ASP B 1 36 ? -11.234 10.766 24.359 1 97.38 36 ASP B O 1
ATOM 2813 N N . VAL B 1 37 ? -11.133 9.727 22.359 1 98.56 37 VAL B N 1
ATOM 2814 C CA . VAL B 1 37 ? -12.562 9.438 22.375 1 98.56 37 VAL B CA 1
ATOM 2815 C C . VAL B 1 37 ? -12.789 7.934 22.5 1 98.56 37 VAL B C 1
ATOM 2817 O O . VAL B 1 37 ? -13.883 7.438 22.203 1 98.56 37 VAL B O 1
ATOM 2820 N N . SER B 1 38 ? -11.766 7.152 22.875 1 98.12 38 SER B N 1
ATOM 2821 C CA . SER B 1 38 ? -11.828 5.695 22.922 1 98.12 38 SER B CA 1
ATOM 2822 C C . SER B 1 38 ? -12.977 5.211 23.797 1 98.12 38 SER B C 1
ATOM 2824 O O . SER B 1 38 ? -13.758 4.348 23.391 1 98.12 38 SER B O 1
ATOM 2826 N N . LEU B 1 39 ? -13.102 5.797 24.969 1 97.88 39 LEU B N 1
ATOM 2827 C CA . LEU B 1 39 ? -14.141 5.363 25.891 1 97.88 39 LEU B CA 1
ATOM 2828 C C . LEU B 1 39 ? -15.523 5.77 25.391 1 97.88 39 LEU B C 1
ATOM 2830 O O . LEU B 1 39 ? -16.5 5.035 25.578 1 97.88 39 LEU B O 1
ATOM 2834 N N . ALA B 1 40 ? -15.602 6.969 24.75 1 98.5 40 ALA B N 1
ATOM 2835 C CA . ALA B 1 40 ? -16.875 7.426 24.188 1 98.5 40 ALA B CA 1
ATOM 2836 C C . ALA B 1 40 ? -17.328 6.527 23.047 1 98.5 40 ALA B C 1
ATOM 2838 O O . ALA B 1 40 ? -18.531 6.406 22.781 1 98.5 40 ALA B O 1
ATOM 2839 N N . ILE B 1 41 ? -16.375 5.902 22.359 1 98.56 41 ILE B N 1
ATOM 2840 C CA . ILE B 1 41 ? -16.688 4.961 21.281 1 98.56 41 ILE B CA 1
ATOM 2841 C C . ILE B 1 41 ? -17.156 3.635 21.891 1 98.56 41 ILE B C 1
ATOM 2843 O O . ILE B 1 41 ? -18.125 3.051 21.422 1 98.56 41 ILE B O 1
ATOM 2847 N N . ALA B 1 42 ? -16.547 3.211 22.984 1 96.88 42 ALA B N 1
ATOM 2848 C CA . ALA B 1 42 ? -16.734 1.868 23.531 1 96.88 42 ALA B CA 1
ATOM 2849 C C . ALA B 1 42 ? -18 1.797 24.391 1 96.88 42 ALA B C 1
ATOM 2851 O O . ALA B 1 42 ? -18.594 0.728 24.547 1 96.88 42 ALA B O 1
ATOM 2852 N N . ASP B 1 43 ? -18.391 3.02 24.984 1 97 43 ASP B N 1
ATOM 2853 C CA . ASP B 1 43 ? -19.453 3.014 26 1 97 43 ASP B CA 1
ATOM 2854 C C . ASP B 1 43 ? -20.469 4.109 25.734 1 97 43 ASP B C 1
ATOM 2856 O O . ASP B 1 43 ? -20.156 5.297 25.797 1 97 43 ASP B O 1
ATOM 2860 N N . THR B 1 44 ? -21.766 3.676 25.609 1 96.12 44 THR B N 1
ATOM 2861 C CA . THR B 1 44 ? -22.828 4.598 25.219 1 96.12 44 THR B CA 1
ATOM 2862 C C . THR B 1 44 ? -23.125 5.586 26.359 1 96.12 44 THR B C 1
ATOM 2864 O O . THR B 1 44 ? -23.422 6.758 26.109 1 96.12 44 THR B O 1
ATOM 2867 N N . ASP B 1 45 ? -23.109 5.125 27.547 1 97.31 45 ASP B N 1
ATOM 2868 C CA . ASP B 1 45 ? -23.328 6.031 28.672 1 97.31 45 ASP B CA 1
ATOM 2869 C C . ASP B 1 45 ? -22.203 7.059 28.766 1 97.31 45 ASP B C 1
ATOM 2871 O O . ASP B 1 45 ? -22.453 8.25 28.984 1 97.31 45 ASP B O 1
ATOM 2875 N N . PHE B 1 46 ? -21.047 6.562 28.641 1 98.19 46 PHE B N 1
ATOM 2876 C CA . PHE B 1 46 ? -19.906 7.477 28.641 1 98.19 46 PHE B CA 1
ATOM 2877 C C . PHE B 1 46 ? -19.984 8.438 27.469 1 98.19 46 PHE B C 1
ATOM 2879 O O . PHE B 1 46 ? -19.625 9.609 27.594 1 98.19 46 PHE B O 1
ATOM 2886 N N . ARG B 1 47 ? -20.453 7.992 26.344 1 98.56 47 ARG B N 1
ATOM 2887 C CA . ARG B 1 47 ? -20.594 8.828 25.156 1 98.56 47 ARG B CA 1
ATOM 2888 C C . ARG B 1 47 ? -21.469 10.047 25.453 1 98.56 47 ARG B C 1
ATOM 2890 O O . ARG B 1 47 ? -21.094 11.172 25.109 1 98.56 47 ARG B O 1
ATOM 2897 N N . ARG B 1 48 ? -22.562 9.805 26.094 1 98.19 48 ARG B N 1
ATOM 2898 C CA . ARG B 1 48 ? -23.484 10.891 26.406 1 98.19 48 ARG B CA 1
ATOM 2899 C C . ARG B 1 48 ? -22.828 11.922 27.328 1 98.19 48 ARG B C 1
ATOM 2901 O O . ARG B 1 48 ? -22.969 13.125 27.094 1 98.19 48 ARG B O 1
ATOM 2908 N N . LYS B 1 49 ? -22.141 11.43 28.297 1 98.44 49 LYS B N 1
ATOM 2909 C CA . LYS B 1 49 ? -21.469 12.32 29.234 1 98.44 49 LYS B CA 1
ATOM 2910 C C . LYS B 1 49 ? -20.344 13.102 28.547 1 98.44 49 LYS B C 1
ATOM 2912 O O . LYS B 1 49 ? -20.156 14.289 28.797 1 98.44 49 LYS B O 1
ATOM 2917 N N . TRP B 1 50 ? -19.594 12.391 27.734 1 98.81 50 TRP B N 1
ATOM 2918 C CA . TRP B 1 50 ? -18.5 13.016 27 1 98.81 50 TRP B CA 1
ATOM 2919 C C . TRP B 1 50 ? -19.031 14.125 26.094 1 98.81 50 TRP B C 1
ATOM 2921 O O . TRP B 1 50 ? -18.469 15.227 26.078 1 98.81 50 TRP B O 1
ATOM 2931 N N . ILE B 1 51 ? -20.125 13.891 25.406 1 98.81 51 ILE B N 1
ATOM 2932 C CA . ILE B 1 51 ? -20.719 14.867 24.5 1 98.81 51 ILE B CA 1
ATOM 2933 C C . ILE B 1 51 ? -21.172 16.094 25.281 1 98.81 51 ILE B C 1
ATOM 2935 O O . ILE B 1 51 ? -20.906 17.234 24.859 1 98.81 51 ILE B O 1
ATOM 2939 N N . ALA B 1 52 ? -21.797 15.859 26.391 1 98.44 52 ALA B N 1
ATOM 2940 C CA . ALA B 1 52 ? -22.25 16.984 27.203 1 98.44 52 ALA B CA 1
ATOM 2941 C C . ALA B 1 52 ? -21.078 17.859 27.641 1 98.44 52 ALA B C 1
ATOM 2943 O O . ALA B 1 52 ? -21.172 19.078 27.641 1 98.44 52 ALA B O 1
ATOM 2944 N N . LYS B 1 53 ? -20.031 17.188 27.984 1 98.19 53 LYS B N 1
ATOM 2945 C CA . LYS B 1 53 ? -18.844 17.922 28.391 1 98.19 53 LYS B CA 1
ATOM 2946 C C . LYS B 1 53 ? -18.281 18.75 27.25 1 98.19 53 LYS B C 1
ATOM 2948 O O . LYS B 1 53 ? -17.844 19.891 27.453 1 98.19 53 LYS B O 1
ATOM 2953 N N . GLN B 1 54 ? -18.219 18.219 26.047 1 98.31 54 GLN B N 1
ATOM 2954 C CA . GLN B 1 54 ? -17.703 18.938 24.891 1 98.31 54 GLN B CA 1
ATOM 2955 C C . GLN B 1 54 ? -18.609 20.125 24.547 1 98.31 54 GLN B C 1
ATOM 2957 O O . GLN B 1 54 ? -18.109 21.188 24.172 1 98.31 54 GLN B O 1
ATOM 2962 N N . VAL B 1 55 ? -19.906 19.938 24.656 1 98.38 55 VAL B N 1
ATOM 2963 C CA . VAL B 1 55 ? -20.844 21.031 24.391 1 98.38 55 VAL B CA 1
ATOM 2964 C C . VAL B 1 55 ? -20.625 22.156 25.391 1 98.38 55 VAL B C 1
ATOM 2966 O O . VAL B 1 55 ? -20.625 23.328 25.031 1 98.38 55 VAL B O 1
ATOM 2969 N N . ASP B 1 56 ? -20.406 21.781 26.641 1 97.94 56 ASP B N 1
ATOM 2970 C CA . ASP B 1 56 ? -20.141 22.781 27.672 1 97.94 56 ASP B CA 1
ATOM 2971 C C . ASP B 1 56 ? -18.844 23.531 27.391 1 97.94 56 ASP B C 1
ATOM 2973 O O . ASP B 1 56 ? -18.781 24.75 27.578 1 97.94 56 ASP B O 1
ATOM 2977 N N . LEU B 1 57 ? -17.891 22.797 26.969 1 96.94 57 LEU B N 1
ATOM 2978 C CA . LEU B 1 57 ? -16.609 23.422 26.625 1 96.94 57 LEU B CA 1
ATOM 2979 C C . LEU B 1 57 ? -16.797 24.391 25.453 1 96.94 57 LEU B C 1
ATOM 2981 O O . LEU B 1 57 ? -16.25 25.5 25.453 1 96.94 57 LEU B O 1
ATOM 2985 N N . ALA B 1 58 ? -17.516 23.953 24.484 1 97.69 58 ALA B N 1
ATOM 2986 C CA . ALA B 1 58 ? -17.766 24.781 23.312 1 97.69 58 ALA B CA 1
ATOM 2987 C C . ALA B 1 58 ? -18.516 26.047 23.688 1 97.69 58 ALA B C 1
ATOM 2989 O O . ALA B 1 58 ? -18.219 27.141 23.188 1 97.69 58 ALA B O 1
ATOM 2990 N N . ARG B 1 59 ? -19.469 25.922 24.594 1 97 59 ARG B N 1
ATOM 2991 C CA . ARG B 1 59 ? -20.234 27.062 25.078 1 97 59 ARG B CA 1
ATOM 2992 C C . A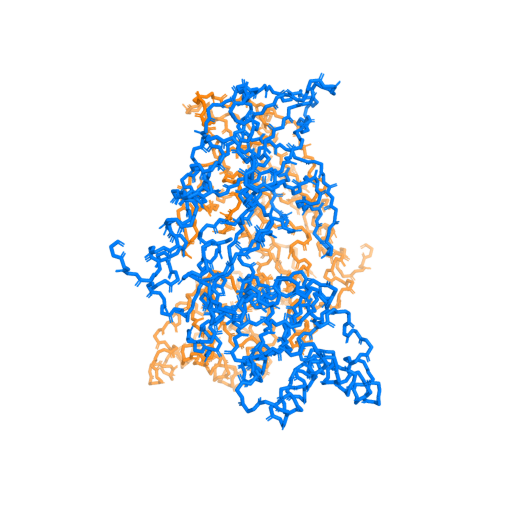RG B 1 59 ? -19.328 28.031 25.844 1 97 59 ARG B C 1
ATOM 2994 O O . ARG B 1 59 ? -19.344 29.234 25.578 1 97 59 ARG B O 1
ATOM 3001 N N . SER B 1 60 ? -18.516 27.516 26.656 1 96.88 60 SER B N 1
ATOM 3002 C CA . SER B 1 60 ? -17.734 28.312 27.594 1 96.88 60 SER B CA 1
ATOM 3003 C C . SER B 1 60 ? -16.641 29.078 26.875 1 96.88 60 SER B C 1
ATOM 3005 O O . SER B 1 60 ? -16.281 30.188 27.281 1 96.88 60 SER B O 1
ATOM 3007 N N . TYR B 1 61 ? -16.141 28.453 25.828 1 95.94 61 TYR B N 1
ATOM 3008 C CA . TYR B 1 61 ? -14.984 29.062 25.188 1 95.94 61 TYR B CA 1
ATOM 3009 C C . TYR B 1 61 ? -15.312 29.5 23.766 1 95.94 61 TYR B C 1
ATOM 3011 O O . TYR B 1 61 ? -14.414 29.812 22.969 1 95.94 61 TYR B O 1
ATOM 3019 N N . TRP B 1 62 ? -16.578 29.438 23.422 1 95.75 62 TRP B N 1
ATOM 3020 C CA . TRP B 1 62 ? -17.109 29.953 22.172 1 95.75 62 TRP B CA 1
ATOM 3021 C C . TRP B 1 62 ? -16.484 29.234 20.969 1 95.75 62 TRP B C 1
ATOM 3023 O O . TRP B 1 62 ? -16.062 29.875 20 1 95.75 62 TRP B O 1
ATOM 3033 N N . TYR B 1 63 ? -16.297 27.953 21.125 1 98.06 63 TYR B N 1
ATOM 3034 C CA . TYR B 1 63 ? -15.844 27.172 19.984 1 98.06 63 TYR B CA 1
ATOM 3035 C C . TYR B 1 63 ? -16.922 27.094 18.906 1 98.06 63 TYR B C 1
ATOM 3037 O O . TYR B 1 63 ? -18.109 27.141 19.219 1 98.06 63 TYR B O 1
ATOM 3045 N N . ASP B 1 64 ? -16.484 26.984 17.672 1 98.5 64 ASP B N 1
ATOM 3046 C CA . ASP B 1 64 ? -17.391 26.969 16.531 1 98.5 64 ASP B CA 1
ATOM 3047 C C . ASP B 1 64 ? -17.641 25.547 16.031 1 98.5 64 ASP B C 1
ATOM 3049 O O . ASP B 1 64 ? -18.281 25.344 15 1 98.5 64 ASP B O 1
ATOM 3053 N N . GLY B 1 65 ? -17.141 24.562 16.719 1 98.56 65 GLY B N 1
ATOM 3054 C CA . GLY B 1 65 ? -17.281 23.156 16.344 1 98.56 65 GLY B CA 1
ATOM 3055 C C . GLY B 1 65 ? -16.219 22.281 16.984 1 98.56 65 GLY B C 1
ATOM 3056 O O . GLY B 1 65 ? -15.648 22.625 18.016 1 98.56 65 GLY B O 1
ATOM 3057 N N . ILE B 1 66 ? -16.062 21.109 16.359 1 98.81 66 ILE B N 1
ATOM 3058 C CA . ILE B 1 66 ? -15.156 20.141 16.953 1 98.81 66 ILE B CA 1
ATOM 3059 C C . ILE B 1 66 ? -14.508 19.281 15.859 1 98.81 66 ILE B C 1
ATOM 3061 O O . ILE B 1 66 ? -15.125 19.016 14.828 1 98.81 66 ILE B O 1
ATOM 3065 N N . ASN B 1 67 ? -13.258 18.984 16.078 1 98.88 67 ASN B N 1
ATOM 3066 C CA . ASN B 1 67 ? -12.508 18.109 15.195 1 98.88 67 ASN B CA 1
ATOM 3067 C C . ASN B 1 67 ? -12.18 16.781 15.875 1 98.88 67 ASN B C 1
ATOM 3069 O O . ASN B 1 67 ? -11.742 16.75 17.016 1 98.88 67 ASN B O 1
ATOM 3073 N N . PHE B 1 68 ? -12.453 15.68 15.148 1 98.94 68 PHE B N 1
ATOM 3074 C CA . PHE B 1 68 ? -12.133 14.336 15.617 1 98.94 68 PHE B CA 1
ATOM 3075 C C . PHE B 1 68 ? -10.891 13.797 14.914 1 98.94 68 PHE B C 1
ATOM 3077 O O . PHE B 1 68 ? -10.727 13.984 13.703 1 98.94 68 PHE B O 1
ATOM 3084 N N . ASP B 1 69 ? -10.039 13.148 15.711 1 98.5 69 ASP B N 1
ATOM 3085 C CA . ASP B 1 69 ? -8.844 12.508 15.164 1 98.5 69 ASP B CA 1
ATOM 3086 C C . ASP B 1 69 ? -8.539 11.203 15.891 1 98.5 69 ASP B C 1
ATOM 3088 O O . ASP B 1 69 ? -7.441 11.023 16.422 1 98.5 69 ASP B O 1
ATOM 3092 N N . HIS B 1 70 ? -9.508 10.305 15.875 1 98.25 70 HIS B N 1
ATOM 3093 C CA . HIS B 1 70 ? -9.289 8.969 16.406 1 98.25 70 HIS B CA 1
ATOM 3094 C C . HIS B 1 70 ? -8.445 8.125 15.453 1 98.25 70 HIS B C 1
ATOM 3096 O O . HIS B 1 70 ? -8.789 7.98 14.273 1 98.25 70 HIS B O 1
ATOM 3102 N N . GLU B 1 71 ? -7.328 7.531 15.992 1 97.12 71 GLU B N 1
ATOM 3103 C CA . GLU B 1 71 ? -6.414 6.875 15.07 1 97.12 71 GLU B CA 1
ATOM 3104 C C . GLU B 1 71 ? -6.062 5.469 15.547 1 97.12 71 GLU B C 1
ATOM 3106 O O . GLU B 1 71 ? -5.043 4.906 15.141 1 97.12 71 GLU B O 1
ATOM 3111 N N . LEU B 1 72 ? -6.879 4.879 16.375 1 96.88 72 LEU B N 1
ATOM 3112 C CA . LEU B 1 72 ? -6.672 3.496 16.781 1 96.88 72 LEU B CA 1
ATOM 3113 C C . LEU B 1 72 ? -7.309 2.531 15.789 1 96.88 72 LEU B C 1
ATOM 3115 O O . LEU B 1 72 ? -8.32 2.854 15.164 1 96.88 72 LEU B O 1
ATOM 3119 N N . PRO B 1 73 ? -6.719 1.352 15.664 1 94.69 73 PRO B N 1
ATOM 3120 C CA . PRO B 1 73 ? -7.238 0.39 14.688 1 94.69 73 PRO B CA 1
ATOM 3121 C C . PRO B 1 73 ? -8.664 -0.052 14.992 1 94.69 73 PRO B C 1
ATOM 3123 O O . PRO B 1 73 ? -9.055 -0.127 16.156 1 94.69 73 PRO B O 1
ATOM 3126 N N .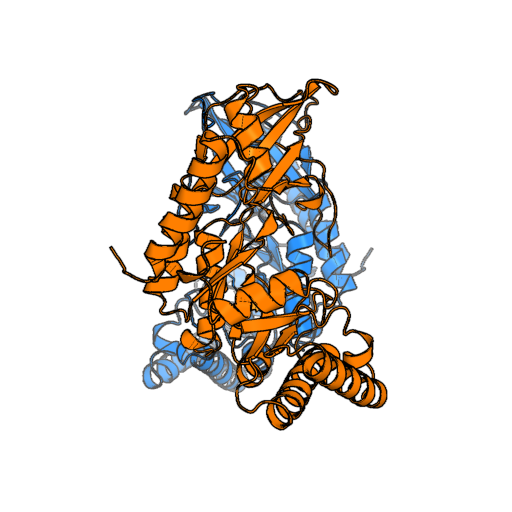 ALA B 1 74 ? -9.406 -0.244 13.969 1 94.69 74 ALA B N 1
ATOM 3127 C CA . ALA B 1 74 ? -10.734 -0.861 14.016 1 94.69 74 ALA B CA 1
ATOM 3128 C C . ALA B 1 74 ? -11.016 -1.653 12.742 1 94.69 74 ALA B C 1
ATOM 3130 O O . ALA B 1 74 ? -10.75 -1.176 11.633 1 94.69 74 ALA B O 1
ATOM 3131 N N . LYS B 1 75 ? -11.547 -2.861 12.922 1 90.38 75 LYS B N 1
ATOM 3132 C CA . LYS B 1 75 ? -11.883 -3.703 11.773 1 90.38 75 LYS B CA 1
ATOM 3133 C C . LYS B 1 75 ? -13.078 -3.145 11.008 1 90.38 75 LYS B C 1
ATOM 3135 O O . LYS B 1 75 ? -13.969 -2.539 11.602 1 90.38 75 LYS B O 1
ATOM 3140 N N . MET B 1 76 ? -13.031 -3.381 9.766 1 89.38 76 MET B N 1
ATOM 3141 C CA . MET B 1 76 ? -14.148 -2.961 8.922 1 89.38 76 MET B CA 1
ATOM 3142 C C . MET B 1 76 ? -15.461 -3.564 9.414 1 89.38 76 MET B C 1
ATOM 3144 O O . MET B 1 76 ? -15.539 -4.766 9.68 1 89.38 76 MET B O 1
ATOM 3148 N N . GLY B 1 77 ? -16.406 -2.709 9.602 1 90.12 77 GLY B N 1
ATOM 3149 C CA . GLY B 1 77 ? -17.719 -3.164 9.992 1 90.12 77 GLY B CA 1
ATOM 3150 C C . GLY B 1 77 ? -17.828 -3.504 11.469 1 90.12 77 GLY B C 1
ATOM 3151 O O . GLY B 1 77 ? -18.891 -3.873 11.961 1 90.12 77 GLY B O 1
ATOM 3152 N N . SER B 1 78 ? -16.781 -3.338 12.195 1 93.56 78 SER B N 1
ATOM 3153 C CA . SER B 1 78 ? -16.781 -3.662 13.617 1 93.56 78 SER B CA 1
ATOM 3154 C C . SER B 1 78 ? -17.625 -2.66 14.406 1 93.56 78 SER B C 1
ATOM 3156 O O . SER B 1 78 ? -17.938 -1.58 13.906 1 93.56 78 SER B O 1
ATOM 3158 N N . ASP B 1 79 ? -17.922 -3.064 15.617 1 96.12 79 ASP B N 1
ATOM 3159 C CA . ASP B 1 79 ? -18.641 -2.168 16.516 1 96.12 79 ASP B CA 1
ATOM 3160 C C . ASP B 1 79 ? -17.844 -0.895 16.781 1 96.12 79 ASP B C 1
ATOM 3162 O O . ASP B 1 79 ? -18.406 0.2 16.828 1 96.12 79 ASP B O 1
ATOM 3166 N N . LEU B 1 80 ? -16.578 -1.04 16.859 1 96.5 80 LEU B N 1
ATOM 3167 C CA . LEU B 1 80 ? -15.734 0.121 17.109 1 96.5 80 LEU B CA 1
ATOM 3168 C C . LEU B 1 80 ? -15.828 1.123 15.969 1 96.5 80 LEU B C 1
ATOM 3170 O O . LEU B 1 80 ? -15.961 2.326 16.203 1 96.5 80 LEU B O 1
ATOM 3174 N N . ALA B 1 81 ? -15.766 0.621 14.758 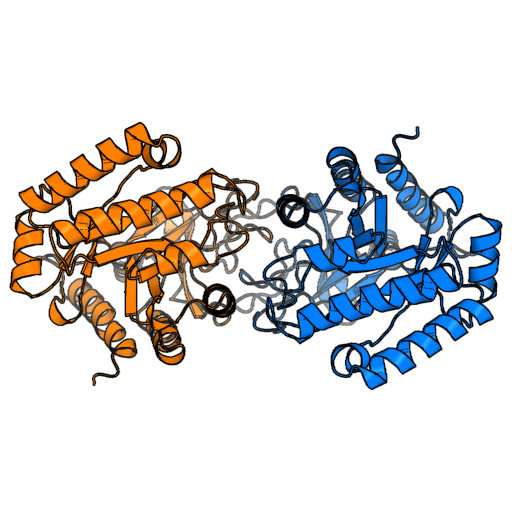1 96.56 81 ALA B N 1
ATOM 3175 C CA . ALA B 1 81 ? -15.859 1.482 13.586 1 96.56 81 ALA B CA 1
ATOM 3176 C C . ALA B 1 81 ? -17.219 2.166 13.516 1 96.56 81 ALA B C 1
ATOM 3178 O O . ALA B 1 81 ? -17.312 3.377 13.297 1 96.56 81 ALA B O 1
ATOM 3179 N N . LEU B 1 82 ? -18.266 1.418 13.734 1 98 82 LEU B N 1
ATOM 3180 C CA . LEU B 1 82 ? -19.625 1.941 13.641 1 98 82 LEU B CA 1
ATOM 3181 C C . LEU B 1 82 ? -19.938 2.887 14.797 1 98 82 LEU B C 1
ATOM 3183 O O . LEU B 1 82 ? -20.625 3.889 14.617 1 98 82 LEU B O 1
ATOM 3187 N N . ASN B 1 83 ? -19.391 2.553 15.953 1 98.69 83 ASN B N 1
ATOM 3188 C CA . ASN B 1 83 ? -19.578 3.408 17.125 1 98.69 83 ASN B CA 1
ATOM 3189 C C . ASN B 1 83 ? -18.859 4.75 16.953 1 98.69 83 ASN B C 1
ATOM 3191 O O . ASN B 1 83 ? -19.344 5.773 17.453 1 98.69 83 ASN B O 1
ATOM 3195 N N . TYR B 1 84 ? -17.75 4.785 16.328 1 98.81 84 TYR B N 1
ATOM 3196 C CA . TYR B 1 84 ? -17.078 6.047 16.047 1 98.81 84 TYR B CA 1
ATOM 3197 C C . TYR B 1 84 ? -17.969 6.961 15.211 1 98.81 84 TYR B C 1
ATOM 3199 O O . TYR B 1 84 ? -18.094 8.148 15.508 1 98.81 84 TYR B O 1
ATOM 3207 N N . THR B 1 85 ? -18.609 6.371 14.219 1 98.81 85 THR B N 1
ATOM 3208 C CA . THR B 1 85 ? -19.547 7.121 13.391 1 98.81 85 THR B CA 1
ATOM 3209 C C . THR B 1 85 ? -20.719 7.629 14.227 1 98.81 85 THR B C 1
ATOM 3211 O O . THR B 1 85 ? -21.125 8.789 14.094 1 98.81 85 THR B O 1
ATOM 3214 N N . ALA B 1 86 ? -21.219 6.793 15.07 1 98.81 86 ALA B N 1
ATOM 3215 C CA . ALA B 1 86 ? -22.312 7.188 15.945 1 98.81 86 ALA B CA 1
ATOM 3216 C C . ALA B 1 86 ? -21.906 8.344 16.859 1 98.81 86 ALA B C 1
ATOM 3218 O O . ALA B 1 86 ? -22.688 9.281 17.062 1 98.81 86 ALA B O 1
ATOM 3219 N N . LEU B 1 87 ? -20.688 8.227 17.375 1 98.94 87 LEU B N 1
ATOM 3220 C CA . LEU B 1 87 ? -20.188 9.297 18.234 1 98.94 87 LEU B CA 1
ATOM 3221 C C . LEU B 1 87 ? -20.156 10.617 17.469 1 98.94 87 LEU B C 1
ATOM 3223 O O . LEU B 1 87 ? -20.609 11.641 17.984 1 98.94 87 LEU B O 1
ATOM 3227 N N . VAL B 1 88 ? -19.609 10.609 16.281 1 98.94 88 VAL B N 1
ATOM 3228 C CA . VAL B 1 88 ? -19.5 11.82 15.469 1 98.94 88 VAL B CA 1
ATOM 3229 C C . VAL B 1 88 ? -20.891 12.367 15.172 1 98.94 88 VAL B C 1
ATOM 3231 O O . VAL B 1 88 ? -21.141 13.57 15.32 1 98.94 88 VAL B O 1
ATOM 3234 N N . ARG B 1 89 ? -21.812 11.508 14.812 1 98.88 89 ARG B N 1
ATOM 3235 C CA . ARG B 1 89 ? -23.188 11.891 14.492 1 98.88 89 ARG B CA 1
ATOM 3236 C C . ARG B 1 89 ? -23.875 12.516 15.695 1 98.88 89 ARG B C 1
ATOM 3238 O O . ARG B 1 89 ? -24.484 13.586 15.578 1 98.88 89 ARG B O 1
ATOM 3245 N N . ASP B 1 90 ? -23.781 11.852 16.812 1 98.81 90 ASP B N 1
ATOM 3246 C CA . ASP B 1 90 ? -24.422 12.344 18.031 1 98.81 90 ASP B CA 1
ATOM 3247 C C . ASP B 1 90 ? -23.812 13.672 18.469 1 98.81 90 ASP B C 1
ATOM 3249 O O . ASP B 1 90 ? -24.547 14.562 18.922 1 98.81 90 ASP B O 1
ATOM 3253 N N . THR B 1 91 ? -22.531 13.781 18.344 1 98.94 91 THR B N 1
ATOM 3254 C CA . THR B 1 91 ? -21.859 15.031 18.703 1 98.94 91 THR B CA 1
ATOM 3255 C C . THR B 1 91 ? -22.312 16.172 17.781 1 98.94 91 THR B C 1
ATOM 3257 O O . THR B 1 91 ? -22.562 17.281 18.25 1 98.94 91 THR B O 1
ATOM 3260 N N . ALA B 1 92 ? -22.375 15.867 16.5 1 98.88 92 ALA B N 1
ATOM 3261 C CA . ALA B 1 92 ? -22.844 16.859 15.539 1 98.88 92 ALA B CA 1
ATOM 3262 C C . ALA B 1 92 ? -24.219 17.391 15.922 1 98.88 92 ALA B C 1
ATOM 3264 O O . ALA B 1 92 ? -24.453 18.594 15.93 1 98.88 92 ALA B O 1
ATOM 3265 N N . THR B 1 93 ? -25.078 16.516 16.281 1 98.75 93 THR B N 1
ATOM 3266 C CA . THR B 1 93 ? -26.438 16.875 16.656 1 98.75 93 THR B CA 1
ATOM 3267 C C . THR B 1 93 ? -26.422 17.781 17.891 1 98.75 93 THR B C 1
ATOM 3269 O O . THR B 1 93 ? -27.062 18.828 17.906 1 98.75 93 THR B O 1
ATOM 3272 N N . ALA B 1 94 ? -25.688 17.406 18.859 1 98.81 94 ALA B N 1
ATOM 3273 C CA . ALA B 1 94 ? -25.641 18.156 20.109 1 98.81 94 ALA B CA 1
ATOM 3274 C C . ALA B 1 94 ? -25.031 19.547 19.891 1 98.81 94 ALA B C 1
ATOM 3276 O O . ALA B 1 94 ? -25.531 20.547 20.406 1 98.81 94 ALA B O 1
ATOM 3277 N N . MET B 1 95 ? -23.922 19.594 19.141 1 98.75 95 MET B N 1
ATOM 3278 C CA . MET B 1 95 ? -23.234 20.859 18.875 1 98.75 95 MET B CA 1
ATOM 3279 C C . MET B 1 95 ? -24.156 21.812 18.125 1 98.75 95 MET B C 1
ATOM 3281 O O . MET B 1 95 ? -24.141 23.031 18.359 1 98.75 95 MET B O 1
ATOM 3285 N N . ARG B 1 96 ? -24.953 21.297 17.281 1 98.38 96 ARG B N 1
ATOM 3286 C CA . ARG B 1 96 ? -25.797 22.125 16.438 1 98.38 96 ARG B CA 1
ATOM 3287 C C . ARG B 1 96 ? -27.031 22.609 17.203 1 98.38 96 ARG B C 1
ATOM 3289 O O . ARG B 1 96 ? -27.703 23.547 16.766 1 98.38 96 ARG B O 1
ATOM 3296 N N . GLN B 1 97 ? -27.359 21.938 18.234 1 98.12 97 GLN B N 1
ATOM 3297 C CA . GLN B 1 97 ? -28.359 22.5 19.141 1 98.12 97 GLN B CA 1
ATOM 3298 C C . GLN B 1 97 ? -27.844 23.766 19.828 1 98.12 97 GLN B C 1
ATOM 3300 O O . GLN B 1 97 ? -28.609 24.688 20.094 1 98.12 97 GLN B O 1
ATOM 3305 N N . LEU B 1 98 ? -26.578 23.75 20.062 1 97.12 98 LEU B N 1
ATOM 3306 C CA . LEU B 1 98 ? -25.938 24.922 20.656 1 97.12 98 LEU B CA 1
ATOM 3307 C C . LEU B 1 98 ? -25.688 26 19.609 1 97.12 98 LEU B C 1
ATOM 3309 O O . LEU B 1 98 ? -25.938 27.172 19.859 1 97.12 98 LEU B O 1
ATOM 3313 N N . ASN B 1 99 ? -25.172 25.656 18.516 1 97.5 99 ASN B N 1
ATOM 3314 C CA . ASN B 1 99 ? -24.828 26.484 17.359 1 97.5 99 ASN B CA 1
ATOM 3315 C C . ASN B 1 99 ? -25.203 25.812 16.047 1 97.5 99 ASN B C 1
ATOM 3317 O O . ASN B 1 99 ? -24.5 24.906 15.586 1 97.5 99 ASN B O 1
ATOM 3321 N N . PRO B 1 100 ? -26.266 26.25 15.414 1 97.62 100 PRO B N 1
ATOM 3322 C CA . PRO B 1 100 ? -26.75 25.594 14.203 1 97.62 100 PRO B CA 1
ATOM 3323 C C . PRO B 1 100 ? -25.703 25.547 13.094 1 97.62 100 PRO B C 1
ATOM 3325 O O . PRO B 1 100 ? -25.828 24.781 12.141 1 97.62 100 PRO B O 1
ATOM 3328 N N . HIS B 1 101 ? -24.688 26.281 13.195 1 97.12 101 HIS B N 1
ATOM 3329 C CA . HIS B 1 101 ? -23.656 26.344 12.164 1 97.12 101 HIS B CA 1
ATOM 3330 C C . HIS B 1 101 ? -22.359 25.688 12.633 1 97.12 101 HIS B C 1
ATOM 3332 O O . HIS B 1 101 ? -21.312 25.875 12.016 1 97.12 101 HIS B O 1
ATOM 3338 N N . ALA B 1 102 ? -22.422 24.922 13.68 1 98.5 102 ALA B N 1
ATOM 3339 C CA . ALA B 1 102 ? -21.234 24.266 14.211 1 98.5 102 ALA B CA 1
ATOM 3340 C C . ALA B 1 102 ? -20.594 23.375 13.148 1 98.5 102 ALA B C 1
ATOM 3342 O O . ALA B 1 102 ? -21.281 22.656 12.43 1 98.5 102 ALA B O 1
ATOM 3343 N N . LYS B 1 103 ? -19.281 23.469 13.047 1 98.62 103 LYS B N 1
ATOM 3344 C CA . LYS B 1 103 ? -18.516 22.688 12.078 1 98.62 103 LYS B CA 1
ATOM 3345 C C . LYS B 1 103 ? -17.953 21.422 12.719 1 98.62 103 LYS B C 1
ATOM 3347 O O . LYS B 1 103 ? -17.281 21.484 13.742 1 98.62 103 LYS B O 1
ATOM 3352 N N . ILE B 1 104 ? -18.312 20.297 12.094 1 98.88 104 ILE B N 1
ATOM 3353 C CA . ILE B 1 104 ? -17.828 18.984 12.516 1 98.88 104 ILE B CA 1
ATOM 3354 C C . ILE B 1 104 ? -16.844 18.438 11.484 1 98.88 104 ILE B C 1
ATOM 3356 O O . ILE B 1 104 ? -17.188 18.312 10.305 1 98.88 104 ILE B O 1
ATOM 3360 N N . SER B 1 105 ? -15.617 18.188 11.914 1 98.88 105 SER B N 1
ATOM 3361 C CA . SER B 1 105 ? -14.641 17.625 10.992 1 98.88 105 SER B CA 1
ATOM 3362 C C . SER B 1 105 ? -13.984 16.375 11.578 1 98.88 105 SER B C 1
ATOM 3364 O O . SER B 1 105 ? -13.898 16.234 12.805 1 98.88 105 SER B O 1
ATOM 3366 N N . VAL B 1 106 ? -13.617 15.477 10.734 1 98.94 106 VAL B N 1
ATOM 3367 C CA . VAL B 1 106 ? -12.938 14.242 11.109 1 98.94 106 VAL B CA 1
ATOM 3368 C C . VAL B 1 106 ? -11.656 14.086 10.297 1 98.94 106 VAL B C 1
ATOM 3370 O O . VAL B 1 106 ? -11.672 14.164 9.062 1 98.94 106 VAL B O 1
ATOM 3373 N N . ASP B 1 107 ? -10.531 13.938 11.039 1 98.75 107 ASP B N 1
ATOM 3374 C CA . ASP B 1 107 ? -9.289 13.562 10.375 1 98.75 107 ASP B CA 1
ATOM 3375 C C . ASP B 1 107 ? -9.297 12.078 10 1 98.75 107 ASP B C 1
ATOM 3377 O O . ASP B 1 107 ? -9.617 11.227 10.828 1 98.75 107 ASP B O 1
ATOM 3381 N N . VAL B 1 108 ? -9.023 11.82 8.75 1 98.69 108 VAL B N 1
ATOM 3382 C CA . VAL B 1 108 ? -9.023 10.445 8.25 1 98.69 108 VAL B CA 1
ATOM 3383 C C . VAL B 1 108 ? -7.68 10.133 7.602 1 98.69 108 VAL B C 1
ATOM 3385 O O . VAL B 1 108 ? -6.969 11.047 7.164 1 98.69 108 VAL B O 1
ATOM 3388 N N . PRO B 1 109 ? -7.301 8.852 7.562 1 98.12 109 PRO B N 1
ATOM 3389 C CA . PRO B 1 109 ? -6.02 8.5 6.941 1 98.12 109 PRO B CA 1
ATOM 3390 C C . PRO B 1 109 ? -5.965 8.859 5.457 1 98.12 109 PRO B C 1
ATOM 3392 O O . PRO B 1 109 ? -6.98 9.242 4.875 1 98.12 109 PRO B O 1
ATOM 3395 N N . TRP B 1 110 ? -4.777 8.727 4.902 1 97.81 110 TRP B N 1
ATOM 3396 C CA . TRP B 1 110 ? -4.555 9.18 3.533 1 97.81 110 TRP B CA 1
ATOM 3397 C C . TRP B 1 110 ? -5.332 8.32 2.543 1 97.81 110 TRP B C 1
ATOM 3399 O O . TRP B 1 110 ? -5.531 8.711 1.39 1 97.81 110 TRP B O 1
ATOM 3409 N N . ALA B 1 111 ? -5.793 7.156 3.002 1 96.19 111 ALA B N 1
ATOM 3410 C CA . ALA B 1 111 ? -6.633 6.262 2.211 1 96.19 111 ALA B CA 1
ATOM 3411 C C . ALA B 1 111 ? -7.609 5.496 3.102 1 96.19 111 ALA B C 1
ATOM 3413 O O . ALA B 1 111 ? -7.324 5.254 4.277 1 96.19 111 ALA B O 1
ATOM 3414 N N . PRO B 1 112 ? -8.727 5.082 2.564 1 94.94 112 PRO B N 1
ATOM 3415 C CA . PRO B 1 112 ? -9.766 4.496 3.408 1 94.94 112 PRO B CA 1
ATOM 3416 C C . PRO B 1 112 ? -9.547 3.01 3.674 1 94.94 112 PRO B C 1
ATOM 3418 O O . PRO B 1 112 ? -10.211 2.428 4.539 1 94.94 112 PRO B O 1
ATOM 3421 N N . PHE B 1 113 ? -8.57 2.383 2.955 1 88.44 113 PHE B N 1
ATOM 3422 C CA . PHE B 1 113 ? -8.43 0.942 3.129 1 88.44 113 PHE B CA 1
ATOM 3423 C C . PHE B 1 113 ? -6.988 0.578 3.469 1 88.44 113 PHE B C 1
ATOM 3425 O O . PHE B 1 113 ? -6.051 1.098 2.859 1 88.44 113 PHE B O 1
ATOM 3432 N N . GLY B 1 114 ? -6.824 -0.206 4.48 1 77.94 114 GLY B N 1
ATOM 3433 C CA . GLY B 1 114 ? -5.562 -0.873 4.75 1 77.94 114 GLY B CA 1
ATOM 3434 C C . GLY B 1 114 ? -4.516 0.048 5.352 1 77.94 114 GLY B C 1
ATOM 3435 O O . GLY B 1 114 ? -3.326 -0.273 5.352 1 77.94 114 GLY B O 1
ATOM 3436 N N . ASN B 1 115 ? -5.004 1.14 5.816 1 89.06 115 ASN B N 1
ATOM 3437 C CA . ASN B 1 115 ? -4.035 2.057 6.406 1 89.06 115 ASN B CA 1
ATOM 3438 C C . ASN B 1 115 ? -3.889 1.829 7.91 1 89.06 115 ASN B C 1
ATOM 3440 O O . ASN B 1 115 ? -4.625 2.418 8.703 1 89.06 115 ASN B O 1
ATOM 3444 N N . ASP B 1 116 ? -2.92 1.019 8.203 1 91.12 116 ASP B N 1
ATOM 3445 C CA . ASP B 1 116 ? -2.488 0.707 9.562 1 91.12 116 ASP B CA 1
ATOM 3446 C C . ASP B 1 116 ? -3.662 0.225 10.414 1 91.12 116 ASP B C 1
ATOM 3448 O O . ASP B 1 116 ? -3.764 0.573 11.594 1 91.12 116 ASP B O 1
ATOM 3452 N N . GLY B 1 117 ? -4.621 -0.343 9.805 1 90.94 117 GLY B N 1
ATOM 3453 C CA . GLY B 1 117 ? -5.711 -1.007 10.508 1 90.94 117 GLY B CA 1
ATOM 3454 C C . GLY B 1 117 ? -6.906 -0.103 10.742 1 90.94 117 GLY B C 1
ATOM 3455 O O . GLY B 1 117 ? -7.898 -0.522 11.344 1 90.94 117 GLY B O 1
ATOM 3456 N N . ARG B 1 118 ? -6.859 1.099 10.32 1 95.19 118 ARG B N 1
ATOM 3457 C CA . ARG B 1 118 ? -7.961 2.035 10.508 1 95.19 118 ARG B CA 1
ATOM 3458 C C . ARG B 1 118 ? -9.008 1.882 9.414 1 95.19 118 ARG B C 1
ATOM 3460 O O . ARG B 1 118 ? -9.008 2.635 8.438 1 95.19 118 ARG B O 1
ATOM 3467 N N . ASP B 1 119 ? -9.82 0.936 9.625 1 93.94 119 ASP B N 1
ATOM 3468 C CA . ASP B 1 119 ? -10.891 0.664 8.672 1 93.94 119 ASP B CA 1
ATOM 3469 C C . ASP B 1 119 ? -12.242 1.128 9.219 1 93.94 119 ASP B C 1
ATOM 3471 O O . ASP B 1 119 ? -13.086 0.307 9.586 1 93.94 119 ASP B O 1
ATOM 3475 N N . TYR B 1 120 ? -12.422 2.424 9.172 1 97.12 120 TYR B N 1
ATOM 3476 C CA . TYR B 1 120 ? -13.625 3.041 9.727 1 97.12 120 TYR B CA 1
ATOM 3477 C C . TYR B 1 120 ? -14.75 3.062 8.695 1 97.12 120 TYR B C 1
ATOM 3479 O O . TYR B 1 120 ? -14.578 2.58 7.57 1 97.12 120 TYR B O 1
ATOM 3487 N N . ASP B 1 121 ? -15.898 3.455 9.164 1 97 121 ASP B N 1
ATOM 3488 C CA . ASP B 1 121 ? -17.047 3.705 8.305 1 97 121 ASP B CA 1
ATOM 3489 C C . ASP B 1 121 ? -16.953 5.078 7.641 1 97 121 ASP B C 1
ATOM 3491 O O . ASP B 1 121 ? -17.688 6 8 1 97 121 ASP B O 1
ATOM 3495 N N . TYR B 1 122 ? -16.188 5.141 6.609 1 98 122 TYR B N 1
ATOM 3496 C CA . TYR B 1 122 ? -15.828 6.441 6.051 1 98 122 TYR B CA 1
ATOM 3497 C C . TYR B 1 122 ? -17.031 7.086 5.367 1 98 122 TYR B C 1
ATOM 3499 O O . TYR B 1 122 ? -17.172 8.312 5.363 1 98 122 TYR B O 1
ATOM 3507 N N . VAL B 1 123 ? -17.859 6.289 4.766 1 97.62 123 VAL B N 1
ATOM 3508 C CA . VAL B 1 123 ? -19.078 6.832 4.168 1 97.62 123 VAL B CA 1
ATOM 3509 C C . VAL B 1 123 ? -19.984 7.398 5.258 1 97.62 123 VAL B C 1
ATOM 3511 O O . VAL B 1 123 ? -20.5 8.508 5.129 1 97.62 123 VAL B O 1
ATOM 3514 N N . GLY B 1 124 ? -20.109 6.645 6.32 1 98.62 124 GLY B N 1
ATOM 3515 C CA . GLY B 1 124 ? -20.891 7.125 7.457 1 98.62 124 GLY B CA 1
ATOM 3516 C C . GLY B 1 124 ? -20.281 8.352 8.109 1 98.62 124 GLY B C 1
ATOM 3517 O O . GLY B 1 124 ? -21 9.273 8.492 1 98.62 124 GLY B O 1
ATOM 3518 N N . LEU B 1 125 ? -18.969 8.391 8.242 1 98.88 125 LEU B N 1
ATOM 3519 C CA . LEU B 1 125 ? -18.281 9.539 8.812 1 98.88 125 LEU B CA 1
ATOM 3520 C C . LEU B 1 125 ? -18.484 10.781 7.949 1 98.88 125 LEU B C 1
ATOM 3522 O O . LEU B 1 125 ? -18.703 11.875 8.469 1 98.88 125 LEU B O 1
ATOM 3526 N N . ALA B 1 126 ? -18.406 10.531 6.672 1 98.81 126 ALA B N 1
ATOM 3527 C CA . ALA B 1 126 ? -18.625 11.641 5.75 1 98.81 126 ALA B CA 1
ATOM 3528 C C . ALA B 1 126 ? -20.047 12.195 5.883 1 98.81 126 ALA B C 1
ATOM 3530 O O . ALA B 1 126 ? -20.266 13.406 5.785 1 98.81 126 ALA B O 1
ATOM 3531 N N . ALA B 1 127 ? -20.984 11.352 6.094 1 98.69 127 ALA B N 1
ATOM 3532 C CA . ALA B 1 127 ? -22.375 11.773 6.25 1 98.69 127 ALA B CA 1
ATOM 3533 C C . ALA B 1 127 ? -22.578 12.5 7.574 1 98.69 127 ALA B C 1
ATOM 3535 O O . ALA B 1 127 ? -23.359 13.453 7.648 1 98.69 127 ALA B O 1
ATOM 3536 N N . ALA B 1 128 ? -21.859 12.094 8.57 1 98.75 128 ALA B N 1
ATOM 3537 C CA . ALA B 1 128 ? -22.062 12.617 9.914 1 98.75 128 ALA B CA 1
ATOM 3538 C C . ALA B 1 128 ? -21.328 13.938 10.109 1 98.75 128 ALA B C 1
ATOM 3540 O O . ALA B 1 128 ? -21.734 14.766 10.93 1 98.75 128 ALA B O 1
ATOM 3541 N N . ALA B 1 129 ? -20.266 14.141 9.344 1 98.81 129 ALA B N 1
ATOM 3542 C CA . ALA B 1 129 ? -19.422 15.32 9.516 1 98.81 129 ALA B CA 1
ATOM 3543 C C . ALA B 1 129 ? -19.609 16.312 8.375 1 98.81 129 ALA B C 1
ATOM 3545 O O . ALA B 1 129 ? -20.234 15.977 7.355 1 98.81 129 ALA B O 1
ATOM 3546 N N . ASP B 1 130 ? -19.125 17.516 8.594 1 98.69 130 ASP B N 1
ATOM 3547 C CA . ASP B 1 130 ? -19.125 18.516 7.52 1 98.69 130 ASP B CA 1
ATOM 3548 C C . ASP B 1 130 ? -17.953 18.266 6.562 1 98.69 130 ASP B C 1
ATOM 3550 O O . ASP B 1 130 ? -18.078 18.5 5.355 1 98.69 130 ASP B O 1
ATOM 3554 N N . ARG B 1 131 ? -16.859 17.828 7.176 1 98.5 131 ARG B N 1
ATOM 3555 C CA . ARG B 1 131 ? -15.633 17.672 6.402 1 98.5 131 ARG B CA 1
ATOM 3556 C C . ARG B 1 131 ? -14.836 16.453 6.879 1 98.5 131 ARG B C 1
ATOM 3558 O O . ARG B 1 131 ? -14.805 16.156 8.078 1 98.5 131 ARG B O 1
ATOM 3565 N N . LEU B 1 132 ? -14.281 15.797 5.922 1 98.88 132 LEU B N 1
ATOM 3566 C CA . LEU B 1 132 ? -13.195 14.867 6.191 1 98.88 132 LEU B CA 1
ATOM 3567 C C . LEU B 1 132 ? -11.852 15.484 5.828 1 98.88 132 LEU B C 1
ATOM 3569 O O . LEU B 1 132 ? -11.648 15.93 4.695 1 98.88 132 LEU B O 1
ATOM 3573 N N . PHE B 1 133 ? -11 15.633 6.824 1 98.81 133 PHE B N 1
ATOM 3574 C CA . PHE B 1 133 ? -9.625 16.094 6.633 1 98.81 133 PHE B CA 1
ATOM 3575 C C . PHE B 1 133 ? -8.703 14.914 6.328 1 98.81 133 PHE B C 1
ATOM 3577 O O . PHE B 1 133 ? -8.328 14.164 7.227 1 98.81 133 PHE B O 1
ATOM 3584 N N . VAL B 1 134 ? -8.344 14.711 5.055 1 98.88 134 VAL B N 1
ATOM 3585 C CA . VAL B 1 134 ? -7.531 13.578 4.625 1 98.88 134 VAL B CA 1
ATOM 3586 C C . VAL B 1 134 ? -6.062 13.844 4.941 1 98.88 134 VAL B C 1
ATOM 3588 O O . VAL B 1 134 ? -5.453 14.758 4.379 1 98.88 134 VAL B O 1
ATOM 3591 N N . MET B 1 135 ? -5.516 13.055 5.789 1 98.62 135 MET B N 1
ATOM 3592 C CA . MET B 1 135 ? -4.145 13.258 6.246 1 98.62 135 MET B CA 1
ATOM 3593 C C . MET B 1 135 ? -3.148 12.672 5.254 1 98.62 135 MET B C 1
ATOM 3595 O O . MET B 1 135 ? -2.529 11.641 5.523 1 98.62 135 MET B O 1
ATOM 3599 N N . SER B 1 136 ? -2.977 13.375 4.156 1 98.12 136 SER B N 1
ATOM 3600 C CA . SER B 1 136 ? -2.098 12.922 3.086 1 98.12 136 SER B CA 1
ATOM 3601 C C . SER B 1 136 ? -0.631 13.125 3.449 1 98.12 136 SER B C 1
ATOM 3603 O O . SER B 1 136 ? 0.126 13.727 2.682 1 98.12 136 SER B O 1
ATOM 3605 N N . TYR B 1 137 ? -0.246 12.703 4.625 1 97.62 137 TYR B N 1
ATOM 3606 C CA . TYR B 1 137 ? 1.12 12.758 5.137 1 97.62 137 TYR B CA 1
ATOM 3607 C C . TYR B 1 137 ? 1.416 11.562 6.031 1 97.62 137 TYR B C 1
ATOM 3609 O O . TYR B 1 137 ? 0.538 10.734 6.277 1 97.62 137 TYR B O 1
ATOM 3617 N N . ASP B 1 138 ? 2.703 11.391 6.352 1 97.25 138 ASP B N 1
ATOM 3618 C CA . ASP B 1 138 ? 3.186 10.258 7.133 1 97.25 138 ASP B CA 1
ATOM 3619 C C . ASP B 1 138 ? 2.863 8.938 6.441 1 97.25 138 ASP B C 1
ATOM 3621 O O . ASP B 1 138 ? 2.484 7.965 7.094 1 97.25 138 ASP B O 1
ATOM 3625 N N . MET B 1 139 ? 3.037 8.961 5.168 1 97.31 139 MET B N 1
ATOM 3626 C CA . MET B 1 139 ? 2.654 7.797 4.375 1 97.31 139 MET B CA 1
ATOM 3627 C C . MET B 1 139 ? 3.754 6.742 4.387 1 97.31 139 MET B C 1
ATOM 3629 O O . MET B 1 139 ? 3.57 5.641 3.867 1 97.31 139 MET B O 1
ATOM 3633 N N . GLN B 1 140 ? 4.898 7.059 5.066 1 97.75 140 GLN B N 1
ATOM 3634 C CA . GLN B 1 140 ? 5.941 6.082 5.363 1 97.75 140 GLN B CA 1
ATOM 3635 C C . GLN B 1 140 ? 5.703 5.414 6.715 1 97.75 140 GLN B C 1
ATOM 3637 O O . GLN B 1 140 ? 6.59 4.742 7.246 1 97.75 140 GLN B O 1
ATOM 3642 N N . ALA B 1 141 ? 4.555 5.531 7.199 1 97.25 141 ALA B N 1
ATOM 3643 C CA . ALA B 1 141 ? 4.242 4.855 8.461 1 97.25 141 ALA B CA 1
ATOM 3644 C C . ALA B 1 141 ? 4.344 3.34 8.305 1 97.25 141 ALA B C 1
ATOM 3646 O O . ALA B 1 141 ? 4.594 2.627 9.281 1 97.25 141 ALA B O 1
ATOM 3647 N N . GLN B 1 142 ? 4.121 2.855 7.105 1 96.5 142 GLN B N 1
ATOM 3648 C CA . GLN B 1 142 ? 4.309 1.438 6.805 1 96.5 142 GLN B CA 1
ATOM 3649 C C . GLN B 1 142 ? 5.102 1.249 5.516 1 96.5 142 GLN B C 1
ATOM 3651 O O . GLN B 1 142 ? 4.668 1.673 4.441 1 96.5 142 GLN B O 1
ATOM 3656 N N . ILE B 1 143 ? 6.227 0.633 5.656 1 97.75 143 ILE B N 1
ATOM 3657 C CA . ILE B 1 143 ? 7.133 0.399 4.535 1 97.75 143 ILE B CA 1
ATOM 3658 C C . ILE B 1 143 ? 7.324 -1.102 4.332 1 97.75 143 ILE B C 1
ATOM 3660 O O . ILE B 1 143 ? 8.016 -1.759 5.113 1 97.75 143 ILE B O 1
ATOM 3664 N N . PHE B 1 144 ? 6.781 -1.637 3.238 1 96.25 144 PHE B N 1
ATOM 3665 C CA . PHE B 1 144 ? 6.836 -3.08 3.039 1 96.25 144 PHE B CA 1
ATOM 3666 C C . PHE B 1 144 ? 7.949 -3.449 2.066 1 96.25 144 PHE B C 1
ATOM 3668 O O . PHE B 1 144 ? 8.328 -4.617 1.961 1 96.25 144 PHE B O 1
ATOM 3675 N N . GLY B 1 145 ? 8.5 -2.408 1.347 1 96.94 145 GLY B N 1
ATOM 3676 C CA . GLY B 1 145 ? 9.656 -2.619 0.487 1 96.94 145 GLY B CA 1
ATOM 3677 C C . GLY B 1 145 ? 10.977 -2.479 1.217 1 96.94 145 GLY B C 1
ATOM 3678 O O . GLY B 1 145 ? 11.109 -2.92 2.359 1 96.94 145 GLY B O 1
ATOM 3679 N N . ARG B 1 146 ? 11.953 -1.951 0.492 1 98.12 146 ARG B N 1
ATOM 3680 C CA . ARG B 1 146 ? 13.227 -1.685 1.162 1 98.12 146 ARG B CA 1
ATOM 3681 C C . ARG B 1 146 ? 13.055 -0.648 2.268 1 98.12 146 ARG B C 1
ATOM 3683 O O . ARG B 1 146 ? 12.367 0.358 2.082 1 98.12 146 ARG B O 1
ATOM 3690 N N . CYS B 1 147 ? 13.617 -0.953 3.41 1 98.56 147 CYS B N 1
ATOM 3691 C CA . CYS B 1 147 ? 13.523 -0.028 4.535 1 98.56 147 CYS B CA 1
ATOM 3692 C C . CYS B 1 147 ? 14.438 1.175 4.328 1 98.56 147 CYS B C 1
ATOM 3694 O O . CYS B 1 147 ? 15.578 1.188 4.805 1 98.56 147 CYS B O 1
ATOM 3696 N N . ALA B 1 148 ? 13.938 2.178 3.609 1 98.81 148 ALA B N 1
ATOM 3697 C CA . ALA B 1 148 ? 14.711 3.346 3.205 1 98.81 148 ALA B CA 1
ATOM 3698 C C . ALA B 1 148 ? 13.898 4.629 3.359 1 98.81 148 ALA B C 1
ATOM 3700 O O . ALA B 1 148 ? 12.672 4.605 3.266 1 98.81 148 ALA B O 1
ATOM 3701 N N . ALA B 1 149 ? 14.578 5.695 3.621 1 98.88 149 ALA B N 1
ATOM 3702 C CA . ALA B 1 149 ? 13.938 7.012 3.641 1 98.88 149 ALA B CA 1
ATOM 3703 C C . ALA B 1 149 ? 13.336 7.352 2.281 1 98.88 149 ALA B C 1
ATOM 3705 O O . ALA B 1 149 ? 13.938 7.062 1.241 1 98.88 149 ALA B O 1
ATOM 3706 N N . ALA B 1 150 ? 12.164 7.867 2.293 1 98.81 150 ALA B N 1
ATOM 3707 C CA . ALA B 1 150 ? 11.445 8.352 1.119 1 98.81 150 ALA B CA 1
ATOM 3708 C C . ALA B 1 150 ? 10.469 9.461 1.497 1 98.81 150 ALA B C 1
ATOM 3710 O O . ALA B 1 150 ? 10.375 9.852 2.664 1 98.81 150 ALA B O 1
ATOM 3711 N N . ALA B 1 151 ? 9.836 9.938 0.462 1 98.69 151 ALA B N 1
ATOM 3712 C CA . ALA B 1 151 ? 8.852 10.984 0.716 1 98.69 151 ALA B CA 1
ATOM 3713 C C . ALA B 1 151 ? 7.719 10.469 1.602 1 98.69 151 ALA B C 1
ATOM 3715 O O . ALA B 1 151 ? 7.207 9.367 1.389 1 98.69 151 ALA B O 1
ATOM 3716 N N . ASN B 1 152 ? 7.348 11.289 2.566 1 98.06 152 ASN B N 1
ATOM 3717 C CA . ASN B 1 152 ? 6.27 10.906 3.471 1 98.06 152 ASN B CA 1
ATOM 3718 C C . ASN B 1 152 ? 4.91 11.344 2.939 1 98.06 152 ASN B C 1
ATOM 3720 O O . ASN B 1 152 ? 3.877 11.062 3.551 1 98.06 152 ASN B O 1
ATOM 3724 N N . SER B 1 153 ? 4.91 12.016 1.846 1 98.12 153 SER B N 1
ATOM 3725 C CA . SER B 1 153 ? 3.691 12.445 1.166 1 98.12 153 SER B CA 1
ATOM 3726 C C . SER B 1 153 ? 3.863 12.406 -0.349 1 98.12 153 SER B C 1
ATOM 3728 O O . SER B 1 153 ? 3.594 13.398 -1.031 1 98.12 153 SER B O 1
ATOM 3730 N N . PRO B 1 154 ? 4.199 11.273 -0.905 1 98.56 154 PRO B N 1
ATOM 3731 C CA . PRO B 1 154 ? 4.395 11.234 -2.357 1 98.56 154 PRO B CA 1
ATOM 3732 C C . PRO B 1 154 ? 3.1 11.469 -3.133 1 98.56 154 PRO B C 1
ATOM 3734 O O . PRO B 1 154 ? 2.078 10.836 -2.842 1 98.56 154 PRO B O 1
ATOM 3737 N N . LEU B 1 155 ? 3.154 12.328 -4.117 1 98.75 155 LEU B N 1
ATOM 3738 C CA . LEU B 1 155 ? 1.971 12.836 -4.805 1 98.75 155 LEU B CA 1
ATOM 3739 C C . LEU B 1 155 ? 1.18 11.695 -5.438 1 98.75 155 LEU B C 1
ATOM 3741 O O . LEU B 1 155 ? -0.044 11.633 -5.297 1 98.75 155 LEU B O 1
ATOM 3745 N N . PRO B 1 156 ? 1.8 10.688 -6.113 1 98.25 156 PRO B N 1
ATOM 3746 C CA . PRO B 1 156 ? 1.005 9.617 -6.73 1 98.25 156 PRO B CA 1
ATOM 3747 C C . PRO B 1 156 ? 0.239 8.789 -5.703 1 98.25 156 PRO B C 1
ATOM 3749 O O . PRO B 1 156 ? -0.863 8.312 -5.988 1 98.25 156 PRO B O 1
ATOM 3752 N N . GLN B 1 157 ? 0.85 8.633 -4.582 1 97 157 GLN B N 1
ATOM 3753 C CA . GLN B 1 157 ? 0.176 7.871 -3.533 1 97 157 GLN B CA 1
ATOM 3754 C C . GLN B 1 157 ? -0.978 8.672 -2.932 1 97 157 GLN B C 1
ATOM 3756 O O . GLN B 1 157 ? -2.01 8.102 -2.568 1 97 157 GLN B O 1
ATOM 3761 N N . ILE B 1 158 ? -0.795 10.008 -2.799 1 98.5 158 ILE B N 1
ATOM 3762 C CA . ILE B 1 158 ? -1.895 10.875 -2.391 1 98.5 158 ILE B CA 1
ATOM 3763 C C . ILE B 1 158 ? -3.068 10.711 -3.354 1 98.5 158 ILE B C 1
ATOM 3765 O O . ILE B 1 158 ? -4.207 10.508 -2.928 1 98.5 158 ILE B O 1
ATOM 3769 N N . LEU B 1 159 ? -2.754 10.773 -4.605 1 97.5 159 LEU B N 1
ATOM 3770 C CA . LEU B 1 159 ? -3.791 10.641 -5.625 1 97.5 159 LEU B CA 1
ATOM 3771 C C . LEU B 1 159 ? -4.504 9.297 -5.5 1 97.5 159 LEU B C 1
ATOM 3773 O O . LEU B 1 159 ? -5.734 9.242 -5.559 1 97.5 159 LEU B O 1
ATOM 3777 N N . LYS B 1 160 ? -3.752 8.258 -5.293 1 95.31 160 LYS B N 1
ATOM 3778 C CA . LYS B 1 160 ? -4.332 6.934 -5.109 1 95.31 160 LYS B CA 1
ATOM 3779 C C . LYS B 1 160 ? -5.309 6.918 -3.938 1 95.31 160 LYS B C 1
ATOM 3781 O O . LYS B 1 160 ? -6.434 6.426 -4.062 1 95.31 160 LYS B O 1
ATOM 3786 N N . GLY B 1 161 ? -4.895 7.465 -2.824 1 95.81 161 GLY B N 1
ATOM 3787 C CA . GLY B 1 161 ? -5.715 7.461 -1.625 1 95.81 161 GLY B CA 1
ATOM 3788 C C . GLY B 1 161 ? -6.988 8.273 -1.771 1 95.81 161 GLY B C 1
ATOM 3789 O O . GLY B 1 161 ? -8.078 7.789 -1.461 1 95.81 161 GLY B O 1
ATOM 3790 N N . VAL B 1 162 ? -6.871 9.477 -2.27 1 97.06 162 VAL B N 1
ATOM 3791 C CA . VAL B 1 162 ? -8.031 10.352 -2.344 1 97.06 162 VAL B CA 1
ATOM 3792 C C . VAL B 1 162 ? -9.023 9.812 -3.371 1 97.06 162 VAL B C 1
ATOM 3794 O O . VAL B 1 162 ? -10.242 9.953 -3.207 1 97.06 162 VAL B O 1
ATOM 3797 N N . ARG B 1 163 ? -8.547 9.148 -4.426 1 93.94 163 ARG B N 1
ATOM 3798 C CA . ARG B 1 163 ? -9.445 8.531 -5.398 1 93.94 163 ARG B CA 1
ATOM 3799 C C . ARG B 1 163 ? -10.281 7.43 -4.762 1 93.94 163 ARG B C 1
ATOM 3801 O O . ARG B 1 163 ? -11.445 7.23 -5.121 1 93.94 163 ARG B O 1
ATOM 3808 N N . GLN B 1 164 ? -9.703 6.762 -3.834 1 93.88 164 GLN B N 1
ATOM 3809 C CA . GLN B 1 164 ? -10.453 5.715 -3.15 1 93.88 164 GLN B CA 1
ATOM 3810 C C . GLN B 1 164 ? -11.602 6.305 -2.334 1 93.88 164 GLN B C 1
ATOM 3812 O O . GLN B 1 164 ? -12.688 5.723 -2.264 1 93.88 164 GLN B O 1
ATOM 3817 N N . TYR B 1 165 ? -11.352 7.426 -1.72 1 96.81 165 TYR B N 1
ATOM 3818 C CA . TYR B 1 165 ? -12.445 8.102 -1.023 1 96.81 165 TYR B CA 1
ATOM 3819 C C . TYR B 1 165 ? -13.555 8.492 -1.994 1 96.81 165 TYR B C 1
ATOM 3821 O O . TYR B 1 165 ? -14.742 8.336 -1.688 1 96.81 165 TYR B O 1
ATOM 3829 N N . LEU B 1 166 ? -13.164 8.977 -3.137 1 95.75 166 LEU B N 1
ATOM 3830 C CA . LEU B 1 166 ? -14.141 9.367 -4.148 1 95.75 166 LEU B CA 1
ATOM 3831 C C . LEU B 1 166 ? -14.883 8.148 -4.68 1 95.75 166 LEU B C 1
ATOM 3833 O O . LEU B 1 166 ? -16.094 8.203 -4.895 1 95.75 166 LEU B O 1
ATOM 3837 N N . ASP B 1 167 ? -14.227 7.086 -4.805 1 90.12 167 ASP B N 1
ATOM 3838 C CA . ASP B 1 167 ? -14.82 5.855 -5.324 1 90.12 167 ASP B CA 1
ATOM 3839 C C . ASP B 1 167 ? -15.852 5.293 -4.352 1 90.12 167 ASP B C 1
ATOM 3841 O O . ASP B 1 167 ? -16.75 4.547 -4.754 1 90.12 167 ASP B O 1
ATOM 3845 N N . LEU B 1 168 ? -15.719 5.637 -3.102 1 92.88 168 LEU B N 1
ATOM 3846 C CA . LEU B 1 168 ? -16.688 5.227 -2.098 1 92.88 168 LEU B CA 1
ATOM 3847 C C . LEU B 1 168 ? -17.984 6.039 -2.225 1 92.88 168 LEU B C 1
ATOM 3849 O O . LEU B 1 168 ? -18.953 5.793 -1.506 1 92.88 168 LEU B O 1
ATOM 3853 N N . GLY B 1 169 ? -17.922 7.039 -3.066 1 94.75 169 GLY B N 1
ATOM 3854 C CA . GLY B 1 169 ? -19.094 7.883 -3.268 1 94.75 169 GLY B CA 1
ATOM 3855 C C . GLY B 1 169 ? -19.094 9.117 -2.385 1 94.75 169 GLY B C 1
ATOM 3856 O O . GLY B 1 169 ? -20.109 9.82 -2.295 1 94.75 169 GLY B O 1
ATOM 3857 N N . ILE B 1 170 ? -18.016 9.375 -1.75 1 98.06 170 ILE B N 1
ATOM 3858 C CA . ILE B 1 170 ? -17.922 10.578 -0.926 1 98.06 170 ILE B CA 1
ATOM 3859 C C . ILE B 1 170 ? -17.719 11.797 -1.816 1 98.06 170 ILE B C 1
ATOM 3861 O O . ILE B 1 170 ? -16.797 11.828 -2.635 1 98.06 170 ILE B O 1
ATOM 3865 N N . SER B 1 171 ? -18.531 12.766 -1.643 1 98.31 171 SER B N 1
ATOM 3866 C CA . SER B 1 171 ? -18.453 13.977 -2.455 1 98.31 171 SER B CA 1
ATOM 3867 C C . SER B 1 171 ? -17.141 14.711 -2.219 1 98.31 171 SER B C 1
ATOM 3869 O O . SER B 1 171 ? -16.703 14.867 -1.075 1 98.31 171 SER B O 1
ATOM 3871 N N . PRO B 1 172 ? -16.516 15.18 -3.285 1 98.44 172 PRO B N 1
ATOM 3872 C CA . PRO B 1 172 ? -15.305 15.969 -3.096 1 98.44 172 PRO B CA 1
ATOM 3873 C C . PRO B 1 172 ? -15.531 17.203 -2.227 1 98.44 172 PRO B C 1
ATOM 3875 O O . PRO B 1 172 ? -14.609 17.672 -1.559 1 98.44 172 PRO B O 1
ATOM 3878 N N . SER B 1 173 ? -16.719 17.656 -2.154 1 98.25 173 SER B N 1
ATOM 3879 C CA . SER B 1 173 ? -17.047 18.844 -1.362 1 98.25 173 SER B CA 1
ATOM 3880 C C . SER B 1 173 ? -16.984 18.547 0.132 1 98.25 173 SER B C 1
ATOM 3882 O O . SER B 1 173 ? -17.031 19.453 0.957 1 98.25 173 SER B O 1
ATOM 3884 N N . LYS B 1 174 ? -16.812 17.281 0.477 1 98.44 174 LYS B N 1
ATOM 3885 C CA . LYS B 1 174 ? -16.656 16.875 1.87 1 98.44 174 LYS B CA 1
ATOM 3886 C C . LYS B 1 174 ? -15.188 16.75 2.246 1 98.44 174 LYS B C 1
ATOM 3888 O O . LYS B 1 174 ? -14.852 16.578 3.422 1 98.44 174 LYS B O 1
ATOM 3893 N N . LEU B 1 175 ? -14.32 16.891 1.292 1 98.88 175 LEU B N 1
ATOM 3894 C CA . LEU B 1 175 ? -12.93 16.516 1.521 1 98.88 175 LEU B CA 1
ATOM 3895 C C . LEU B 1 175 ? -12.031 17.734 1.596 1 98.88 175 LEU B C 1
ATOM 3897 O O . LEU B 1 175 ? -12.211 18.688 0.832 1 98.88 175 LEU B O 1
ATOM 3901 N N . ILE B 1 176 ? -11.172 17.766 2.572 1 98.81 176 ILE B N 1
ATOM 3902 C CA . ILE B 1 176 ? -10.047 18.688 2.715 1 98.81 176 ILE B CA 1
ATOM 3903 C C . ILE B 1 176 ? -8.734 17.938 2.537 1 98.81 176 ILE B C 1
ATOM 3905 O O . ILE B 1 176 ? -8.508 16.906 3.182 1 98.81 176 ILE B O 1
ATOM 3909 N N . LEU B 1 177 ? -7.91 18.375 1.617 1 98.81 177 LEU B N 1
ATOM 3910 C CA . LEU B 1 177 ? -6.598 17.75 1.491 1 98.81 177 LEU B CA 1
ATOM 3911 C C . LEU B 1 177 ? -5.637 18.281 2.547 1 98.81 177 LEU B C 1
ATOM 3913 O O . LEU B 1 177 ? -5.23 19.438 2.492 1 98.81 177 LEU B O 1
ATOM 3917 N N . GLY B 1 178 ? -5.305 17.422 3.496 1 98.69 178 GLY B N 1
ATOM 3918 C CA . GLY B 1 178 ? -4.277 17.781 4.461 1 98.69 178 GLY B CA 1
ATOM 3919 C C . GLY B 1 178 ? -2.869 17.578 3.932 1 98.69 178 GLY B C 1
ATOM 3920 O O . GLY B 1 178 ? -2.545 16.531 3.389 1 98.69 178 GLY B O 1
ATOM 3921 N N . VAL B 1 179 ? -2.057 18.594 4.094 1 98.44 179 VAL B N 1
ATOM 3922 C CA . VAL B 1 179 ? -0.668 18.516 3.654 1 98.44 179 VAL B CA 1
ATOM 3923 C C . VAL B 1 179 ? 0.264 18.75 4.84 1 98.44 179 VAL B C 1
ATOM 3925 O O . VAL B 1 179 ? -0.147 19.312 5.859 1 98.44 179 VAL B O 1
ATOM 3928 N N . ALA B 1 180 ? 1.488 18.328 4.707 1 98.06 180 ALA B N 1
ATOM 3929 C CA . ALA B 1 180 ? 2.465 18.469 5.781 1 98.06 180 ALA B CA 1
ATOM 3930 C C . ALA B 1 180 ? 3.258 19.766 5.625 1 98.06 180 ALA B C 1
ATOM 3932 O O . ALA B 1 180 ? 3.824 20.031 4.562 1 98.06 180 ALA B O 1
ATOM 3933 N N . TRP B 1 181 ? 3.279 20.547 6.637 1 98.31 181 TRP B N 1
ATOM 3934 C CA . TRP B 1 181 ? 4.207 21.672 6.723 1 98.31 181 TRP B CA 1
ATOM 3935 C C . TRP B 1 181 ? 5.406 21.312 7.602 1 98.31 181 TRP B C 1
ATOM 3937 O O . TRP B 1 181 ? 5.934 22.172 8.312 1 98.31 181 TRP B O 1
ATOM 3947 N N . TYR B 1 182 ? 5.684 20.094 7.676 1 98.44 182 TYR B N 1
ATOM 3948 C CA . TYR B 1 182 ? 6.852 19.484 8.312 1 98.44 182 TYR B CA 1
ATOM 3949 C C . TYR B 1 182 ? 7.469 18.422 7.41 1 98.44 182 TYR B C 1
ATOM 3951 O O . TYR B 1 182 ? 6.984 18.172 6.305 1 98.44 182 TYR B O 1
ATOM 3959 N N . GLY B 1 183 ? 8.594 17.938 7.871 1 98.62 183 GLY B N 1
ATOM 3960 C CA . GLY B 1 183 ? 9.258 16.844 7.176 1 98.62 183 GLY B CA 1
ATOM 3961 C C . GLY B 1 183 ? 9.781 15.773 8.117 1 98.62 183 GLY B C 1
ATOM 3962 O O . GLY B 1 183 ? 9.469 15.773 9.305 1 98.62 183 GLY B O 1
ATOM 3963 N N . TYR B 1 184 ? 10.461 14.836 7.508 1 98.81 184 TYR B N 1
ATOM 3964 C CA . TYR B 1 184 ? 11.078 13.773 8.281 1 98.81 184 TYR B CA 1
ATOM 3965 C C . TYR B 1 184 ? 12.594 13.789 8.125 1 98.81 184 TYR B C 1
ATOM 3967 O O . TYR B 1 184 ? 13.109 13.992 7.023 1 98.81 184 TYR B O 1
ATOM 3975 N N . ASP B 1 185 ? 13.242 13.703 9.25 1 98.88 185 ASP B N 1
ATOM 3976 C CA . ASP B 1 185 ? 14.695 13.602 9.367 1 98.88 185 ASP B CA 1
ATOM 3977 C C . ASP B 1 185 ? 15.117 12.172 9.719 1 98.88 185 ASP B C 1
ATOM 3979 O O . ASP B 1 185 ? 14.875 11.703 10.836 1 98.88 185 ASP B O 1
ATOM 3983 N N . TYR B 1 186 ? 15.758 11.5 8.695 1 98.94 186 TYR B N 1
ATOM 3984 C CA . TYR B 1 186 ? 16.109 10.094 8.859 1 98.94 186 TYR B CA 1
ATOM 3985 C C . TYR B 1 186 ? 17.609 9.922 9.031 1 98.94 186 TYR B C 1
ATOM 3987 O O . TYR B 1 186 ? 18.391 10.336 8.172 1 98.94 186 TYR B O 1
ATOM 3995 N N . PRO B 1 187 ? 18.078 9.359 10.164 1 98.88 187 PRO B N 1
ATOM 3996 C CA . PRO B 1 187 ? 19.469 8.883 10.18 1 98.88 187 PRO B CA 1
ATOM 3997 C C . PRO B 1 187 ? 19.688 7.695 9.25 1 98.88 187 PRO B C 1
ATOM 3999 O O . PRO B 1 187 ? 18.891 6.758 9.234 1 98.88 187 PRO B O 1
ATOM 4002 N N . CYS B 1 188 ? 20.719 7.727 8.492 1 98.88 188 CYS B N 1
ATOM 4003 C CA . CYS B 1 188 ? 21.016 6.668 7.539 1 98.88 188 CYS B CA 1
ATOM 4004 C C . CYS B 1 188 ? 21.859 5.57 8.18 1 98.88 188 CYS B C 1
ATOM 4006 O O . CYS B 1 188 ? 22.781 5.855 8.953 1 98.88 188 CYS B O 1
ATOM 4008 N N . GLU B 1 189 ? 21.531 4.355 7.855 1 98.5 189 GLU B N 1
ATOM 4009 C CA . GLU B 1 189 ? 22.203 3.184 8.422 1 98.5 189 GLU B CA 1
ATOM 4010 C C . GLU B 1 189 ? 23.203 2.586 7.434 1 98.5 189 GLU B C 1
ATOM 4012 O O . GLU B 1 189 ? 23.172 2.908 6.246 1 98.5 189 GLU B O 1
ATOM 4017 N N . ARG B 1 190 ? 24.094 1.756 8 1 98.06 190 ARG B N 1
ATOM 4018 C CA . ARG B 1 190 ? 24.984 0.952 7.172 1 98.06 190 ARG B CA 1
ATOM 4019 C C . ARG B 1 190 ? 24.188 -0.039 6.324 1 98.06 190 ARG B C 1
ATOM 4021 O O . ARG B 1 190 ? 23.094 -0.461 6.707 1 98.06 190 ARG B O 1
ATOM 4028 N N . ASP B 1 191 ? 24.75 -0.359 5.172 1 96.38 191 ASP B N 1
ATOM 4029 C CA . ASP B 1 191 ? 24.062 -1.32 4.312 1 96.38 191 ASP B CA 1
ATOM 4030 C C . ASP B 1 191 ? 24.359 -2.754 4.754 1 96.38 191 ASP B C 1
ATOM 4032 O O . ASP B 1 191 ? 24.938 -2.975 5.82 1 96.38 191 ASP B O 1
ATOM 4036 N N . GLU B 1 192 ? 23.859 -3.711 3.98 1 93.25 192 GLU B N 1
ATOM 4037 C CA . GLU B 1 192 ? 23.938 -5.121 4.344 1 93.25 192 GLU B CA 1
ATOM 4038 C C . GLU B 1 192 ? 25.391 -5.59 4.453 1 93.25 192 GLU B C 1
ATOM 4040 O O . GLU B 1 192 ? 25.672 -6.605 5.094 1 93.25 192 GLU B O 1
ATOM 4045 N N . HIS B 1 193 ? 26.328 -4.891 3.869 1 93.31 193 HIS B N 1
ATOM 4046 C CA . HIS B 1 193 ? 27.734 -5.25 3.889 1 93.31 193 HIS B CA 1
ATOM 4047 C C . HIS B 1 193 ? 28.484 -4.5 4.984 1 93.31 193 HIS B C 1
ATOM 4049 O O . HIS B 1 193 ? 29.703 -4.609 5.094 1 93.31 193 HIS B O 1
ATOM 4055 N N . GLY B 1 194 ? 27.781 -3.697 5.746 1 95.38 194 GLY B N 1
ATOM 4056 C CA . GLY B 1 194 ? 28.406 -2.934 6.816 1 95.38 194 GLY B CA 1
ATOM 4057 C C . GLY B 1 194 ? 29.016 -1.629 6.344 1 95.38 194 GLY B C 1
ATOM 4058 O O . GLY B 1 194 ? 29.734 -0.968 7.09 1 95.38 194 GLY B O 1
ATOM 4059 N N . THR B 1 195 ? 28.734 -1.265 5.102 1 95.69 195 THR B N 1
ATOM 4060 C CA . THR B 1 195 ? 29.297 -0.042 4.543 1 95.69 195 THR B CA 1
ATOM 4061 C C . THR B 1 195 ? 28.578 1.187 5.086 1 95.69 195 THR B C 1
ATOM 4063 O O . THR B 1 195 ? 27.344 1.261 5.043 1 95.69 195 THR B O 1
ATOM 4066 N N . ALA B 1 196 ? 29.312 2.117 5.613 1 97.38 196 ALA B N 1
ATOM 4067 C CA . ALA B 1 196 ? 28.75 3.357 6.133 1 97.38 196 ALA B CA 1
ATOM 4068 C C . ALA B 1 196 ? 28.25 4.25 5 1 97.38 196 ALA B C 1
ATOM 4070 O O . ALA B 1 196 ? 28.891 4.344 3.949 1 97.38 196 ALA B O 1
ATOM 4071 N N . PRO B 1 197 ? 27.141 4.926 5.242 1 98.12 197 PRO B N 1
ATOM 4072 C CA . PRO B 1 197 ? 26.672 5.848 4.207 1 98.12 197 PRO B CA 1
ATOM 4073 C C . PRO B 1 197 ? 27.594 7.062 4.035 1 98.12 197 PRO B C 1
ATOM 4075 O O . PRO B 1 197 ? 28.094 7.598 5.023 1 98.12 197 PRO B O 1
ATOM 4078 N N . GLU B 1 198 ? 27.797 7.43 2.809 1 97.06 198 GLU B N 1
ATOM 4079 C CA . GLU B 1 198 ? 28.516 8.664 2.52 1 97.06 198 GLU B CA 1
ATOM 4080 C C . GLU B 1 198 ? 27.609 9.883 2.684 1 97.06 198 GLU B C 1
ATOM 4082 O O . GLU B 1 198 ? 26.375 9.758 2.65 1 97.06 198 GLU B O 1
ATOM 4087 N N . ALA B 1 199 ? 28.172 11.047 2.783 1 98 199 ALA B N 1
ATOM 4088 C CA . ALA B 1 199 ? 27.469 12.289 3.078 1 98 199 ALA B CA 1
ATOM 4089 C C . ALA B 1 199 ? 26.453 12.617 1.987 1 98 199 ALA B C 1
ATOM 4091 O O . ALA B 1 199 ? 25.453 13.305 2.24 1 98 199 ALA B O 1
ATOM 4092 N N . HIS B 1 200 ? 26.672 12.094 0.765 1 97.62 200 HIS B N 1
ATOM 4093 C CA . HIS B 1 200 ? 25.781 12.398 -0.352 1 97.62 200 HIS B CA 1
ATOM 4094 C C . HIS B 1 200 ? 25.016 11.172 -0.796 1 97.62 200 HIS B C 1
ATOM 4096 O O . HIS B 1 200 ? 24.531 11.102 -1.934 1 97.62 200 HIS B O 1
ATOM 4102 N N . ILE B 1 201 ? 24.875 10.188 0.127 1 97.94 201 ILE B N 1
ATOM 4103 C CA . ILE B 1 201 ? 24.234 8.93 -0.218 1 97.94 201 ILE B CA 1
ATOM 4104 C C . ILE B 1 201 ? 22.875 9.203 -0.841 1 97.94 201 ILE B C 1
ATOM 4106 O O . ILE B 1 201 ? 22.141 10.086 -0.39 1 97.94 201 ILE B O 1
ATOM 4110 N N . ASP B 1 202 ? 22.5 8.469 -1.891 1 98 202 ASP B N 1
ATOM 4111 C CA . ASP B 1 202 ? 21.219 8.609 -2.566 1 98 202 ASP B CA 1
ATOM 4112 C C . ASP B 1 202 ? 20.109 7.898 -1.795 1 98 202 ASP B C 1
ATOM 4114 O O . ASP B 1 202 ? 19.156 8.531 -1.326 1 98 202 ASP B O 1
ATOM 4118 N N . VAL B 1 203 ? 20.359 6.598 -1.565 1 98.5 203 VAL B N 1
ATOM 4119 C CA . VAL B 1 203 ? 19.359 5.832 -0.831 1 98.5 203 VAL B CA 1
ATOM 4120 C C . VAL B 1 203 ? 19.781 5.684 0.627 1 98.5 203 VAL B C 1
ATOM 4122 O O . VAL B 1 203 ? 20.766 5 0.926 1 98.5 203 VAL B O 1
ATOM 4125 N N . CYS B 1 204 ? 19.078 6.348 1.515 1 98.75 204 CYS B N 1
ATOM 4126 C CA . CYS B 1 204 ? 19.281 6.281 2.957 1 98.75 204 CYS B CA 1
ATOM 4127 C C . CYS B 1 204 ? 18.531 5.109 3.566 1 98.75 204 CYS B C 1
ATOM 4129 O O . CYS B 1 204 ? 17.312 5.176 3.752 1 98.75 204 CYS B O 1
ATOM 4131 N N . LEU B 1 205 ? 19.219 4 3.791 1 98.81 205 LEU B N 1
ATOM 4132 C CA . LEU B 1 205 ? 18.609 2.932 4.574 1 98.81 205 LEU B CA 1
ATOM 4133 C C . LEU B 1 205 ? 18.359 3.383 6.008 1 98.81 205 LEU B C 1
ATOM 4135 O O . LEU B 1 205 ? 19.188 4.09 6.594 1 98.81 205 LEU B O 1
ATOM 4139 N N . ILE B 1 206 ? 17.234 2.99 6.512 1 98.88 206 ILE B N 1
ATOM 4140 C CA . ILE B 1 206 ? 16.906 3.426 7.863 1 98.88 206 ILE B CA 1
ATOM 4141 C C . ILE B 1 206 ? 16.719 2.211 8.766 1 98.88 206 ILE B C 1
ATOM 4143 O O . ILE B 1 206 ? 16.531 1.092 8.281 1 98.88 206 ILE B O 1
ATOM 4147 N N . ARG B 1 207 ? 16.828 2.438 10.07 1 98.38 207 ARG B N 1
ATOM 4148 C CA . ARG B 1 207 ? 16.609 1.364 11.039 1 98.38 207 ARG B CA 1
ATOM 4149 C C . ARG B 1 207 ? 15.188 0.826 10.961 1 98.38 207 ARG B C 1
ATOM 4151 O O . ARG B 1 207 ? 14.227 1.595 10.992 1 98.38 207 ARG B O 1
ATOM 4158 N N . PRO B 1 208 ? 15.055 -0.503 10.844 1 98.56 208 PRO B N 1
ATOM 4159 C CA . PRO B 1 208 ? 13.695 -1.047 10.875 1 98.56 208 PRO B CA 1
ATOM 4160 C C . PRO B 1 208 ? 12.992 -0.817 12.211 1 98.56 208 PRO B C 1
ATOM 4162 O O . PRO B 1 208 ? 13.539 -1.157 13.266 1 98.56 208 PRO B O 1
ATOM 4165 N N . VAL B 1 209 ? 11.898 -0.194 12.203 1 98.69 209 VAL B N 1
ATOM 4166 C CA . VAL B 1 209 ? 11.023 -0.021 13.359 1 98.69 209 VAL B CA 1
ATOM 4167 C C . VAL B 1 209 ? 9.609 -0.494 13.008 1 98.69 209 VAL B C 1
ATOM 4169 O O . VAL B 1 209 ? 8.953 0.078 12.141 1 98.69 209 VAL B O 1
ATOM 4172 N N . GLU B 1 210 ? 9.18 -1.513 13.68 1 97.94 210 GLU B N 1
ATOM 4173 C CA . GLU B 1 210 ? 7.875 -2.109 13.398 1 97.94 210 GLU B CA 1
ATOM 4174 C C . GLU B 1 210 ? 6.742 -1.17 13.805 1 97.94 210 GLU B C 1
ATOM 4176 O O . GLU B 1 210 ? 6.824 -0.496 14.836 1 97.94 210 GLU B O 1
ATOM 4181 N N . TYR B 1 211 ? 5.746 -1.077 13.016 1 97.56 211 TYR B N 1
ATOM 4182 C CA . TYR B 1 211 ? 4.527 -0.341 13.328 1 97.56 211 TYR B CA 1
ATOM 4183 C C . TYR B 1 211 ? 3.303 -1.063 12.773 1 97.56 211 TYR B C 1
ATOM 4185 O O . TYR B 1 211 ? 3.107 -1.132 11.562 1 97.56 211 TYR B O 1
ATOM 4193 N N . ARG B 1 212 ? 2.48 -1.65 13.664 1 95.44 212 ARG B N 1
ATOM 4194 C CA . ARG B 1 212 ? 1.201 -2.293 13.383 1 95.44 212 ARG B CA 1
ATOM 4195 C C . ARG B 1 212 ? 1.344 -3.332 12.273 1 95.44 212 ARG B C 1
ATOM 4197 O O . ARG B 1 212 ? 0.585 -3.318 11.305 1 95.44 212 ARG B O 1
ATOM 4204 N N . GLY B 1 213 ? 2.316 -4.211 12.406 1 94.19 213 GLY B N 1
ATOM 4205 C CA . GLY B 1 213 ? 2.459 -5.355 11.516 1 94.19 213 GLY B CA 1
ATOM 4206 C C . GLY B 1 213 ? 3.4 -5.098 10.359 1 94.19 213 GLY B C 1
ATOM 4207 O O . GLY B 1 213 ? 3.715 -6.012 9.594 1 94.19 213 GLY B O 1
ATOM 4208 N N . CYS B 1 214 ? 3.85 -3.896 10.234 1 97.31 214 CYS B N 1
ATOM 4209 C CA . CYS B 1 214 ? 4.816 -3.555 9.195 1 97.31 214 CYS B CA 1
ATOM 4210 C C . CYS B 1 214 ? 6.223 -3.465 9.766 1 97.31 214 CYS B C 1
ATOM 4212 O O . CYS B 1 214 ? 6.453 -2.76 10.75 1 97.31 214 CYS B O 1
ATOM 4214 N N . PRO B 1 215 ? 7.137 -4.09 9.148 1 98.06 215 PRO B N 1
ATOM 4215 C CA . PRO B 1 215 ? 8.445 -4.25 9.781 1 98.06 215 PRO B CA 1
ATOM 4216 C C . PRO B 1 215 ? 9.273 -2.965 9.773 1 98.06 215 PRO B C 1
ATOM 4218 O O . PRO B 1 215 ? 10.281 -2.873 10.469 1 98.06 215 PRO B O 1
ATOM 4221 N N . CYS B 1 216 ? 8.922 -2.018 8.961 1 98.56 216 CYS B N 1
ATOM 4222 C CA . CYS B 1 216 ? 9.648 -0.762 8.844 1 98.56 216 CYS B CA 1
ATOM 4223 C C . CYS B 1 216 ? 8.695 0.422 8.773 1 98.56 216 CYS B C 1
ATOM 4225 O O . CYS B 1 216 ? 7.602 0.311 8.219 1 98.56 216 CYS B O 1
ATOM 4227 N N . SER B 1 217 ? 9.094 1.537 9.359 1 98.56 217 SER B N 1
ATOM 4228 C CA . SER B 1 217 ? 8.227 2.711 9.414 1 98.56 217 SER B CA 1
ATOM 4229 C C . SER B 1 217 ? 9.039 3.992 9.555 1 98.56 217 SER B C 1
ATOM 4231 O O . SER B 1 217 ? 10.25 3.943 9.797 1 98.56 217 SER B O 1
ATOM 4233 N N . ASP B 1 218 ? 8.406 5.07 9.414 1 98.38 218 ASP B N 1
ATOM 4234 C CA . ASP B 1 218 ? 9.062 6.371 9.523 1 98.38 218 ASP B CA 1
ATOM 4235 C C . ASP B 1 218 ? 9.328 6.723 10.984 1 98.38 218 ASP B C 1
ATOM 4237 O O . ASP B 1 218 ? 9.938 7.754 11.281 1 98.38 218 ASP B O 1
ATOM 4241 N N . ALA B 1 219 ? 8.93 5.801 11.898 1 98.38 219 ALA B N 1
ATOM 4242 C CA . ALA B 1 219 ? 9.297 5.977 13.305 1 98.38 219 ALA B CA 1
ATOM 4243 C C . ALA B 1 219 ? 10.812 5.922 13.492 1 98.38 219 ALA B C 1
ATOM 4245 O O . ALA B 1 219 ? 11.328 6.312 14.539 1 98.38 219 ALA B O 1
ATOM 4246 N N . ALA B 1 220 ? 11.477 5.461 12.484 1 98.62 220 ALA B N 1
ATOM 4247 C CA . ALA B 1 220 ? 12.938 5.438 12.484 1 98.62 220 ALA B CA 1
ATOM 4248 C C . ALA B 1 220 ? 13.508 6.848 12.414 1 98.62 220 ALA B C 1
ATOM 4250 O O . ALA B 1 220 ? 14.695 7.062 12.688 1 98.62 220 ALA B O 1
ATOM 4251 N N . GLY B 1 221 ? 12.703 7.805 11.914 1 98.5 221 GLY B N 1
ATOM 4252 C CA . GLY B 1 221 ? 13.117 9.195 11.82 1 98.5 221 GLY B CA 1
ATOM 4253 C C . GLY B 1 221 ? 12.422 10.094 12.836 1 98.5 221 GLY B C 1
ATOM 4254 O O . GLY B 1 221 ? 11.969 9.617 13.875 1 98.5 221 GLY B O 1
ATOM 4255 N N . ALA B 1 222 ? 12.523 11.367 12.586 1 98.31 222 ALA B N 1
ATOM 4256 C CA . ALA B 1 222 ? 11.883 12.367 13.438 1 98.31 222 ALA B CA 1
ATOM 4257 C C . ALA B 1 222 ? 11.211 13.453 12.609 1 98.31 222 ALA B C 1
ATOM 4259 O O . ALA B 1 222 ? 11.758 13.891 11.594 1 98.31 222 ALA B O 1
ATOM 4260 N N . GLN B 1 223 ? 10.07 13.805 13.078 1 98.19 223 GLN B N 1
ATOM 4261 C CA . GLN B 1 223 ? 9.414 14.953 12.453 1 98.19 223 GLN B CA 1
ATOM 4262 C C . GLN B 1 223 ? 10.148 16.25 12.773 1 98.19 223 GLN B C 1
ATOM 4264 O O . GLN B 1 223 ? 10.602 16.453 13.906 1 98.19 223 GLN B O 1
ATOM 4269 N N . ARG B 1 224 ? 10.305 17.031 11.773 1 98.5 224 ARG B N 1
ATOM 4270 C CA . ARG B 1 224 ? 10.898 18.359 11.922 1 98.5 224 ARG B CA 1
ATOM 4271 C C . ARG B 1 224 ? 10.016 19.422 11.281 1 98.5 224 ARG B C 1
ATOM 4273 O O . ARG B 1 224 ? 9.531 19.25 10.156 1 98.5 224 ARG B O 1
ATOM 4280 N N . ASP B 1 225 ? 9.836 20.484 12.023 1 98.5 225 ASP B N 1
ATOM 4281 C CA . ASP B 1 225 ? 9.047 21.594 11.484 1 98.5 225 ASP B CA 1
ATOM 4282 C C . ASP B 1 225 ? 9.727 22.203 10.258 1 98.5 225 ASP B C 1
ATOM 4284 O O . ASP B 1 225 ? 10.961 22.281 10.195 1 98.5 225 ASP B O 1
ATOM 4288 N N . TYR B 1 226 ? 8.922 22.703 9.328 1 98.62 226 TYR B N 1
ATOM 4289 C CA . TYR B 1 226 ? 9.438 23.344 8.125 1 98.62 226 TYR B CA 1
ATOM 4290 C C . TYR B 1 226 ? 10.461 24.422 8.484 1 98.62 226 TYR B C 1
ATOM 4292 O O . TYR B 1 226 ? 11.523 24.5 7.871 1 98.62 226 TYR B O 1
ATOM 4300 N N . LYS B 1 227 ? 10.172 25.234 9.516 1 98.25 227 LYS B N 1
ATOM 4301 C CA . LYS B 1 227 ? 11.062 26.328 9.898 1 98.25 227 LYS B CA 1
ATOM 4302 C C . LYS B 1 227 ? 12.422 25.812 10.336 1 98.25 227 LYS B C 1
ATOM 4304 O O . LYS B 1 227 ? 13.453 26.438 10.055 1 98.25 227 LYS B O 1
ATOM 4309 N N . ASP B 1 228 ? 12.414 24.656 11 1 98.12 228 ASP B N 1
ATOM 4310 C CA . ASP B 1 228 ? 13.664 24.062 11.469 1 98.12 228 ASP B CA 1
ATOM 4311 C C . ASP B 1 228 ? 14.453 23.469 10.305 1 98.12 228 ASP B C 1
ATOM 4313 O O . ASP B 1 228 ? 15.688 23.562 10.273 1 98.12 228 ASP B O 1
ATOM 4317 N N . ILE B 1 229 ? 13.758 22.859 9.398 1 98.56 229 ILE B N 1
ATOM 4318 C CA . ILE B 1 229 ? 14.398 22.297 8.211 1 98.56 229 ILE B CA 1
ATOM 4319 C C . ILE B 1 229 ? 15.047 23.422 7.395 1 98.56 229 ILE B C 1
ATOM 4321 O O . ILE B 1 229 ? 16.203 23.297 6.988 1 98.56 229 ILE B O 1
ATOM 4325 N N . MET B 1 230 ? 14.305 24.516 7.23 1 98.25 230 MET B N 1
ATOM 4326 C CA . MET B 1 230 ? 14.82 25.641 6.453 1 98.25 230 MET B CA 1
ATOM 4327 C C . MET B 1 230 ? 16 26.281 7.16 1 98.25 230 MET B C 1
ATOM 4329 O O . MET B 1 230 ? 16.953 26.75 6.512 1 98.25 230 MET B O 1
ATOM 4333 N N . ALA B 1 231 ? 15.93 26.344 8.477 1 97.62 231 ALA B N 1
ATOM 4334 C CA . ALA B 1 231 ? 17.062 26.875 9.227 1 97.62 231 ALA B CA 1
ATOM 4335 C C . ALA B 1 231 ? 18.328 26.047 8.992 1 97.62 231 ALA B C 1
ATOM 4337 O O . ALA B 1 231 ? 19.422 26.594 8.859 1 97.62 231 ALA B O 1
ATOM 4338 N N . LEU B 1 232 ? 18.172 24.766 8.938 1 97.62 232 LEU B N 1
ATOM 4339 C CA . LEU B 1 232 ? 19.281 23.875 8.648 1 97.62 232 LEU B CA 1
ATOM 4340 C C . LEU B 1 232 ? 19.859 24.156 7.266 1 97.62 232 LEU B C 1
ATOM 4342 O O . LEU B 1 232 ? 21.078 24.25 7.102 1 97.62 232 LEU B O 1
ATOM 4346 N N . LEU B 1 233 ? 19.031 24.312 6.312 1 97.75 233 LEU B N 1
ATOM 4347 C CA . LEU B 1 233 ? 19.469 24.609 4.953 1 97.75 233 LEU B CA 1
ATOM 4348 C C . LEU B 1 233 ? 20.188 25.953 4.895 1 97.75 233 LEU B C 1
ATOM 4350 O O . LEU B 1 233 ? 21.234 26.078 4.258 1 97.75 233 LEU B O 1
ATOM 4354 N N . ARG B 1 234 ? 19.656 26.969 5.582 1 96.38 234 ARG B N 1
ATOM 4355 C CA . ARG B 1 234 ? 20.25 28.297 5.59 1 96.38 234 ARG B CA 1
ATOM 4356 C C . ARG B 1 234 ? 21.641 28.281 6.234 1 96.38 234 ARG B C 1
ATOM 4358 O O . ARG B 1 234 ? 22.5 29.078 5.883 1 96.38 234 ARG B O 1
ATOM 4365 N N . SER B 1 235 ? 21.812 27.391 7.125 1 96 235 SER B N 1
ATOM 4366 C CA . SER B 1 235 ? 23.078 27.312 7.848 1 96 235 SER B CA 1
ATOM 4367 C C . SER B 1 235 ? 24.203 26.797 6.945 1 96 235 SER B C 1
ATOM 4369 O O . SER B 1 235 ? 25.375 26.922 7.273 1 96 235 SER B O 1
ATOM 4371 N N . GLY B 1 236 ? 23.828 26.125 5.887 1 96.25 236 GLY B N 1
ATOM 4372 C CA . GLY B 1 236 ? 24.828 25.578 4.977 1 96.25 236 GLY B CA 1
ATOM 4373 C C . GLY B 1 236 ? 25.406 24.25 5.441 1 96.25 236 GLY B C 1
ATOM 4374 O O . GLY B 1 236 ? 26.422 23.797 4.918 1 96.25 236 GLY B O 1
ATOM 4375 N N . ARG B 1 237 ? 24.75 23.625 6.34 1 95.94 237 ARG B N 1
ATOM 4376 C CA . ARG B 1 237 ? 25.25 22.391 6.918 1 95.94 237 ARG B CA 1
ATOM 4377 C C . ARG B 1 237 ? 24.875 21.188 6.062 1 95.94 237 ARG B C 1
ATOM 4379 O O . ARG B 1 237 ? 25.344 20.062 6.309 1 95.94 237 ARG B O 1
ATOM 4386 N N . ASN B 1 238 ? 24 21.391 5.117 1 98 238 ASN B N 1
ATOM 4387 C CA . ASN B 1 238 ? 23.641 20.297 4.215 1 98 238 ASN B CA 1
ATOM 4388 C C . ASN B 1 238 ? 24.844 19.844 3.385 1 98 238 ASN B C 1
ATOM 4390 O O . ASN B 1 238 ? 25.688 20.672 3.008 1 98 238 ASN B O 1
ATOM 4394 N N . THR B 1 239 ? 24.906 18.594 3.104 1 98.06 239 THR B N 1
ATOM 4395 C CA . THR B 1 239 ? 26 18.047 2.32 1 98.06 239 THR B CA 1
ATOM 4396 C C . THR B 1 239 ? 25.562 17.812 0.876 1 98.06 239 THR B C 1
ATOM 4398 O O . THR B 1 239 ? 26.406 17.516 0.013 1 98.06 239 THR B O 1
ATOM 4401 N N . THR B 1 240 ? 24.328 17.828 0.604 1 97.62 240 THR B N 1
ATOM 4402 C CA . THR B 1 240 ? 23.781 17.859 -0.75 1 97.62 240 THR B CA 1
ATOM 4403 C C . THR B 1 240 ? 22.922 19.109 -0.958 1 97.62 240 THR B C 1
ATOM 4405 O O . THR B 1 240 ? 22.422 19.688 0.006 1 97.62 240 THR B O 1
ATOM 4408 N N . SER B 1 241 ? 22.812 19.547 -2.242 1 96.19 241 SER B N 1
ATOM 4409 C CA . SER B 1 241 ? 21.75 20.484 -2.566 1 96.19 241 SER B CA 1
ATOM 4410 C C . SER B 1 241 ? 20.375 19.859 -2.391 1 96.19 241 SER B C 1
ATOM 4412 O O . SER B 1 241 ? 20.266 18.688 -2.027 1 96.19 241 SER B O 1
ATOM 4414 N N . LEU B 1 242 ? 19.422 20.672 -2.496 1 97.44 242 LEU B N 1
ATOM 4415 C CA . LEU B 1 242 ? 18.078 20.109 -2.588 1 97.44 242 LEU B CA 1
ATOM 4416 C C . LEU B 1 242 ? 17.938 19.234 -3.826 1 97.44 242 LEU B C 1
ATOM 4418 O O . LEU B 1 242 ? 18.172 19.688 -4.949 1 97.44 242 LEU B O 1
ATOM 4422 N N . VAL B 1 243 ? 17.625 17.984 -3.561 1 97.62 243 VAL B N 1
ATOM 4423 C CA . VAL B 1 243 ? 17.469 17.031 -4.652 1 97.62 243 VAL B CA 1
ATOM 4424 C C . VAL B 1 243 ? 15.992 16.719 -4.855 1 97.62 243 VAL B C 1
ATOM 4426 O O . VAL B 1 243 ? 15.305 16.281 -3.926 1 97.62 243 VAL B O 1
ATOM 4429 N N . TRP B 1 244 ? 15.516 17 -6.074 1 98.06 244 TRP B N 1
ATOM 4430 C CA . TRP B 1 244 ? 14.125 16.734 -6.414 1 98.06 244 TRP B CA 1
ATOM 4431 C C . TRP B 1 244 ? 13.914 15.273 -6.777 1 98.06 244 TRP B C 1
ATOM 4433 O O . TRP B 1 244 ? 14.656 14.711 -7.59 1 98.06 244 TRP B O 1
ATOM 4443 N N . ASP B 1 245 ? 12.992 14.602 -6.105 1 98.06 245 ASP B N 1
ATOM 4444 C CA . ASP B 1 245 ? 12.555 13.273 -6.508 1 98.06 245 ASP B CA 1
ATOM 4445 C C . ASP B 1 245 ? 11.375 13.344 -7.473 1 98.06 245 ASP B C 1
ATOM 4447 O O . ASP B 1 245 ? 10.25 13.648 -7.066 1 98.06 245 ASP B O 1
ATOM 4451 N N . PRO B 1 246 ? 11.57 13.055 -8.703 1 97.75 246 PRO B N 1
ATOM 4452 C CA . PRO B 1 246 ? 10.492 13.242 -9.672 1 97.75 246 PRO B CA 1
ATOM 4453 C C . PRO B 1 246 ? 9.383 12.203 -9.523 1 97.75 246 PRO B C 1
ATOM 4455 O O . PRO B 1 246 ? 8.273 12.398 -10.031 1 97.75 246 PRO B O 1
ATOM 4458 N N . LEU B 1 247 ? 9.641 11.102 -8.898 1 98.25 247 LEU B N 1
ATOM 4459 C CA . LEU B 1 247 ? 8.625 10.07 -8.734 1 98.25 247 LEU B CA 1
ATOM 4460 C C . LEU B 1 247 ? 7.637 10.453 -7.641 1 98.25 247 LEU B C 1
ATOM 4462 O O . LEU B 1 247 ? 6.43 10.234 -7.793 1 98.25 247 LEU B O 1
ATOM 4466 N N . ALA B 1 248 ? 8.172 11.016 -6.586 1 98.5 248 ALA B N 1
ATOM 4467 C CA . ALA B 1 248 ? 7.332 11.414 -5.461 1 98.5 248 ALA B CA 1
ATOM 4468 C C . ALA B 1 248 ? 6.895 12.875 -5.586 1 98.5 248 ALA B C 1
ATOM 4470 O O . ALA B 1 248 ? 5.988 13.32 -4.883 1 98.5 248 ALA B O 1
ATOM 4471 N N . GLU B 1 249 ? 7.574 13.609 -6.5 1 98.5 249 GLU B N 1
ATOM 4472 C CA . GLU B 1 249 ? 7.395 15.055 -6.602 1 98.5 249 GLU B CA 1
ATOM 4473 C C . GLU B 1 249 ? 7.648 15.742 -5.258 1 98.5 249 GLU B C 1
ATOM 4475 O O . GLU B 1 249 ? 6.828 16.531 -4.797 1 98.5 249 GLU B O 1
ATOM 4480 N N . SER B 1 250 ? 8.789 15.367 -4.621 1 98.62 250 SER B N 1
ATOM 4481 C CA . SER B 1 250 ? 9.203 15.883 -3.322 1 98.62 250 SER B CA 1
ATOM 4482 C C . SER B 1 250 ? 10.711 16.078 -3.266 1 98.62 250 SER B C 1
ATOM 4484 O O . SER B 1 250 ? 11.469 15.312 -3.869 1 98.62 250 SER B O 1
ATOM 4486 N N . PRO B 1 251 ? 11.156 17.047 -2.541 1 98.5 251 PRO B N 1
ATOM 4487 C CA . PRO B 1 251 ? 12.602 17.266 -2.385 1 98.5 251 PRO B CA 1
ATOM 4488 C C . PRO B 1 251 ? 13.172 16.547 -1.164 1 98.5 251 PRO B C 1
ATOM 4490 O O . PRO B 1 251 ? 12.43 16.172 -0.256 1 98.5 251 PRO B O 1
ATOM 4493 N N . ARG B 1 252 ? 14.469 16.406 -1.185 1 98.75 252 ARG B N 1
ATOM 4494 C CA . ARG B 1 252 ? 15.25 15.906 -0.057 1 98.75 252 ARG B CA 1
ATOM 4495 C C . ARG B 1 252 ? 16.641 16.516 -0.043 1 98.75 252 ARG B C 1
ATOM 4497 O O . ARG B 1 252 ? 17.078 17.109 -1.034 1 98.75 252 ARG B O 1
ATOM 4504 N N . PHE B 1 253 ? 17.312 16.422 1.04 1 98.81 253 PHE B N 1
ATOM 4505 C CA . PHE B 1 253 ? 18.719 16.75 1.138 1 98.81 253 PHE B CA 1
ATOM 4506 C C . PHE B 1 253 ? 19.391 15.961 2.262 1 98.81 253 PHE B C 1
ATOM 4508 O O . PHE B 1 253 ? 18.703 15.352 3.082 1 98.81 253 PHE B O 1
ATOM 4515 N N . ASN B 1 254 ? 20.656 15.906 2.225 1 98.88 254 ASN B N 1
ATOM 4516 C CA . ASN B 1 254 ? 21.422 15.25 3.264 1 98.88 254 ASN B CA 1
ATOM 4517 C C . ASN B 1 254 ? 22.203 16.25 4.109 1 98.88 254 ASN B C 1
ATOM 4519 O O . ASN B 1 254 ? 22.469 17.375 3.668 1 98.88 254 ASN B O 1
ATOM 4523 N N . TYR B 1 255 ? 22.484 15.852 5.289 1 98.81 255 TYR B N 1
ATOM 4524 C CA . TYR B 1 255 ? 23.484 16.516 6.125 1 98.81 255 TYR B CA 1
ATOM 4525 C C . TYR B 1 255 ? 24.141 15.539 7.082 1 98.81 255 TYR B C 1
ATOM 4527 O O . TYR B 1 255 ? 23.719 14.383 7.188 1 98.81 255 TYR B O 1
ATOM 4535 N N . VAL B 1 256 ? 25.25 15.992 7.668 1 98.62 256 VAL B N 1
ATOM 4536 C CA . VAL B 1 256 ? 25.938 15.188 8.672 1 98.62 256 VAL B CA 1
ATOM 4537 C C . VAL B 1 256 ? 25.734 15.812 10.055 1 98.62 256 VAL B C 1
ATOM 4539 O O . VAL B 1 256 ? 26.016 17 10.242 1 98.62 256 VAL B O 1
ATOM 4542 N N . ASP B 1 257 ? 25.188 14.969 10.914 1 97.31 257 ASP B N 1
ATOM 4543 C CA . ASP B 1 257 ? 25.062 15.43 12.297 1 97.31 257 ASP B CA 1
ATOM 4544 C C . ASP B 1 257 ? 26.422 15.641 12.93 1 97.31 257 ASP B C 1
ATOM 4546 O O . ASP B 1 257 ? 27.234 14.719 12.992 1 97.31 257 ASP B O 1
ATOM 4550 N N . GLU B 1 258 ? 26.672 16.797 13.461 1 94.69 258 GLU B N 1
ATOM 4551 C CA . GLU B 1 258 ? 28 17.156 13.953 1 94.69 258 GLU B CA 1
ATOM 4552 C C . GLU B 1 258 ? 28.344 16.375 15.219 1 94.69 258 GLU B C 1
ATOM 4554 O O . GLU B 1 258 ? 29.516 16.062 15.461 1 94.69 258 GLU B O 1
ATOM 4559 N N . LYS B 1 259 ? 27.375 16.141 16.016 1 94.75 259 LYS B N 1
ATOM 4560 C CA . LYS B 1 259 ? 27.609 15.461 17.281 1 94.75 259 LYS B CA 1
ATOM 4561 C C . LYS B 1 259 ? 27.844 13.969 17.078 1 94.75 259 LYS B C 1
ATOM 4563 O O . LYS B 1 259 ? 28.828 13.414 17.578 1 94.75 259 LYS B O 1
ATOM 4568 N N . SER B 1 260 ? 27.078 13.297 16.281 1 95.44 260 SER B N 1
ATOM 4569 C CA . SER B 1 260 ? 27.125 11.844 16.141 1 95.44 260 SER B CA 1
ATOM 4570 C C . SER B 1 260 ? 27.938 11.422 14.922 1 95.44 260 SER B C 1
ATOM 4572 O O . SER B 1 260 ? 28.359 10.273 14.82 1 95.44 260 SER B O 1
ATOM 4574 N N . GLY B 1 261 ? 28.094 12.328 13.977 1 96.94 261 GLY B N 1
ATOM 4575 C CA . GLY B 1 261 ? 28.734 11.977 12.727 1 96.94 261 GLY B CA 1
ATOM 4576 C C . GLY B 1 261 ? 27.812 11.219 11.781 1 96.94 261 GLY B C 1
ATOM 4577 O O . GLY B 1 261 ? 28.219 10.844 10.68 1 96.94 261 GLY B O 1
ATOM 4578 N N . ALA B 1 262 ? 26.594 11.094 12.133 1 97.94 262 ALA B N 1
ATOM 4579 C CA . ALA B 1 262 ? 25.641 10.32 11.336 1 97.94 262 ALA B CA 1
ATOM 4580 C C . ALA B 1 262 ? 25.172 11.109 10.125 1 97.94 262 ALA B C 1
ATOM 4582 O O . ALA B 1 262 ? 24.922 12.312 10.219 1 97.94 262 ALA B O 1
ATOM 4583 N N . VAL B 1 263 ? 25.062 10.406 9.016 1 98.81 263 VAL B N 1
ATOM 4584 C CA . VAL B 1 263 ? 24.453 10.984 7.824 1 98.81 263 VAL B CA 1
ATOM 4585 C C . VAL B 1 263 ? 22.922 10.945 7.957 1 98.81 263 VAL B C 1
ATOM 4587 O O . VAL B 1 263 ? 22.359 9.914 8.336 1 98.81 263 VAL B O 1
ATOM 4590 N N . HIS B 1 264 ? 22.344 12.109 7.711 1 98.88 264 HIS B N 1
ATOM 4591 C CA . HIS B 1 264 ? 20.891 12.227 7.723 1 98.88 264 HIS B CA 1
ATOM 4592 C C . HIS B 1 264 ? 20.344 12.586 6.344 1 98.88 264 HIS B C 1
ATOM 4594 O O . HIS B 1 264 ? 21 13.305 5.586 1 98.88 264 HIS B O 1
ATOM 4600 N N . GLN B 1 265 ? 19.219 12.039 6.055 1 98.94 265 GLN B N 1
ATOM 4601 C CA . GLN B 1 265 ? 18.453 12.469 4.887 1 98.94 265 GLN B CA 1
ATOM 4602 C C . GLN B 1 265 ? 17.094 13.031 5.297 1 98.94 265 GLN B C 1
ATOM 4604 O O . GLN B 1 265 ? 16.375 12.406 6.07 1 98.94 265 GLN B O 1
ATOM 4609 N N . VAL B 1 266 ? 16.797 14.227 4.844 1 98.94 266 VAL B N 1
ATOM 4610 C CA . VAL B 1 266 ? 15.578 14.93 5.215 1 98.94 266 VAL B CA 1
ATOM 4611 C C . VAL B 1 266 ? 14.641 15 4.016 1 98.94 266 VAL B C 1
ATOM 4613 O O . VAL B 1 266 ? 15.031 15.43 2.93 1 98.94 266 VAL B O 1
ATOM 4616 N N . TRP B 1 267 ? 13.453 14.477 4.188 1 98.88 267 TRP B N 1
ATOM 4617 C CA . TRP B 1 267 ? 12.383 14.586 3.205 1 98.88 267 TRP B CA 1
ATOM 4618 C C . TRP B 1 267 ? 11.297 15.547 3.68 1 98.88 267 TRP B C 1
ATOM 4620 O O . TRP B 1 267 ? 10.875 15.492 4.836 1 98.88 267 TRP B O 1
ATOM 4630 N N . PHE B 1 268 ? 10.891 16.484 2.836 1 98.75 268 PHE B N 1
ATOM 4631 C CA . PHE B 1 268 ? 9.906 17.484 3.234 1 98.75 268 PHE B CA 1
ATOM 4632 C C . PHE B 1 268 ? 9.258 18.125 2.014 1 98.75 268 PHE B C 1
ATOM 4634 O O . PHE B 1 268 ? 9.586 17.781 0.876 1 98.75 268 PHE B O 1
ATOM 4641 N N . GLU B 1 269 ? 8.273 18.938 2.236 1 98.5 269 GLU B N 1
ATOM 4642 C CA . GLU B 1 269 ? 7.602 19.625 1.141 1 98.5 269 GLU B CA 1
ATOM 4643 C C . GLU B 1 269 ? 8 21.094 1.09 1 98.5 269 GLU B C 1
ATOM 4645 O O . GLU B 1 269 ? 8.258 21.719 2.127 1 98.5 269 GLU B O 1
ATOM 4650 N N . THR B 1 270 ? 8.094 21.625 -0.078 1 98.19 270 THR B N 1
ATOM 4651 C CA . THR B 1 270 ? 8.406 23.016 -0.381 1 98.19 270 THR B CA 1
ATOM 4652 C C . THR B 1 270 ? 7.254 23.688 -1.127 1 98.19 270 THR B C 1
ATOM 4654 O O . THR B 1 270 ? 6.297 23.016 -1.521 1 98.19 270 THR B O 1
ATOM 4657 N N . PRO B 1 271 ? 7.336 25.016 -1.247 1 98.25 271 PRO B N 1
ATOM 4658 C CA . PRO B 1 271 ? 6.312 25.672 -2.07 1 98.25 271 PRO B CA 1
ATOM 4659 C C . PRO B 1 271 ? 6.168 25.016 -3.445 1 98.25 271 PRO B C 1
ATOM 4661 O O . PRO B 1 271 ? 5.047 24.859 -3.941 1 98.25 271 PRO B O 1
ATOM 4664 N N . GLU B 1 272 ? 7.238 24.578 -3.975 1 98.19 272 GLU B N 1
ATOM 4665 C CA . GLU B 1 272 ? 7.199 23.938 -5.281 1 98.19 272 GLU B CA 1
ATOM 4666 C C . GLU B 1 272 ? 6.402 22.641 -5.234 1 98.19 272 GLU B C 1
ATOM 4668 O O . GLU B 1 272 ? 5.496 22.422 -6.043 1 98.19 272 GLU B O 1
ATOM 4673 N N . SER B 1 273 ? 6.707 21.766 -4.332 1 98.69 273 SER B N 1
ATOM 4674 C CA . SER B 1 273 ? 6.012 20.484 -4.246 1 98.69 273 SER B CA 1
ATOM 4675 C C . SER B 1 273 ? 4.574 20.672 -3.77 1 98.69 273 SER B C 1
ATOM 4677 O O . SER B 1 273 ? 3.676 19.953 -4.203 1 98.69 273 SER B O 1
ATOM 4679 N N . LEU B 1 274 ? 4.32 21.656 -2.9 1 98.56 274 LEU B N 1
ATOM 4680 C CA . LEU B 1 274 ? 2.979 21.906 -2.379 1 98.56 274 LEU B CA 1
ATOM 4681 C C . LEU B 1 274 ? 2.066 22.469 -3.467 1 98.56 274 LEU B C 1
ATOM 4683 O O . LEU B 1 274 ? 0.863 22.203 -3.471 1 98.56 274 LEU B O 1
ATOM 4687 N N . THR B 1 275 ? 2.645 23.219 -4.379 1 98.44 275 THR B N 1
ATOM 4688 C CA . THR B 1 275 ? 1.858 23.719 -5.504 1 98.44 275 THR B CA 1
ATOM 4689 C C . THR B 1 275 ? 1.175 22.562 -6.23 1 98.44 275 THR B C 1
ATOM 4691 O O . THR B 1 275 ? -0.003 22.656 -6.582 1 98.44 275 THR B O 1
ATOM 4694 N N . LEU B 1 276 ? 1.86 21.484 -6.41 1 98.69 276 LEU B N 1
ATOM 4695 C CA . LEU B 1 276 ? 1.322 20.312 -7.094 1 98.69 276 LEU B CA 1
ATOM 4696 C C . LEU B 1 276 ? 0.193 19.688 -6.285 1 98.69 276 LEU B C 1
ATOM 4698 O O . LEU B 1 276 ? -0.823 19.266 -6.852 1 98.69 276 LEU B O 1
ATOM 4702 N N . ARG B 1 277 ? 0.317 19.609 -4.984 1 98.62 277 ARG B N 1
ATOM 4703 C CA . ARG B 1 277 ? -0.689 19.016 -4.109 1 98.62 277 ARG B CA 1
ATOM 4704 C C . ARG B 1 277 ? -1.934 19.891 -4.035 1 98.62 277 ARG B C 1
ATOM 4706 O O . ARG B 1 277 ? -3.059 19.391 -4.062 1 98.62 277 ARG B O 1
ATOM 4713 N N . TYR B 1 278 ? -1.726 21.188 -3.971 1 98.56 278 TYR B N 1
ATOM 4714 C CA . TYR B 1 278 ? -2.861 22.109 -3.963 1 98.56 278 TYR B CA 1
ATOM 4715 C C . TYR B 1 278 ? -3.596 22.078 -5.297 1 98.56 278 TYR B C 1
ATOM 4717 O O . TYR B 1 278 ? -4.828 22.125 -5.336 1 98.56 278 TYR B O 1
ATOM 4725 N N . ALA B 1 279 ? -2.885 22 -6.379 1 98.31 279 ALA B N 1
ATOM 4726 C CA . ALA B 1 279 ? -3.504 21.891 -7.695 1 98.31 279 ALA B CA 1
ATOM 4727 C C . ALA B 1 279 ? -4.316 20.594 -7.809 1 98.31 279 ALA B C 1
ATOM 4729 O O . ALA B 1 279 ? -5.402 20.594 -8.391 1 98.31 279 ALA B O 1
ATOM 4730 N N . LEU B 1 280 ? -3.793 19.547 -7.254 1 98.38 280 LEU B N 1
ATOM 4731 C CA . LEU B 1 280 ? -4.508 18.281 -7.246 1 98.38 280 LEU B CA 1
ATOM 4732 C C . LEU B 1 280 ? -5.859 18.422 -6.551 1 98.38 280 LEU B C 1
ATOM 4734 O O . LEU B 1 280 ? -6.883 17.984 -7.082 1 98.38 280 LEU B O 1
ATOM 4738 N N . ALA B 1 281 ? -5.828 19 -5.402 1 98.56 281 ALA B N 1
ATOM 4739 C CA . ALA B 1 281 ? -7.062 19.203 -4.648 1 98.56 281 ALA B CA 1
ATOM 4740 C C . ALA B 1 281 ? -8.062 20.047 -5.441 1 98.56 281 ALA B C 1
ATOM 4742 O O . ALA B 1 281 ? -9.25 19.719 -5.504 1 98.56 281 ALA B O 1
ATOM 4743 N N . ARG B 1 282 ? -7.559 21.094 -6.039 1 98.06 282 ARG B N 1
ATOM 4744 C CA . ARG B 1 282 ? -8.398 21.969 -6.855 1 98.06 282 ARG B CA 1
ATOM 4745 C C . ARG B 1 282 ? -9.008 21.203 -8.023 1 98.06 282 ARG B C 1
ATOM 4747 O O . ARG B 1 282 ? -10.219 21.266 -8.25 1 98.06 282 ARG B O 1
ATOM 4754 N N . ASP B 1 283 ? -8.211 20.453 -8.703 1 97.75 283 ASP B N 1
ATOM 4755 C CA . ASP B 1 283 ? -8.625 19.75 -9.914 1 97.75 283 ASP B CA 1
ATOM 4756 C C . ASP B 1 283 ? -9.641 18.656 -9.594 1 97.75 283 ASP B C 1
ATOM 4758 O O . ASP B 1 283 ? -10.5 18.344 -10.414 1 97.75 283 ASP B O 1
ATOM 4762 N N . LEU B 1 284 ? -9.602 18.141 -8.359 1 97.88 284 LEU B N 1
ATOM 4763 C CA . LEU B 1 284 ? -10.516 17.078 -7.953 1 97.88 284 LEU B CA 1
ATOM 4764 C C . LEU B 1 284 ? -11.789 17.656 -7.344 1 97.88 284 LEU B C 1
ATOM 4766 O O . LEU B 1 284 ? -12.719 16.922 -7.012 1 97.88 284 LEU B O 1
ATOM 4770 N N . GLY B 1 285 ? -11.766 18.938 -7.117 1 97.88 285 GLY B N 1
ATOM 4771 C CA . GLY B 1 285 ? -12.961 19.609 -6.637 1 97.88 285 GLY B CA 1
ATOM 4772 C C . GLY B 1 285 ? -13.117 19.547 -5.129 1 97.88 285 GLY B C 1
ATOM 4773 O O . GLY B 1 285 ? -14.234 19.609 -4.609 1 97.88 285 GLY B O 1
ATOM 4774 N N . PHE B 1 286 ? -12.016 19.406 -4.457 1 98.56 286 PHE B N 1
ATOM 4775 C CA . PHE B 1 286 ? -12.07 19.359 -3 1 98.56 286 PHE B CA 1
ATOM 4776 C C . PHE B 1 286 ? -12.609 20.672 -2.439 1 98.56 286 PHE B C 1
ATOM 4778 O O . PHE B 1 286 ? -12.492 21.719 -3.076 1 98.56 286 PHE B O 1
ATOM 4785 N N . ARG B 1 287 ? -13.188 20.562 -1.264 1 97.75 287 ARG B N 1
ATOM 4786 C CA . ARG B 1 287 ? -13.711 21.734 -0.578 1 97.75 287 ARG B CA 1
ATOM 4787 C C . ARG B 1 287 ? -12.586 22.672 -0.157 1 97.75 287 ARG B C 1
ATOM 4789 O O . ARG B 1 287 ? -12.773 23.891 -0.104 1 97.75 287 ARG B O 1
ATOM 4796 N N . GLY B 1 288 ? -11.469 22.031 0.196 1 97.94 288 GLY B N 1
ATOM 4797 C CA . GLY B 1 288 ? -10.383 22.859 0.696 1 97.94 288 GLY B CA 1
ATOM 4798 C C . GLY B 1 288 ? -9.086 22.094 0.872 1 97.94 288 GLY B C 1
ATOM 4799 O O . GLY B 1 288 ? -8.984 20.938 0.477 1 97.94 288 GLY B O 1
ATOM 4800 N N . VAL B 1 289 ? -8.141 22.844 1.376 1 98.25 289 VAL B N 1
ATOM 4801 C CA . VAL B 1 289 ? -6.852 22.281 1.782 1 98.25 289 VAL B CA 1
ATOM 4802 C C . VAL B 1 289 ? -6.559 22.672 3.229 1 98.25 289 VAL B C 1
ATOM 4804 O O . VAL B 1 289 ? -7.156 23.609 3.762 1 98.25 289 VAL B O 1
ATOM 4807 N N . GLY B 1 290 ? -5.785 21.875 3.867 1 97.56 290 GLY B N 1
ATOM 4808 C CA . GLY B 1 290 ? -5.363 22.141 5.234 1 97.56 290 GLY B CA 1
ATOM 4809 C C . GLY B 1 290 ? -3.951 21.656 5.52 1 97.56 290 GLY B C 1
ATOM 4810 O O . GLY B 1 290 ? -3.414 20.828 4.793 1 97.56 290 GLY B O 1
ATOM 4811 N N . ALA B 1 291 ? -3.387 22.234 6.531 1 96.56 291 ALA B N 1
ATOM 4812 C CA . ALA B 1 291 ? -1.998 21.906 6.824 1 96.56 291 ALA B CA 1
ATOM 4813 C C . ALA B 1 291 ? -1.852 21.375 8.25 1 96.56 291 ALA B C 1
ATOM 4815 O O . ALA B 1 291 ? -2.5 21.875 9.172 1 96.56 291 ALA B O 1
ATOM 4816 N N . TRP B 1 292 ? -1.157 20.328 8.375 1 94.88 292 TRP B N 1
ATOM 4817 C CA . TRP B 1 292 ? -0.552 19.953 9.648 1 94.88 292 TRP B CA 1
ATOM 4818 C C . TRP B 1 292 ? 0.941 20.266 9.648 1 94.88 292 TRP B C 1
ATOM 4820 O O . TRP B 1 292 ? 1.692 19.75 8.82 1 94.88 292 TRP B O 1
ATOM 4830 N N . ASN B 1 293 ? 1.483 21.219 10.547 1 90.19 293 ASN B N 1
ATOM 4831 C CA . ASN B 1 293 ? 0.639 22.047 11.398 1 90.19 293 ASN B CA 1
ATOM 4832 C C . ASN B 1 293 ? 1.052 23.516 11.344 1 90.19 293 ASN B C 1
ATOM 4834 O O . ASN B 1 293 ? 2.096 23.844 10.773 1 90.19 293 ASN B O 1
ATOM 4838 N N . MET B 1 294 ? 0.219 24.344 11.875 1 90.56 294 MET B N 1
ATOM 4839 C CA . MET B 1 294 ? 0.414 25.797 11.812 1 90.56 294 MET B CA 1
ATOM 4840 C C . MET B 1 294 ? 1.69 26.203 12.539 1 90.56 294 MET B C 1
ATOM 4842 O O . MET B 1 294 ? 2.336 27.188 12.164 1 90.56 294 MET B O 1
ATOM 4846 N N . GLY B 1 295 ? 2.045 25.406 13.492 1 91.75 295 GLY B N 1
ATOM 4847 C CA . GLY B 1 295 ? 3.227 25.719 14.281 1 91.75 295 GLY B CA 1
ATOM 4848 C C . GLY B 1 295 ? 4.523 25.406 13.562 1 91.75 295 GLY B C 1
ATOM 4849 O O . GLY B 1 295 ? 5.602 25.797 14.016 1 91.75 295 GLY B O 1
ATOM 4850 N N . SER B 1 296 ? 4.453 24.797 12.43 1 96.38 296 SER B N 1
ATOM 4851 C CA . SER B 1 296 ? 5.629 24.359 11.695 1 96.38 296 SER B CA 1
ATOM 4852 C C . SER B 1 296 ? 6.277 25.516 10.938 1 96.38 296 SER B C 1
ATOM 4854 O O . SER B 1 296 ? 7.395 25.391 10.438 1 96.38 296 SER B O 1
ATOM 4856 N N . LEU B 1 297 ? 5.605 26.656 10.883 1 96.94 297 LEU B N 1
ATOM 4857 C CA . LEU B 1 297 ? 6.141 27.844 10.242 1 96.94 297 LEU B CA 1
ATOM 4858 C C . LEU B 1 297 ? 6.559 28.891 11.281 1 96.94 297 LEU B C 1
ATOM 4860 O O . LEU B 1 297 ? 6.188 28.781 12.453 1 96.94 297 LEU B O 1
ATOM 4864 N N . GLU B 1 298 ? 7.383 29.781 10.867 1 95.19 298 GLU B N 1
ATOM 4865 C CA . GLU B 1 298 ? 7.828 30.859 11.734 1 95.19 298 GLU B CA 1
ATOM 4866 C C . GLU B 1 298 ? 6.898 32.062 11.633 1 95.19 298 GLU B C 1
ATOM 4868 O O . GLU B 1 298 ? 6.973 32.844 10.672 1 95.19 298 GLU B O 1
ATOM 4873 N N . HIS B 1 299 ? 6.09 32.25 12.758 1 91.38 299 HIS B N 1
ATOM 4874 C CA . HIS B 1 299 ? 5.133 33.344 12.711 1 91.38 299 HIS B CA 1
ATOM 4875 C C . HIS B 1 299 ? 5.488 34.438 13.734 1 91.38 299 HIS B C 1
ATOM 4877 O O . HIS B 1 299 ? 4.789 35.438 13.844 1 91.38 299 HIS B O 1
ATOM 4883 N N . SER B 1 300 ? 6.594 34.281 14.352 1 90.44 300 SER B N 1
ATOM 4884 C CA . SER B 1 300 ? 6.941 35.219 15.406 1 90.44 300 SER B CA 1
ATOM 4885 C C . SER B 1 300 ? 7.316 36.594 14.836 1 90.44 300 SER B C 1
ATOM 4887 O O . SER B 1 300 ? 7.887 36.656 13.742 1 90.44 300 SER B O 1
ATOM 4889 N N . GLU B 1 301 ? 7.07 37.594 15.594 1 87.75 301 GLU B N 1
ATOM 4890 C CA . GLU B 1 301 ? 7.402 38.969 15.195 1 87.75 301 GLU B CA 1
ATOM 4891 C C . GLU B 1 301 ? 8.914 39.156 15.094 1 87.75 301 GLU B C 1
ATOM 4893 O O . GLU B 1 301 ? 9.391 39.969 14.281 1 87.75 301 GLU B O 1
ATOM 4898 N N . GLY B 1 302 ? 9.688 38.438 15.883 1 89.81 302 GLY B N 1
ATOM 4899 C CA . GLY B 1 302 ? 11.133 38.594 15.914 1 89.81 302 GLY B CA 1
ATOM 4900 C C . GLY B 1 302 ? 11.844 37.656 14.945 1 89.81 302 GLY B C 1
ATOM 4901 O O . GLY B 1 302 ? 13.062 37.5 15.016 1 89.81 302 GLY B O 1
ATOM 4902 N N . ALA B 1 303 ? 11.055 37.156 14.016 1 91.56 303 ALA B N 1
ATOM 4903 C CA . ALA B 1 303 ? 11.633 36.188 13.07 1 91.56 303 ALA B CA 1
ATOM 4904 C C . ALA B 1 303 ? 12.625 36.906 12.141 1 91.56 303 ALA B C 1
ATOM 4906 O O . ALA B 1 303 ? 12.406 38.031 11.727 1 91.56 303 ALA B O 1
ATOM 4907 N N . GLU B 1 304 ? 13.734 36.219 11.82 1 94.75 304 GLU B N 1
ATOM 4908 C CA . GLU B 1 304 ? 14.688 36.688 10.82 1 94.75 304 GLU B CA 1
ATOM 4909 C C . GLU B 1 304 ? 14.016 36.906 9.469 1 94.75 304 GLU B C 1
ATOM 4911 O O . GLU B 1 304 ? 13.094 36.156 9.117 1 94.75 304 GLU B O 1
ATOM 4916 N N . PRO B 1 305 ? 14.484 37.875 8.672 1 95.94 305 PRO B N 1
ATOM 4917 C CA . PRO B 1 305 ? 13.867 38.156 7.383 1 95.94 305 PRO B CA 1
ATOM 4918 C C . PRO B 1 305 ? 13.75 36.938 6.48 1 95.94 305 PRO B C 1
ATOM 4920 O O . PRO B 1 305 ? 12.719 36.75 5.836 1 95.94 305 PRO B O 1
ATOM 4923 N N . ALA B 1 306 ? 14.766 36.125 6.449 1 96.75 306 ALA B N 1
ATOM 4924 C CA . ALA B 1 306 ? 14.734 34.969 5.59 1 96.75 306 ALA B CA 1
ATOM 4925 C C . ALA B 1 306 ? 13.633 34 6.031 1 96.75 306 ALA B C 1
ATOM 4927 O O . ALA B 1 306 ? 12.914 33.438 5.191 1 96.75 306 ALA B O 1
ATOM 4928 N N . ALA B 1 307 ? 13.539 33.781 7.285 1 96.81 307 ALA B N 1
ATOM 4929 C CA . ALA B 1 307 ? 12.5 32.906 7.824 1 96.81 307 ALA B CA 1
ATOM 4930 C C . ALA B 1 307 ? 11.109 33.438 7.508 1 96.81 307 ALA B C 1
ATOM 4932 O O . ALA B 1 307 ? 10.195 32.688 7.18 1 96.81 307 ALA B O 1
ATOM 4933 N N . ARG B 1 308 ? 10.953 34.719 7.598 1 95.94 308 ARG B N 1
ATOM 4934 C CA . ARG B 1 308 ? 9.68 35.375 7.266 1 95.94 308 ARG B CA 1
ATOM 4935 C C . ARG B 1 308 ? 9.336 35.156 5.793 1 95.94 308 ARG B C 1
ATOM 4937 O O . ARG B 1 308 ? 8.172 34.938 5.453 1 95.94 308 ARG B O 1
ATOM 4944 N N . ALA B 1 309 ? 10.344 35.344 4.996 1 97.06 309 ALA B N 1
ATOM 4945 C CA . ALA B 1 309 ? 10.133 35.156 3.562 1 97.06 309 ALA B CA 1
ATOM 4946 C C . ALA B 1 309 ? 9.703 33.719 3.256 1 97.06 309 ALA B C 1
ATOM 4948 O O . ALA B 1 309 ? 8.836 33.5 2.404 1 97.06 309 ALA B O 1
ATOM 4949 N N . GLU B 1 310 ? 10.289 32.75 3.93 1 97.56 310 GLU B N 1
ATOM 4950 C CA . GLU B 1 310 ? 9.945 31.359 3.764 1 97.56 310 GLU B CA 1
ATOM 4951 C C . GLU B 1 310 ? 8.5 31.078 4.195 1 97.56 310 GLU B C 1
ATOM 4953 O O . GLU B 1 310 ? 7.77 30.359 3.516 1 97.56 310 GLU B O 1
ATOM 4958 N N . THR B 1 311 ? 8.141 31.641 5.301 1 97.25 311 THR B N 1
ATOM 4959 C CA . THR B 1 311 ? 6.762 31.547 5.773 1 97.25 311 THR B CA 1
ATOM 4960 C C . THR B 1 311 ? 5.793 32.156 4.762 1 97.25 311 THR B C 1
ATOM 4962 O O . THR B 1 311 ? 4.77 31.547 4.438 1 97.25 311 THR B O 1
ATOM 4965 N N . SER B 1 312 ? 6.145 33.344 4.242 1 96.44 312 SER B N 1
ATOM 4966 C CA . SER B 1 312 ? 5.312 34 3.25 1 96.44 312 SER B CA 1
ATOM 4967 C C . SER B 1 312 ? 5.164 33.156 1.992 1 96.44 312 SER B C 1
ATOM 4969 O O . SER B 1 312 ? 4.082 33.094 1.402 1 96.44 312 SER B O 1
ATOM 4971 N N . ALA B 1 313 ? 6.211 32.5 1.6 1 97.62 313 ALA B N 1
ATOM 4972 C CA . ALA B 1 313 ? 6.172 31.656 0.414 1 97.62 313 ALA B CA 1
ATOM 4973 C C . ALA B 1 313 ? 5.234 30.469 0.622 1 97.62 313 ALA B C 1
ATOM 4975 O O . ALA B 1 313 ? 4.492 30.094 -0.287 1 97.62 313 ALA B O 1
ATOM 4976 N N . MET B 1 314 ? 5.258 29.859 1.809 1 97.44 314 MET B N 1
ATOM 4977 C CA . MET B 1 314 ? 4.375 28.75 2.139 1 97.44 314 MET B CA 1
ATOM 4978 C C . MET B 1 314 ? 2.912 29.172 2.053 1 97.44 314 MET B C 1
ATOM 4980 O O . MET B 1 314 ? 2.096 28.469 1.447 1 97.44 314 MET B O 1
ATOM 4984 N N . TRP B 1 315 ? 2.598 30.297 2.586 1 96.31 315 TRP B N 1
ATOM 4985 C CA . TRP B 1 315 ? 1.234 30.812 2.512 1 96.31 315 TRP B CA 1
ATOM 4986 C C . TRP B 1 315 ? 0.871 31.188 1.08 1 96.31 315 TRP B C 1
ATOM 4988 O O . TRP B 1 315 ? -0.273 31.016 0.655 1 96.31 315 TRP B O 1
ATOM 4998 N N . GLY B 1 316 ? 1.85 31.719 0.359 1 96.25 316 GLY B N 1
ATOM 4999 C CA . GLY B 1 316 ? 1.621 32.156 -1.013 1 96.25 316 GLY B CA 1
ATOM 5000 C C . GLY B 1 316 ? 1.127 31.031 -1.909 1 96.25 316 GLY B C 1
ATOM 5001 O O . GLY B 1 316 ? 0.267 31.234 -2.766 1 96.25 316 GLY B O 1
ATOM 5002 N N . VAL B 1 317 ? 1.579 29.859 -1.657 1 96.25 317 VAL B N 1
ATOM 5003 C CA . VAL B 1 317 ? 1.277 28.75 -2.568 1 96.25 317 VAL B CA 1
ATOM 5004 C C . VAL B 1 317 ? -0.094 28.172 -2.234 1 96.25 317 VAL B C 1
ATOM 5006 O O . VAL B 1 317 ? -0.671 27.422 -3.035 1 96.25 317 VAL B O 1
ATOM 5009 N N . VAL B 1 318 ? -0.65 28.484 -1.085 1 96.38 318 VAL B N 1
ATOM 5010 C CA . VAL B 1 318 ? -2.008 28.047 -0.773 1 96.38 318 VAL B CA 1
ATOM 5011 C C . VAL B 1 318 ? -2.982 28.625 -1.801 1 96.38 318 VAL B C 1
ATOM 5013 O O . VAL B 1 318 ? -4.004 28 -2.109 1 96.38 318 VAL B O 1
ATOM 5016 N N . LYS B 1 319 ? -2.68 29.719 -2.389 1 94.38 319 LYS B N 1
ATOM 5017 C CA . LYS B 1 319 ? -3.514 30.422 -3.367 1 94.38 319 LYS B CA 1
ATOM 5018 C C . LYS B 1 319 ? -3.646 29.594 -4.648 1 94.38 319 LYS B C 1
ATOM 5020 O O . LYS B 1 319 ? -4.527 29.859 -5.469 1 94.38 319 LYS B O 1
ATOM 5025 N N . THR B 1 320 ? -2.721 28.703 -4.805 1 93.56 320 THR B N 1
ATOM 5026 C CA . THR B 1 320 ? -2.877 27.781 -5.922 1 93.56 320 THR B CA 1
ATOM 5027 C C . THR B 1 320 ? -4.23 27.078 -5.863 1 93.56 320 THR B C 1
ATOM 5029 O O . THR B 1 320 ? -4.84 26.812 -6.898 1 93.56 320 THR B O 1
ATOM 5032 N N . PHE B 1 321 ? -4.688 26.734 -4.742 1 94.19 321 PHE B N 1
ATOM 5033 C CA . PHE B 1 321 ? -5.98 26.078 -4.57 1 94.19 321 PHE B CA 1
ATOM 5034 C C . PHE B 1 321 ? -7.117 27.078 -4.793 1 94.19 321 PHE B C 1
ATOM 5036 O O . PHE B 1 321 ? -8.117 26.75 -5.43 1 94.19 321 PHE B O 1
ATOM 5043 N N . THR B 1 322 ? -7.062 28.266 -4.348 1 84.5 322 THR B N 1
ATOM 5044 C CA . THR B 1 322 ? -8.164 29.219 -4.328 1 84.5 322 THR B CA 1
ATOM 5045 C C . THR B 1 322 ? -8.258 29.969 -5.656 1 84.5 322 THR B C 1
ATOM 5047 O O . THR B 1 322 ? -9.266 30.609 -5.941 1 84.5 322 THR B O 1
ATOM 5050 N N . GLY B 1 323 ? -7.398 29.609 -6.805 1 71.38 323 GLY B N 1
ATOM 5051 C CA . GLY B 1 323 ? -7.434 30.297 -8.086 1 71.38 323 GLY B CA 1
ATOM 5052 C C . GLY B 1 323 ? -7.102 31.781 -7.977 1 71.38 323 GLY B C 1
ATOM 5053 O O . GLY B 1 323 ? -7.359 32.562 -8.906 1 71.38 323 GLY B O 1
ATOM 5054 N N . GLY B 1 324 ? -6.895 32.406 -6.832 1 48.59 324 GLY B N 1
ATOM 5055 C CA . GLY B 1 324 ? -6.684 33.844 -6.805 1 48.59 324 GLY B CA 1
ATOM 5056 C C . GLY B 1 324 ? -5.32 34.25 -7.328 1 48.59 324 GLY B C 1
ATOM 5057 O O . GLY B 1 324 ? -4.391 33.438 -7.371 1 48.59 324 GLY B O 1
ATOM 5058 N N . PRO B 1 325 ? -5.137 35.312 -8.164 1 40.62 325 PRO B N 1
ATOM 5059 C CA . PRO B 1 325 ? -3.824 35.875 -8.508 1 40.62 325 PRO B CA 1
ATOM 5060 C C . PRO B 1 325 ? -2.895 36 -7.305 1 40.62 325 PRO B C 1
ATOM 5062 O O . PRO B 1 325 ? -3.361 36.031 -6.164 1 40.62 325 PRO B O 1
#

InterPro domains:
  IPR001223 Glycoside hydrolase family 18, catalytic domain [PF00704] (38-295)
  IPR001223 Glycoside hydrolase family 18, catalytic domain [PS51910] (1-317)
  IPR001579 Glycosyl hydrolase family 18, active site [PS01095] (63-71)
  IPR011583 Chitinase II/V-like, catalytic domain [SM00636] (1-297)
  IPR017853 Glycoside hydrolase superfamily [SSF51445] (1-299)
  IPR029070 Chitinase insertion domain superfamily [G3DSA:3.10.50.10] (184-268)
  IPR051887 Glycosyl Hydrolase 18 Domain-Containing Protein [PTHR46290] (1-321)

Solvent-accessible surface area (backbone atoms only — not comparable to full-atom values): 33457 Å² total; per-residue (Å²): 124,72,51,91,79,44,62,68,44,69,60,58,56,82,86,43,50,67,58,53,49,54,34,48,74,60,68,20,39,38,19,34,59,56,58,88,49,64,60,38,35,76,29,70,71,50,26,54,54,50,43,51,50,52,46,50,49,28,63,76,64,66,40,40,31,36,33,39,62,76,82,68,65,25,54,54,84,30,68,60,17,51,28,43,32,49,45,47,34,54,41,42,54,54,39,32,72,76,36,79,77,44,45,33,34,35,48,40,61,40,31,66,64,81,49,73,46,39,20,55,45,59,65,55,38,51,71,40,28,63,29,33,36,27,36,37,40,65,60,32,46,55,33,77,60,69,51,49,65,49,59,33,53,21,48,48,56,40,51,54,17,51,47,50,43,43,54,70,66,46,56,37,66,32,30,24,47,25,37,50,39,33,27,39,42,29,54,42,38,56,49,90,86,65,49,70,65,53,58,68,55,74,79,36,33,36,57,72,29,69,40,85,73,23,52,12,22,49,78,48,34,42,81,39,36,38,45,58,53,50,50,45,56,73,69,60,57,44,59,38,66,83,41,78,37,80,71,30,52,34,41,31,35,21,23,57,41,82,87,78,64,43,31,30,43,35,26,40,64,46,52,72,38,43,35,54,55,30,39,49,33,45,75,63,46,34,61,40,71,43,66,50,45,78,79,18,46,55,77,58,90,84,53,54,70,68,51,41,50,51,35,50,44,52,59,56,33,55,33,54,41,73,70,53,131,124,72,49,92,77,44,61,67,44,70,61,57,58,83,88,43,50,67,58,51,50,52,34,50,76,60,69,22,38,39,19,32,57,57,60,87,49,65,61,36,36,75,29,71,70,50,26,55,54,50,43,52,50,51,47,50,49,28,64,76,66,66,40,39,30,36,33,38,62,78,82,67,66,24,54,56,87,30,67,61,15,51,27,43,32,48,44,47,35,53,41,42,54,56,40,32,72,76,34,80,75,42,44,33,34,34,48,38,62,40,29,66,63,81,49,74,45,37,19,55,46,60,65,54,37,52,70,40,27,62,30,34,36,27,37,37,41,65,61,32,46,54,33,76,59,67,49,49,62,50,61,34,53,23,49,48,55,42,53,53,18,51,48,50,43,43,54,70,67,46,58,39,65,32,31,24,47,25,38,50,40,34,26,38,43,27,55,42,37,55,48,90,85,64,48,70,67,53,57,68,55,73,79,36,32,35,57,70,31,69,40,86,75,23,54,11,22,49,77,50,33,40,81,37,36,38,47,58,55,50,49,44,55,72,69,60,56,43,58,39,65,83,42,77,35,81,72,30,52,33,41,31,36,20,23,57,41,82,88,82,63,42,30,30,42,35,26,39,64,45,50,71,37,44,35,57,55,30,39,48,34,42,76,64,45,35,60,39,71,42,64,50,46,80,79,17,46,54,76,56,90,84,52,52,69,67,52,42,51,50,35,51,43,52,57,55,32,55,34,53,42,74,70,54,132

Foldseek 3Di:
DPLQLAQEDEDDDLVPLVVCVVNVVSNHAYAHELPDCQCLLVDVVVLVVSLVVVLVSCVVSVHQAYEYEDDDADAAPDSSQVSVLVSLQVSLVSNCVVPVRRFYEYEDELACPDDLRHNHPLVSNLVRGQAYEYAQFQCQQADQPAQWDDARRFPVVSVVRVVNVVVVVRDLQRYAYEDEQKKKKFFAAADPVRHAADQFRDTRHFDFDDGNHGRRGSVSTDIAFNLVVVVCVVVVQWPDDWDADPRRRWTKTWGADPVPRTIIIMTDHALRSVLSVLLVSLVSPHSYYHYPPPVSADDDPPDDPVSVVRNVSNVVSSVSNVVDD/DPLQLAQEDEDDDLVPLVVCVVNVVSNHAYAHELPDCQCLLVDVVVLVVSLVVVLVSCVVSVHQAYEYEDDDADAAPDSSQVSVLVSLQVSLVSNCVVPVRRFYEYEDELACPDDLRHNHPLVSNLVRGQAYEYAQFQCQQADQPAQWDDARRFPVVSVVRVVNVVVVVRDLQRYAYEDEQKKKKFFAAADPVRHAADQFRDTGHFDFDDGNHGRRGSVSTDIAFNLVVVVCVVVVQWPDDWDADPRRRWTKTWGADPPPRTIIIMTDHALRSVLSVLLVSLVSPHSYYHYPPPVSADDDPPDDPVSVVRNVSNVVSSVSNVVDD

Nearest PDB structures (foldseek):
  3cz8-assembly1_A  TM=7.755E-01  e=3.139E-17  Bacillus subtilis subsp. subtilis str. 168
  8r42-assembly1_A  TM=7.249E-01  e=1.934E-17  Homo sapiens
  2qf8-assembly1_A  TM=7.520E-01  e=1.426E-16  Bubalus bubalis
  8w04-assembly1_B  TM=5.592E-01  e=4.996E-06  Bacteroides faecium
  7xmh-assembly1_A  TM=6.355E-01  e=1.396E-04  Oryza sativa

Radius of gyration: 27.48 Å; Cα contacts (8 Å, |Δi|>4): 1330; chains: 2; bounding box: 58×80×56 Å

pLDDT: mean 96.58, std 5.03, range [40.62, 98.94]

Organism: NCBI:txid3068

Secondary structure (DSSP, 8-state):
--GGG-SEEE---TT-HHHHHHHHHTT-EEEEE----HHHHH-HHHHHHHHHHHHHHHHHHT--EEEE---S-B-TT-HHHHHHHHHHHHHHHHHHHH-TT-EEEEEEESSSSSSTTB---HHHHHHHSSEEEEE---GGG---SS-B---SS-HHHHHHHHHHHHHTT--GGGEEEEEESEEEEEEPPP-TT-PPPPTT-SS-B-----BTTBS--GGGSEEEEHHHHHHHHHHT-BSS--EEETTTTEEEEEEE-TTT--EEEEEE--HHHHHHHHHHHHHHT-SEEEEE-GGGS---TT--HHHHHHHHHHHHHHHHHHT--/--GGG-SEEE---TT-HHHHHHHHHTT-EEEEE----HHHHH-HHHHHHHHHHHHHHHHHHT--EEEE---S-B-TT-HHHHHHHHHHHHHHHHHHHH-TT-EEEEEEESSSSSSTTB---HHHHHHHSSEEEEE---GGG---SS-B---SS-HHHHHHHHHHHHHTT--GGGEEEEEESEEEEEEPPP-TT-PPPPTT-SS-B-----BTTBS--GGGSEEEEHHHHHHHHHHT-BSS--EEETTTTEEEEEEE-TTT--EEEEEE--HHH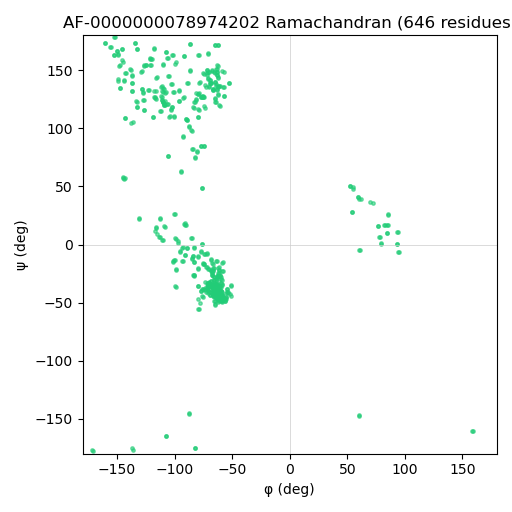HHHHHHHHHHHT-SEEEEE-GGGS---TT--HHHHHHHHHHHHHHHHHHT--